Protein AF-A0A7C7WM32-F1 (afdb_monomer_lite)

pLDDT: mean 89.89, std 15.63, range [31.92, 98.81]

Foldseek 3Di:
DDDDDDDDPVVVVVPPPDPDDDPDDDCDLLVVLQPADQAPDADPWWQQFWLAWAWAAAQFKIKIKTFGPDAAPDWKWKDWAPDIFIWDDLADRRGIIMTIGGRHHGQDKTWMFIAHPVRDTRIGIDIAHHFHDQQDDDPDAFEAEDEQLFFQDWDDPDDVDTDGDHRLLVLQVVVLVVCVVVGQAYEYQANLYQQAQADFDDPGGLHGDPSNVSLVDPLVDACNDPSNVSSLCSRRVSGHSNNHGCNCVHHHYHYAYELVLLRHDCHDDPNDHPPPPDPSSVSSSVSSCSGGHDFAADDPLDDCPAPQFDADPSGGGRRAWYWHRRHQAEIETEGEQGNQFDQDAQPTASHDPVSVVSVVVVVPDPRHPYYHYRYSADPPDDQQGHSHPDQWHQPPVVRDTDNPDGRPSHHSND

Structure (mmCIF, N/CA/C/O backbone):
data_AF-A0A7C7WM32-F1
#
_entry.id   AF-A0A7C7WM32-F1
#
loop_
_atom_site.group_PDB
_atom_site.id
_atom_site.type_symbol
_atom_site.label_atom_id
_atom_site.label_alt_id
_atom_site.label_comp_id
_atom_site.label_asym_id
_atom_site.label_entity_id
_atom_site.label_seq_id
_atom_site.pdbx_PDB_ins_code
_atom_site.Cartn_x
_atom_site.Cartn_y
_atom_site.Cartn_z
_atom_site.occupancy
_atom_site.B_iso_or_equiv
_atom_site.auth_seq_id
_atom_site.auth_comp_id
_atom_site.auth_asym_id
_atom_site.auth_atom_id
_atom_site.pdbx_PDB_model_num
ATOM 1 N N . MET A 1 1 ? -22.186 64.706 -10.981 1.00 37.06 1 MET A N 1
ATOM 2 C CA . MET A 1 1 ? -22.030 63.454 -11.752 1.00 37.06 1 MET A CA 1
ATOM 3 C C . MET A 1 1 ? -21.246 62.461 -10.913 1.00 37.06 1 MET A C 1
ATOM 5 O O . MET A 1 1 ? -20.042 62.593 -10.759 1.00 37.06 1 MET A O 1
ATOM 9 N N . THR A 1 2 ? -21.954 61.529 -10.290 1.00 36.59 2 THR A N 1
ATOM 10 C CA . THR A 1 2 ? -21.413 60.441 -9.474 1.00 36.59 2 THR A CA 1
ATOM 11 C C . THR A 1 2 ? -21.012 59.279 -10.383 1.00 36.59 2 THR A C 1
ATOM 13 O O . THR A 1 2 ? -21.854 58.730 -11.089 1.00 36.59 2 THR A O 1
ATOM 16 N N . LYS A 1 3 ? -19.740 58.867 -10.366 1.00 32.66 3 LYS A N 1
ATOM 17 C CA . LYS A 1 3 ? -19.316 57.572 -10.921 1.00 32.66 3 LYS A CA 1
ATOM 18 C C . LYS A 1 3 ? -18.757 56.716 -9.790 1.00 32.66 3 LYS A C 1
ATOM 20 O O . LYS A 1 3 ? -17.651 56.934 -9.315 1.00 32.66 3 LYS A O 1
ATOM 25 N N . ARG A 1 4 ? -19.582 55.765 -9.342 1.00 36.72 4 ARG A N 1
ATOM 26 C CA . ARG A 1 4 ? -19.191 54.637 -8.491 1.00 36.72 4 ARG A CA 1
ATOM 27 C C . ARG A 1 4 ? -18.371 53.657 -9.334 1.00 36.72 4 ARG A C 1
ATOM 29 O O . ARG A 1 4 ? -18.832 53.257 -10.400 1.00 36.72 4 ARG A O 1
ATOM 36 N N . TRP A 1 5 ? -17.211 53.236 -8.841 1.00 37.19 5 TRP A N 1
ATOM 37 C CA . TRP A 1 5 ? -16.559 52.012 -9.308 1.00 37.19 5 TRP A CA 1
ATOM 38 C C . TRP A 1 5 ? -17.069 50.815 -8.494 1.00 37.19 5 TRP A C 1
ATOM 40 O O . TRP A 1 5 ? -17.200 50.933 -7.273 1.00 37.19 5 TRP A O 1
ATOM 50 N N . PRO A 1 6 ? -17.404 49.681 -9.134 1.00 40.66 6 PRO A N 1
ATOM 51 C CA . PRO A 1 6 ? -17.875 48.505 -8.424 1.00 40.66 6 PRO A CA 1
ATOM 52 C C . PRO A 1 6 ? -16.685 47.807 -7.761 1.00 40.66 6 PRO A C 1
ATOM 54 O O . PRO A 1 6 ? -15.737 47.390 -8.421 1.00 40.66 6 PRO A O 1
ATOM 57 N N . VAL A 1 7 ? -16.742 47.679 -6.438 1.00 44.41 7 VAL A N 1
ATOM 58 C CA . VAL A 1 7 ? -15.858 46.780 -5.695 1.00 44.41 7 VAL A CA 1
ATOM 59 C C . VAL A 1 7 ? -16.313 45.356 -6.001 1.00 44.41 7 VAL A C 1
ATOM 61 O O . VAL A 1 7 ? -17.405 44.947 -5.603 1.00 44.41 7 VAL A O 1
ATOM 64 N N . ASP A 1 8 ? -15.494 44.613 -6.740 1.00 47.69 8 ASP A N 1
ATOM 65 C CA . ASP A 1 8 ? -15.721 43.196 -7.002 1.00 47.69 8 ASP A CA 1
ATOM 66 C C . ASP A 1 8 ? -15.511 42.391 -5.709 1.00 47.69 8 ASP A C 1
ATOM 68 O O . ASP A 1 8 ? -14.387 42.206 -5.231 1.00 47.69 8 ASP A O 1
ATOM 72 N N . ARG A 1 9 ? -16.614 41.902 -5.132 1.00 42.22 9 ARG A N 1
ATOM 73 C CA . ARG A 1 9 ? -16.617 41.066 -3.922 1.00 42.22 9 ARG A CA 1
ATOM 74 C C . ARG A 1 9 ? -15.805 39.771 -4.085 1.00 42.22 9 ARG A C 1
ATOM 76 O O . ARG A 1 9 ? -15.397 39.213 -3.070 1.00 42.22 9 ARG A O 1
ATOM 83 N N . ARG A 1 10 ? -15.520 39.305 -5.310 1.00 40.12 10 ARG A N 1
ATOM 84 C CA . ARG A 1 10 ? -14.707 38.096 -5.547 1.00 40.12 10 ARG A CA 1
ATOM 85 C C . ARG A 1 10 ? -13.204 38.330 -5.401 1.00 40.12 10 ARG A C 1
ATOM 87 O O . ARG A 1 10 ? -12.496 37.393 -5.055 1.00 40.12 10 ARG A O 1
ATOM 94 N N . ARG A 1 11 ? -12.718 39.565 -5.566 1.00 41.09 11 ARG A N 1
ATOM 95 C CA . ARG A 1 11 ? -11.286 39.895 -5.420 1.00 41.09 11 ARG A CA 1
ATOM 96 C C . ARG A 1 11 ? -10.885 40.262 -3.985 1.00 41.09 11 ARG A C 1
ATOM 98 O O . ARG A 1 11 ? -9.706 40.256 -3.653 1.00 41.09 11 ARG A O 1
ATOM 105 N N . PHE A 1 12 ? -11.861 40.553 -3.122 1.00 39.53 12 PHE A N 1
ATOM 106 C CA . PHE A 1 12 ? -11.631 40.828 -1.699 1.00 39.53 12 PHE A CA 1
ATOM 107 C C . PHE A 1 12 ? -11.541 39.544 -0.852 1.00 39.53 12 PHE A C 1
ATOM 109 O O . PHE A 1 12 ? -10.841 39.522 0.154 1.00 39.53 12 PHE A O 1
ATOM 116 N N . LEU A 1 13 ? -12.180 38.448 -1.282 1.00 35.69 13 LEU A N 1
ATOM 117 C CA . LEU A 1 13 ? -12.151 37.161 -0.569 1.00 35.69 13 LEU A CA 1
ATOM 118 C C . LEU A 1 13 ? -10.941 36.274 -0.909 1.00 35.69 13 LEU A C 1
ATOM 120 O O . LEU A 1 13 ? -10.702 35.291 -0.217 1.00 35.69 13 LEU A O 1
ATOM 124 N N . SER A 1 14 ? -10.136 36.633 -1.912 1.00 37.81 14 SER A N 1
ATOM 125 C CA . SER A 1 14 ? -8.869 35.951 -2.217 1.00 37.81 14 SER A CA 1
ATOM 126 C C . SER A 1 14 ? -7.675 36.482 -1.407 1.00 37.81 14 SER A C 1
ATOM 128 O O . SER A 1 14 ? -6.558 36.019 -1.604 1.00 37.81 14 SER A O 1
ATOM 130 N N . GLY A 1 15 ? -7.877 37.482 -0.539 1.00 34.03 15 GLY A N 1
ATOM 131 C CA . GLY A 1 15 ? -6.792 38.241 0.097 1.00 34.03 15 GLY A CA 1
ATOM 132 C C . GLY A 1 15 ? -6.552 37.995 1.589 1.00 34.03 15 GLY A C 1
ATOM 133 O O . GLY A 1 15 ? -5.664 38.637 2.140 1.00 34.03 15 GLY A O 1
ATOM 134 N N . THR A 1 16 ? -7.314 37.132 2.273 1.00 32.47 16 THR A N 1
ATOM 135 C CA . THR A 1 16 ? -7.258 37.048 3.753 1.00 32.47 16 THR A CA 1
ATOM 136 C C . THR A 1 16 ? -7.281 35.643 4.363 1.00 32.47 16 THR A C 1
ATOM 138 O O . THR A 1 16 ? -7.339 35.520 5.584 1.00 32.47 16 THR A O 1
ATOM 141 N N . ALA A 1 17 ? -7.134 34.575 3.577 1.00 35.75 17 ALA A N 1
ATOM 142 C CA . ALA A 1 17 ? -6.922 33.228 4.113 1.00 35.75 17 ALA A CA 1
ATOM 143 C C . ALA A 1 17 ? -5.514 32.733 3.755 1.00 35.75 17 ALA A C 1
ATOM 145 O O . ALA A 1 17 ? -5.294 32.220 2.665 1.00 35.75 17 ALA A O 1
ATOM 146 N N . GLY A 1 18 ? -4.561 32.907 4.676 1.00 36.84 18 GLY A N 1
ATOM 147 C CA . GLY A 1 18 ? -3.234 32.284 4.581 1.00 36.84 18 GLY A CA 1
ATOM 148 C C . GLY A 1 18 ? -2.059 33.256 4.515 1.00 36.84 18 GLY A C 1
ATOM 149 O O . GLY A 1 18 ? -1.203 33.133 3.646 1.00 36.84 18 GLY A O 1
ATOM 150 N N . ALA A 1 19 ? -1.978 34.216 5.437 1.00 31.92 19 ALA A N 1
ATOM 151 C CA . ALA A 1 19 ? -0.726 34.922 5.682 1.00 31.92 19 ALA A CA 1
ATOM 152 C C . ALA A 1 19 ? 0.011 34.260 6.854 1.00 31.92 19 ALA A C 1
ATOM 154 O O . ALA A 1 19 ? -0.522 34.236 7.959 1.00 31.92 19 ALA A O 1
ATOM 155 N N . MET A 1 20 ? 1.235 33.788 6.571 1.00 33.12 20 MET A N 1
ATOM 156 C CA . MET A 1 20 ? 2.428 33.686 7.443 1.00 33.12 20 MET A CA 1
ATOM 157 C C . MET A 1 20 ? 3.086 32.301 7.387 1.00 33.12 20 MET A C 1
ATOM 159 O O . MET A 1 20 ? 2.882 31.452 8.246 1.00 33.12 20 MET A O 1
ATOM 163 N N . GLY A 1 21 ? 3.922 32.094 6.366 1.00 34.50 21 GLY A N 1
ATOM 164 C CA . GLY A 1 21 ? 4.806 30.930 6.299 1.00 34.50 21 GLY A CA 1
ATOM 165 C C . GLY A 1 21 ? 5.410 30.675 4.924 1.00 34.50 21 GLY A C 1
ATOM 166 O O . GLY A 1 21 ? 5.477 29.524 4.514 1.00 34.50 21 GLY A O 1
ATOM 167 N N . ALA A 1 22 ? 5.800 31.712 4.177 1.00 37.41 22 ALA A N 1
ATOM 168 C CA . ALA A 1 22 ? 6.475 31.572 2.885 1.00 37.41 22 ALA A CA 1
ATOM 169 C C . ALA A 1 22 ? 7.538 32.666 2.727 1.00 37.41 22 ALA A C 1
ATOM 171 O O . ALA A 1 22 ? 7.403 33.590 1.928 1.00 37.41 22 ALA A O 1
ATOM 172 N N . ALA A 1 23 ? 8.595 32.577 3.531 1.00 36.44 23 ALA A N 1
ATOM 173 C CA . ALA A 1 23 ? 9.800 33.350 3.284 1.00 36.44 23 ALA A CA 1
ATOM 174 C C . ALA A 1 23 ? 10.567 32.709 2.111 1.00 36.44 23 ALA A C 1
ATOM 176 O O . ALA A 1 23 ? 11.222 31.687 2.263 1.00 36.44 23 ALA A O 1
ATOM 177 N N . PHE A 1 24 ? 10.361 33.309 0.938 1.00 35.12 24 PHE A N 1
ATOM 178 C CA . PHE A 1 24 ? 11.352 33.667 -0.081 1.00 35.12 24 PHE A CA 1
ATOM 179 C C . PHE A 1 24 ? 12.240 32.575 -0.730 1.00 35.12 24 PHE A C 1
ATOM 181 O O . PHE A 1 24 ? 13.191 32.075 -0.149 1.00 35.12 24 PHE A O 1
ATOM 188 N N . PHE A 1 25 ? 11.940 32.356 -2.023 1.00 38.50 25 PHE A N 1
ATOM 189 C CA . PHE A 1 25 ? 12.722 31.736 -3.110 1.00 38.50 25 PHE A CA 1
ATOM 190 C C . PHE A 1 25 ? 13.070 30.236 -3.002 1.00 38.50 25 PHE A C 1
ATOM 192 O O . PHE A 1 25 ? 14.114 29.843 -2.503 1.00 38.50 25 PHE A O 1
ATOM 199 N N . GLY A 1 26 ? 12.181 29.405 -3.575 1.00 35.34 26 GLY A N 1
ATOM 200 C CA . GLY A 1 26 ? 12.372 27.959 -3.804 1.00 35.34 26 GLY A CA 1
ATOM 201 C C . GLY A 1 26 ? 11.076 27.164 -4.069 1.00 35.34 26 GLY A C 1
ATOM 202 O O . GLY A 1 26 ? 11.111 26.049 -4.571 1.00 35.34 26 GLY A O 1
ATOM 203 N N . ARG A 1 27 ? 9.900 27.741 -3.772 1.00 42.59 27 ARG A N 1
ATOM 204 C CA . ARG A 1 27 ? 8.613 27.013 -3.666 1.00 42.59 27 ARG A CA 1
ATOM 205 C C . ARG A 1 27 ? 7.771 26.840 -4.939 1.00 42.59 27 ARG A C 1
ATOM 207 O O . ARG A 1 27 ? 6.704 26.236 -4.865 1.00 42.59 27 ARG A O 1
ATOM 214 N N . PHE A 1 28 ? 8.195 27.355 -6.090 1.00 51.00 28 PHE A N 1
ATOM 215 C CA . PHE A 1 28 ? 7.340 27.363 -7.286 1.00 51.00 28 PHE A CA 1
ATOM 216 C C . PHE A 1 28 ? 7.044 25.983 -7.922 1.00 51.00 28 PHE A C 1
ATOM 218 O O . PHE A 1 28 ? 5.906 25.804 -8.350 1.00 51.00 28 PHE A O 1
ATOM 225 N N . PRO A 1 29 ? 7.954 24.983 -7.960 1.00 58.94 29 PRO A N 1
ATOM 226 C CA . PRO A 1 29 ? 7.610 23.672 -8.523 1.00 58.94 29 PRO A CA 1
ATOM 227 C C . PRO A 1 29 ? 6.817 22.782 -7.552 1.00 58.94 29 PRO A C 1
ATOM 229 O O . PRO A 1 29 ? 5.892 22.097 -7.979 1.00 58.94 29 PRO A O 1
ATOM 232 N N . LEU A 1 30 ? 7.115 22.831 -6.248 1.00 54.91 30 LEU A N 1
ATOM 233 C CA . LEU A 1 30 ? 6.468 21.974 -5.242 1.00 54.91 30 LEU A CA 1
ATOM 234 C C . LEU A 1 30 ? 5.008 22.367 -4.970 1.00 54.91 30 LEU A C 1
ATOM 236 O O . LEU A 1 30 ? 4.160 21.493 -4.812 1.00 54.91 30 LEU A O 1
ATOM 240 N N . GLY A 1 31 ? 4.687 23.668 -4.971 1.00 54.06 31 GLY A N 1
ATOM 241 C CA . GLY A 1 31 ? 3.297 24.127 -4.856 1.00 54.06 31 GLY A CA 1
ATOM 242 C C . GLY A 1 31 ? 2.419 23.607 -5.999 1.00 54.06 31 GLY A C 1
ATOM 243 O O . GLY A 1 31 ? 1.326 23.111 -5.755 1.00 54.06 31 GLY A O 1
ATOM 244 N N . ALA A 1 32 ? 2.944 23.613 -7.229 1.00 55.12 32 ALA A N 1
ATOM 245 C CA . ALA A 1 32 ? 2.260 23.073 -8.405 1.00 55.12 32 ALA A CA 1
ATOM 246 C C . ALA A 1 32 ? 2.169 21.532 -8.414 1.00 55.12 32 ALA A C 1
ATOM 248 O O . ALA A 1 32 ? 1.290 20.979 -9.068 1.00 55.12 32 ALA A O 1
ATOM 249 N N . MET A 1 33 ? 3.059 20.826 -7.704 1.00 60.88 33 MET A N 1
ATOM 250 C CA . MET A 1 33 ? 2.937 19.376 -7.484 1.00 60.88 33 MET A CA 1
ATOM 251 C C . MET A 1 33 ? 1.785 19.050 -6.531 1.00 60.88 33 MET A C 1
ATOM 253 O O . MET A 1 33 ? 1.025 18.126 -6.796 1.00 60.88 33 MET A O 1
ATOM 257 N N . ALA A 1 34 ? 1.626 19.837 -5.463 1.00 58.41 34 ALA A N 1
ATOM 258 C CA . ALA A 1 34 ? 0.597 19.628 -4.447 1.00 58.41 34 ALA A CA 1
ATOM 259 C C . ALA A 1 34 ? -0.835 19.961 -4.921 1.00 58.41 34 ALA A C 1
ATOM 261 O O . ALA A 1 34 ? -1.805 19.515 -4.303 1.00 58.41 34 ALA A O 1
ATOM 262 N N . GLU A 1 35 ? -0.990 20.730 -6.004 1.00 53.75 35 GLU A N 1
ATOM 263 C CA . GLU A 1 35 ? -2.287 21.135 -6.557 1.00 53.75 35 GLU A CA 1
ATOM 264 C C . GLU A 1 35 ? -2.954 20.022 -7.382 1.00 53.75 35 GLU A C 1
ATOM 266 O O . GLU A 1 35 ? -3.082 20.123 -8.600 1.00 53.75 35 GLU A O 1
ATOM 271 N N . GLN A 1 36 ? -3.454 18.970 -6.724 1.00 56.00 36 GLN A N 1
ATOM 272 C CA . GLN A 1 36 ? -4.497 18.111 -7.301 1.00 56.00 36 GLN A CA 1
ATOM 273 C C . GLN A 1 36 ? -5.496 17.637 -6.248 1.00 56.00 36 GLN A C 1
ATOM 275 O O . GLN A 1 36 ? -5.166 16.815 -5.402 1.00 56.00 36 GLN A O 1
ATOM 280 N N . GLY A 1 37 ? -6.739 18.117 -6.379 1.00 59.00 37 GLY A N 1
ATOM 281 C CA . GLY A 1 37 ? -7.932 17.596 -5.708 1.00 59.00 37 GLY A CA 1
ATOM 282 C C . GLY A 1 37 ? -7.928 17.701 -4.179 1.00 59.00 37 GLY A C 1
ATOM 283 O O . GLY A 1 37 ? -7.130 17.073 -3.491 1.00 59.00 37 GLY A O 1
ATOM 284 N N . ALA A 1 38 ? -8.900 18.422 -3.617 1.00 69.62 38 ALA A N 1
ATOM 285 C CA . ALA A 1 38 ? -9.223 18.248 -2.202 1.00 69.62 38 ALA A CA 1
ATOM 286 C C . ALA A 1 38 ? -9.580 16.768 -1.927 1.00 69.62 38 ALA A C 1
ATOM 288 O O . ALA A 1 38 ? -10.084 16.094 -2.838 1.00 69.62 38 ALA A O 1
ATOM 289 N N . PRO A 1 39 ? -9.356 16.259 -0.701 1.00 71.88 39 PRO A N 1
ATOM 290 C CA . PRO A 1 39 ? -9.872 14.954 -0.308 1.00 71.88 39 PRO A CA 1
ATOM 291 C C . PRO A 1 39 ? -11.359 14.840 -0.668 1.00 71.88 39 PRO A C 1
ATOM 293 O O . PRO A 1 39 ? -12.095 15.831 -0.564 1.00 71.88 39 PRO A O 1
ATOM 296 N N . PRO A 1 40 ? -11.836 13.664 -1.104 1.00 80.12 40 PRO A N 1
ATOM 297 C CA . PRO A 1 40 ? -13.239 13.497 -1.422 1.00 80.12 40 PRO A CA 1
ATOM 298 C C . PRO A 1 40 ? -14.053 13.724 -0.147 1.00 80.12 40 PRO A C 1
ATOM 300 O O . PRO A 1 40 ? -13.759 13.152 0.901 1.00 80.12 40 PRO A O 1
ATOM 303 N N . ALA A 1 41 ? -15.097 14.552 -0.230 1.00 81.38 41 ALA A N 1
ATOM 304 C CA . ALA A 1 41 ? -15.975 14.793 0.911 1.00 81.38 41 ALA A CA 1
ATOM 305 C C . ALA A 1 41 ? -16.582 13.467 1.384 1.00 81.38 41 ALA A C 1
ATOM 307 O O . ALA A 1 41 ? -17.228 12.782 0.583 1.00 81.38 41 ALA A O 1
ATOM 308 N N . ALA A 1 42 ? -16.364 13.100 2.646 1.00 82.25 42 ALA A N 1
ATOM 309 C CA . ALA A 1 42 ? -16.870 11.856 3.210 1.00 82.25 42 ALA A CA 1
ATOM 310 C C . ALA A 1 42 ? -18.405 11.794 3.123 1.00 82.25 42 ALA A C 1
ATOM 312 O O . ALA A 1 42 ? -19.103 12.779 3.367 1.00 82.25 42 ALA A O 1
ATOM 313 N N . GLN A 1 43 ? -18.949 10.634 2.748 1.00 81.94 43 GLN A N 1
ATOM 314 C CA . GLN A 1 43 ? -20.399 10.449 2.661 1.00 81.94 43 GLN A CA 1
ATOM 315 C C . GLN A 1 43 ? -20.970 10.032 4.017 1.00 81.94 43 GLN A C 1
ATOM 317 O O . GLN A 1 43 ? -20.613 8.974 4.541 1.00 81.94 43 GLN A O 1
ATOM 322 N N . GLY A 1 44 ? -21.874 10.859 4.555 1.00 88.19 44 GLY A N 1
ATOM 323 C CA . GLY A 1 44 ? -22.609 10.567 5.790 1.00 88.19 44 GLY A CA 1
ATOM 324 C C . GLY A 1 44 ? -21.715 10.409 7.021 1.00 88.19 44 GLY A C 1
ATOM 325 O O . GLY A 1 44 ? -22.023 9.582 7.872 1.00 88.19 44 GLY A O 1
ATOM 326 N N . TRP A 1 45 ? -20.586 11.122 7.065 1.00 96.19 45 TRP A N 1
ATOM 327 C CA . TRP A 1 45 ? -19.626 11.083 8.165 1.00 96.19 45 TRP A CA 1
ATOM 328 C C . TRP A 1 45 ? -18.861 12.401 8.246 1.00 96.19 45 TRP A C 1
ATOM 330 O O . TRP A 1 45 ? -18.387 12.889 7.216 1.00 96.19 45 TRP A O 1
ATOM 340 N N . ASP A 1 46 ? -18.735 12.972 9.440 1.00 96.31 46 ASP A N 1
ATOM 341 C CA . ASP A 1 46 ? -17.926 14.173 9.648 1.00 96.31 46 ASP A CA 1
ATOM 342 C C . ASP A 1 46 ? -16.442 13.815 9.792 1.00 96.31 46 ASP A C 1
ATOM 344 O O . ASP A 1 46 ? -15.989 13.291 10.814 1.00 96.31 46 ASP A O 1
ATOM 348 N N . ALA A 1 47 ? -15.671 14.129 8.751 1.00 95.25 47 ALA A N 1
ATOM 349 C CA . ALA A 1 47 ? -14.235 13.897 8.736 1.00 95.25 47 ALA A CA 1
ATOM 350 C C . ALA A 1 47 ? -13.449 14.833 9.662 1.00 95.25 47 ALA A C 1
ATOM 352 O O . ALA A 1 47 ? -12.304 14.524 9.986 1.00 95.25 47 ALA A O 1
ATOM 353 N N . GLY A 1 48 ? -14.035 15.938 10.131 1.00 95.25 48 GLY A N 1
ATOM 354 C CA . GLY A 1 48 ? -13.343 16.895 10.986 1.00 95.25 48 GLY A CA 1
ATOM 355 C C . GLY A 1 48 ? -12.011 17.348 10.377 1.00 95.25 48 GLY A C 1
ATOM 356 O O . GLY A 1 48 ? -11.986 17.946 9.307 1.00 95.25 48 GLY A O 1
ATOM 357 N N . ASN A 1 49 ? -10.899 17.071 11.069 1.00 93.94 49 ASN A N 1
ATOM 358 C CA . ASN A 1 49 ? -9.539 17.382 10.595 1.00 93.94 49 ASN A CA 1
ATOM 359 C C . ASN A 1 49 ? -8.877 16.213 9.838 1.00 93.94 49 ASN A C 1
ATOM 361 O O . ASN A 1 49 ? -7.731 16.330 9.412 1.00 93.94 49 ASN A O 1
ATOM 365 N N . VAL A 1 50 ? -9.536 15.056 9.738 1.00 97.12 50 VAL A N 1
ATOM 366 C CA . VAL A 1 50 ? -8.988 13.874 9.066 1.00 97.12 50 VAL A CA 1
ATOM 367 C C . VAL A 1 50 ? -9.043 14.077 7.559 1.00 97.12 50 VAL A C 1
ATOM 369 O O . VAL A 1 50 ? -10.111 14.166 6.958 1.00 97.12 50 VAL A O 1
ATOM 372 N N . ARG A 1 51 ? -7.864 14.077 6.947 1.00 95.38 51 ARG A N 1
ATOM 373 C CA . ARG A 1 51 ? -7.674 14.212 5.505 1.00 95.38 51 ARG A CA 1
ATOM 374 C C . ARG A 1 51 ? -7.791 12.866 4.795 1.00 95.38 51 ARG A C 1
ATOM 376 O O . ARG A 1 51 ? -8.331 12.775 3.694 1.00 95.38 51 ARG A O 1
ATOM 383 N N . HIS A 1 52 ? -7.268 11.818 5.422 1.00 95.50 52 HIS A N 1
ATOM 384 C CA . HIS A 1 52 ? -7.249 10.468 4.879 1.00 95.50 52 HIS A CA 1
ATOM 385 C C . HIS A 1 52 ? -7.176 9.433 6.006 1.00 95.50 52 HIS A C 1
ATOM 387 O O . HIS A 1 52 ? -6.486 9.663 7.000 1.00 95.50 52 HIS A O 1
ATOM 393 N N . LEU A 1 53 ? -7.884 8.308 5.859 1.00 98.25 53 LEU A N 1
ATOM 394 C CA . LEU A 1 53 ? -7.938 7.236 6.855 1.00 98.25 53 LEU A CA 1
ATOM 395 C C . LEU A 1 53 ? -8.103 5.872 6.186 1.00 98.25 53 LEU A C 1
ATOM 397 O O . LEU A 1 53 ? -9.157 5.595 5.609 1.00 98.25 53 LEU A O 1
ATOM 401 N N . LEU A 1 54 ? -7.098 5.007 6.343 1.00 98.69 54 LEU A N 1
ATOM 402 C CA . LEU A 1 54 ? -7.123 3.631 5.845 1.00 98.69 54 LEU A CA 1
ATOM 403 C C . LEU A 1 54 ? -6.820 2.629 6.957 1.00 98.69 54 LEU A C 1
ATOM 405 O O . LEU A 1 54 ? -5.759 2.718 7.585 1.00 98.69 54 LEU A O 1
ATOM 409 N N . PRO A 1 55 ? -7.727 1.670 7.196 1.00 98.75 55 PRO A N 1
ATOM 410 C CA . PRO A 1 55 ? -7.480 0.553 8.088 1.00 98.75 55 PRO A CA 1
ATOM 411 C C . PRO A 1 55 ? -7.052 -0.709 7.327 1.00 98.75 55 PRO A C 1
ATOM 413 O O . PRO A 1 55 ? -7.542 -0.991 6.236 1.00 98.75 55 PRO A O 1
ATOM 416 N N . THR A 1 56 ? -6.244 -1.541 7.973 1.00 98.75 56 THR A N 1
ATOM 417 C CA . THR A 1 56 ? -6.180 -2.987 7.724 1.00 98.75 56 THR A CA 1
ATOM 418 C C . THR A 1 56 ? -6.433 -3.735 9.031 1.00 98.75 56 THR A C 1
ATOM 420 O O . THR A 1 56 ? -6.249 -3.172 10.118 1.00 98.75 56 THR A O 1
ATOM 423 N N . VAL A 1 57 ? -6.893 -4.983 8.943 1.00 98.62 57 VAL A N 1
ATOM 424 C CA . VAL A 1 57 ? -7.272 -5.795 10.107 1.00 98.62 57 VAL A CA 1
ATOM 425 C C . VAL A 1 57 ? -6.853 -7.249 9.928 1.00 98.62 57 VAL A C 1
ATOM 427 O O . VAL A 1 57 ? -6.791 -7.754 8.811 1.00 98.62 57 VAL A O 1
ATOM 430 N N . SER A 1 58 ? -6.608 -7.923 11.043 1.00 98.00 58 SER A N 1
ATOM 431 C CA . SER A 1 58 ? -6.649 -9.379 11.132 1.00 98.00 58 SER A CA 1
ATOM 432 C C . SER A 1 58 ? -7.851 -9.790 11.988 1.00 98.00 58 SER A C 1
ATOM 434 O O . SER A 1 58 ? -8.769 -9.002 12.240 1.00 98.00 58 SER A O 1
ATOM 436 N N . ASP A 1 59 ? -7.858 -11.031 12.453 1.00 97.69 59 ASP A N 1
ATOM 437 C CA . ASP A 1 59 ? -8.796 -11.509 13.462 1.00 97.69 59 ASP A CA 1
ATOM 438 C C . ASP A 1 59 ? -8.597 -10.841 14.837 1.00 97.69 59 ASP A C 1
ATOM 440 O O . ASP A 1 59 ? -9.536 -10.728 15.615 1.00 97.69 59 ASP A O 1
ATOM 444 N N . SER A 1 60 ? -7.394 -10.348 15.127 1.00 97.38 60 SER A N 1
ATOM 445 C CA . SER A 1 60 ? -7.000 -9.901 16.471 1.00 97.38 60 SER A CA 1
ATOM 446 C C . SER A 1 60 ? -6.253 -8.567 16.505 1.00 97.38 60 SER A C 1
ATOM 448 O O . SER A 1 60 ? -5.909 -8.066 17.580 1.00 97.38 60 SER A O 1
ATOM 450 N N . ARG A 1 61 ? -5.980 -7.963 15.343 1.00 98.12 61 ARG A N 1
ATOM 451 C CA . ARG A 1 61 ? -5.195 -6.728 15.227 1.00 98.12 61 ARG A CA 1
ATOM 452 C C . ARG A 1 61 ? -5.826 -5.749 14.248 1.00 98.12 61 ARG A C 1
ATOM 454 O O . ARG A 1 61 ? -6.527 -6.142 13.319 1.00 98.12 61 ARG A O 1
ATOM 461 N N . MET A 1 62 ? -5.543 -4.466 14.446 1.00 98.56 62 MET A N 1
ATOM 462 C CA . MET A 1 62 ? -5.867 -3.403 13.494 1.00 98.56 62 MET A CA 1
ATOM 463 C C . MET A 1 62 ? -4.660 -2.484 13.332 1.00 98.56 62 MET A C 1
ATOM 465 O O . MET A 1 62 ? -4.050 -2.086 14.326 1.00 98.56 62 MET A O 1
ATOM 469 N N . LEU A 1 63 ? -4.357 -2.093 12.097 1.00 98.81 63 LEU A N 1
ATOM 470 C CA . LEU A 1 63 ? -3.433 -1.002 11.800 1.00 98.81 63 LEU A CA 1
ATOM 471 C C . LEU A 1 63 ? -4.187 0.082 11.037 1.00 98.81 63 LEU A C 1
ATOM 473 O O . LEU A 1 63 ? -4.792 -0.183 10.002 1.00 98.81 63 LEU A O 1
ATOM 477 N N . LEU A 1 64 ? -4.148 1.306 11.555 1.00 98.69 64 LEU A N 1
ATOM 478 C CA . LEU A 1 64 ? -4.734 2.475 10.908 1.00 98.69 64 LEU A CA 1
ATOM 479 C C . LEU A 1 64 ? -3.631 3.439 10.493 1.00 98.69 64 LEU A C 1
ATOM 481 O O . LEU A 1 64 ? -2.783 3.775 11.319 1.00 98.69 64 LEU A O 1
ATOM 485 N N . LYS A 1 65 ? -3.693 3.930 9.253 1.00 98.75 65 LYS A N 1
ATOM 486 C CA . LYS A 1 65 ? -2.924 5.082 8.767 1.00 98.75 65 LYS A CA 1
ATOM 487 C C . LYS A 1 65 ? -3.860 6.274 8.628 1.00 98.75 65 LYS A C 1
ATOM 489 O O . LYS A 1 65 ? -4.911 6.166 7.995 1.00 98.75 65 LYS A O 1
ATOM 494 N N . VAL A 1 66 ? -3.489 7.400 9.229 1.00 98.50 66 VAL A N 1
ATOM 495 C CA . VAL A 1 66 ? -4.302 8.619 9.260 1.00 98.50 66 VAL A CA 1
ATOM 496 C C . VAL A 1 66 ? -3.439 9.816 8.896 1.00 98.50 66 VAL A C 1
ATOM 498 O O . VAL A 1 66 ? -2.316 9.933 9.383 1.00 98.50 66 VAL A O 1
ATOM 501 N N . SER A 1 67 ? -3.972 10.728 8.089 1.00 98.31 67 SER A N 1
ATOM 502 C CA . SER A 1 67 ? -3.386 12.058 7.926 1.00 98.31 67 SER A CA 1
ATOM 503 C C . SER A 1 67 ? -4.392 13.169 8.184 1.00 98.31 67 SER A C 1
ATOM 505 O O . SER A 1 67 ? -5.605 12.939 8.176 1.00 98.31 67 SER A O 1
ATOM 507 N N . PHE A 1 68 ? -3.883 14.373 8.437 1.00 97.06 68 PHE A N 1
ATOM 508 C CA . PHE A 1 68 ? -4.679 15.524 8.856 1.00 97.06 68 PHE A CA 1
ATOM 509 C C . PHE A 1 68 ? -4.486 16.735 7.944 1.00 97.06 68 PHE A C 1
ATOM 511 O O . PHE A 1 68 ? -3.409 16.931 7.385 1.00 97.06 68 PHE A O 1
ATOM 518 N N . ASP A 1 69 ? -5.518 17.574 7.826 1.00 92.56 69 ASP A N 1
ATOM 519 C CA . ASP A 1 69 ? -5.422 18.849 7.096 1.00 92.56 69 ASP A CA 1
ATOM 520 C C . ASP A 1 69 ? -4.532 19.855 7.833 1.00 92.56 69 ASP A C 1
ATOM 522 O O . ASP A 1 69 ? -3.882 20.706 7.225 1.00 92.56 69 ASP A O 1
ATOM 526 N N . ARG A 1 70 ? -4.499 19.758 9.165 1.00 93.56 70 ARG A N 1
ATOM 527 C CA . ARG A 1 70 ? -3.573 20.491 10.028 1.00 93.56 70 ARG A CA 1
ATOM 528 C C . ARG A 1 70 ? -2.756 19.519 10.854 1.00 93.56 70 ARG A C 1
ATOM 530 O O . ARG A 1 70 ? -3.335 18.698 11.570 1.00 93.56 70 ARG A O 1
ATOM 537 N N . ALA A 1 71 ? -1.439 19.690 10.796 1.00 96.31 71 ALA A N 1
ATOM 538 C CA . ALA A 1 71 ? -0.498 18.949 11.614 1.00 96.31 71 ALA A CA 1
ATOM 539 C C . ALA A 1 71 ? -0.862 19.013 13.103 1.00 96.31 71 ALA A C 1
ATOM 541 O O . ALA A 1 71 ? -1.257 20.061 13.629 1.00 96.31 71 ALA A O 1
ATOM 542 N N . LEU A 1 72 ? -0.723 17.879 13.781 1.00 97.44 72 LEU A N 1
ATOM 543 C CA . LEU A 1 72 ? -0.936 17.766 15.214 1.00 97.44 72 LEU A CA 1
ATOM 544 C C . LEU A 1 72 ? 0.385 18.004 15.943 1.00 97.44 72 LEU A C 1
ATOM 546 O O . LEU A 1 72 ? 1.371 17.316 15.703 1.00 97.44 72 LEU A O 1
ATOM 550 N N . SER A 1 73 ? 0.385 18.950 16.880 1.00 95.12 73 SER A N 1
ATOM 551 C CA . SER A 1 73 ? 1.554 19.267 17.709 1.00 95.12 73 SER A CA 1
ATOM 552 C C . SER A 1 73 ? 1.760 18.310 18.887 1.00 95.12 73 SER A C 1
ATOM 554 O O . SER A 1 73 ? 2.773 18.395 19.577 1.00 95.12 73 SER A O 1
ATOM 556 N N . ALA A 1 74 ? 0.797 17.425 19.149 1.00 97.38 74 ALA A N 1
ATOM 557 C CA . ALA A 1 74 ? 0.820 16.477 20.251 1.00 97.38 74 ALA A CA 1
ATOM 558 C C . ALA A 1 74 ? 0.186 15.149 19.835 1.00 97.38 74 ALA A C 1
ATOM 560 O O . ALA A 1 74 ? -0.672 15.106 18.950 1.00 97.38 74 ALA A O 1
ATOM 561 N N . THR A 1 75 ? 0.595 14.076 20.509 1.00 98.19 75 THR A N 1
ATOM 562 C CA . THR A 1 75 ? 0.206 12.708 20.172 1.00 98.19 75 THR A CA 1
ATOM 563 C C . THR A 1 75 ? -1.308 12.482 20.301 1.00 98.19 75 THR A C 1
ATOM 565 O O . THR A 1 75 ? -1.845 12.597 21.407 1.00 98.19 75 THR A O 1
ATOM 568 N N . PRO A 1 76 ? -2.014 12.135 19.208 1.00 98.50 76 PRO A N 1
ATOM 569 C CA . PRO A 1 76 ? -3.414 11.730 19.258 1.00 98.50 76 PRO A CA 1
ATOM 570 C C . PRO A 1 76 ? -3.579 10.324 19.851 1.00 98.50 76 PRO A C 1
ATOM 572 O O . PRO A 1 76 ? -2.644 9.525 19.899 1.00 98.50 76 PRO A O 1
ATOM 575 N N . THR A 1 77 ? -4.804 9.995 20.256 1.00 98.69 77 THR A N 1
ATOM 576 C CA . THR A 1 77 ? -5.188 8.668 20.760 1.00 98.69 77 THR A CA 1
ATOM 577 C C . THR A 1 77 ? -6.342 8.102 19.941 1.00 98.69 77 THR A C 1
ATOM 579 O O . THR A 1 77 ? -7.342 8.782 19.705 1.00 98.69 77 THR A O 1
ATOM 582 N N . LEU A 1 78 ? -6.233 6.835 19.543 1.00 98.75 78 LEU A N 1
ATOM 583 C CA . LEU A 1 78 ? -7.342 6.058 18.997 1.00 98.75 78 LEU A CA 1
ATOM 584 C C . LEU A 1 78 ? -8.028 5.296 20.133 1.00 98.75 78 LEU A C 1
ATOM 586 O O . LEU A 1 78 ? -7.385 4.581 20.900 1.00 98.75 78 LEU A O 1
ATOM 590 N N . ARG A 1 79 ? -9.349 5.411 20.226 1.00 98.50 79 ARG A N 1
ATOM 591 C CA . ARG A 1 79 ? -10.178 4.549 21.073 1.00 98.50 79 ARG A CA 1
ATOM 592 C C . ARG A 1 79 ? -10.694 3.384 20.241 1.00 98.50 79 ARG A C 1
ATOM 594 O O . ARG A 1 79 ? -11.206 3.610 19.148 1.00 98.50 79 ARG A O 1
ATOM 601 N N . VAL A 1 80 ? -10.601 2.172 20.780 1.00 97.88 80 VAL A N 1
ATOM 602 C CA . VAL A 1 80 ? -11.142 0.944 20.175 1.00 97.88 80 VAL A CA 1
ATOM 603 C C . VAL A 1 80 ? -12.045 0.286 21.216 1.00 97.88 80 VAL A C 1
ATOM 605 O O . VAL A 1 80 ? -11.584 -0.437 22.101 1.00 97.88 80 VAL A O 1
ATOM 608 N N . GLY A 1 81 ? -13.337 0.628 21.198 1.00 90.75 81 GLY A N 1
ATOM 609 C CA . GLY A 1 81 ? -14.232 0.325 22.318 1.00 90.75 81 GLY A CA 1
ATOM 610 C C . GLY A 1 81 ? -13.711 0.914 23.641 1.00 90.75 81 GLY A C 1
ATOM 611 O O . GLY A 1 81 ? -13.518 2.124 23.764 1.00 90.75 81 GLY A O 1
ATOM 612 N N . ALA A 1 82 ? -13.466 0.058 24.637 1.00 88.69 82 ALA A N 1
ATOM 613 C CA . ALA A 1 82 ? -12.903 0.469 25.928 1.00 88.69 82 ALA A CA 1
ATOM 614 C C . ALA A 1 82 ? -11.372 0.671 25.901 1.00 88.69 82 ALA A C 1
ATOM 616 O O . ALA A 1 82 ? -10.836 1.335 26.790 1.00 88.69 82 ALA A O 1
ATOM 617 N N . GLY A 1 83 ? -10.682 0.138 24.888 1.00 95.31 83 GLY A N 1
ATOM 618 C CA . GLY A 1 83 ? -9.232 0.241 24.733 1.00 95.31 83 GLY A CA 1
ATOM 619 C C . GLY A 1 83 ? -8.773 1.608 24.223 1.00 95.31 83 GLY A C 1
ATOM 620 O O . GLY A 1 83 ? -9.537 2.351 23.597 1.00 95.31 83 GLY A O 1
ATOM 621 N N . ALA A 1 84 ? -7.506 1.927 24.484 1.00 97.44 84 ALA A N 1
ATOM 622 C CA . ALA A 1 84 ? -6.831 3.126 24.001 1.00 97.44 84 ALA A CA 1
ATOM 623 C C . ALA A 1 84 ? -5.503 2.748 23.342 1.00 97.44 84 ALA A C 1
ATOM 625 O O . ALA A 1 84 ? -4.735 1.968 23.900 1.00 97.44 84 ALA A O 1
ATOM 626 N N . VAL A 1 85 ? -5.231 3.329 22.178 1.00 98.31 85 VAL A N 1
ATOM 627 C CA . VAL A 1 85 ? -4.001 3.133 21.411 1.00 98.31 85 VAL A CA 1
ATOM 628 C C . VAL A 1 85 ? -3.367 4.496 21.180 1.00 98.31 85 VAL A C 1
ATOM 630 O O . VAL A 1 85 ? -3.977 5.386 20.583 1.00 98.31 85 VAL A O 1
ATOM 633 N N . VAL A 1 86 ? -2.143 4.664 21.673 1.00 98.12 86 VAL A N 1
ATOM 634 C CA . VAL A 1 86 ? -1.362 5.891 21.491 1.00 98.12 86 VAL A CA 1
ATOM 635 C C . VAL A 1 86 ? -0.905 5.977 20.037 1.00 98.12 86 VAL A C 1
ATOM 637 O O . VAL A 1 86 ? -0.404 4.999 19.481 1.00 98.12 86 VAL A O 1
ATOM 640 N N . GLY A 1 87 ? -1.094 7.139 19.414 1.00 98.25 87 GLY A N 1
ATOM 641 C CA . GLY A 1 87 ? -0.658 7.376 18.045 1.00 98.25 87 GLY A CA 1
ATOM 642 C C . GLY A 1 87 ? 0.859 7.413 17.921 1.00 98.25 87 GLY A C 1
ATOM 643 O O . GLY A 1 87 ? 1.563 7.932 18.787 1.00 98.25 87 GLY A O 1
ATOM 644 N N . ARG A 1 88 ? 1.370 6.910 16.801 1.00 98.06 88 ARG A N 1
ATOM 645 C CA . ARG A 1 88 ? 2.768 7.074 16.415 1.00 98.06 88 ARG A CA 1
ATOM 646 C C . ARG A 1 88 ? 2.870 7.950 15.175 1.00 98.06 88 ARG A C 1
ATOM 648 O O . ARG A 1 88 ? 2.213 7.674 14.178 1.00 98.06 88 ARG A O 1
ATOM 655 N N . MET A 1 89 ? 3.695 8.987 15.252 1.00 98.00 89 MET A N 1
ATOM 656 C CA . MET A 1 89 ? 3.975 9.876 14.128 1.00 98.00 89 MET A CA 1
ATOM 657 C C . MET A 1 89 ? 4.800 9.131 13.073 1.00 98.00 89 MET A C 1
ATOM 659 O O . MET A 1 89 ? 5.754 8.425 13.417 1.00 98.00 89 MET A O 1
ATOM 663 N N . ASN A 1 90 ? 4.407 9.271 11.811 1.00 97.50 90 ASN A N 1
ATOM 664 C CA . ASN A 1 90 ? 5.031 8.606 10.666 1.00 97.50 90 ASN A CA 1
ATOM 665 C C . ASN A 1 90 ? 5.793 9.564 9.751 1.00 97.50 90 ASN A C 1
ATOM 667 O O . ASN A 1 90 ? 6.497 9.098 8.859 1.00 97.50 90 ASN A O 1
ATOM 671 N N . ASP A 1 91 ? 5.659 10.864 9.974 1.00 97.50 91 ASP A N 1
ATOM 672 C CA . ASP A 1 91 ? 6.352 11.931 9.266 1.00 97.50 91 ASP A CA 1
ATOM 673 C C . ASP A 1 91 ? 7.168 12.796 10.243 1.00 97.50 91 ASP A C 1
ATOM 675 O O . ASP A 1 91 ? 7.298 12.437 11.416 1.00 97.50 91 ASP A O 1
ATOM 679 N N . THR A 1 92 ? 7.738 13.916 9.789 1.00 97.38 92 THR A N 1
ATOM 680 C CA . THR A 1 92 ? 8.478 14.837 10.681 1.00 97.38 92 THR A CA 1
ATOM 681 C C . THR A 1 92 ? 7.672 16.061 11.111 1.00 97.38 92 THR A C 1
ATOM 683 O O . THR A 1 92 ? 8.079 16.773 12.029 1.00 97.38 92 THR A O 1
ATOM 686 N N . ALA A 1 93 ? 6.517 16.297 10.483 1.00 96.25 93 ALA A N 1
ATOM 687 C CA . ALA A 1 93 ? 5.694 17.481 10.709 1.00 96.25 93 ALA A CA 1
ATOM 688 C C . ALA A 1 93 ? 4.473 17.240 11.611 1.00 96.25 93 ALA A C 1
ATOM 690 O O . ALA A 1 93 ? 3.869 18.211 12.060 1.00 96.25 93 ALA A O 1
ATOM 691 N N . GLY A 1 94 ? 4.094 15.988 11.889 1.00 97.62 94 GLY A N 1
ATOM 692 C CA . GLY A 1 94 ? 2.885 15.662 12.647 1.00 97.62 94 GLY A CA 1
ATOM 693 C C . GLY A 1 94 ? 1.617 15.636 11.794 1.00 97.62 94 GLY A C 1
ATOM 694 O O . GLY A 1 94 ? 0.512 15.739 12.333 1.00 97.62 94 GLY A O 1
ATOM 695 N N . GLU A 1 95 ? 1.740 15.503 10.474 1.00 97.88 95 GLU A N 1
ATOM 696 C CA . GLU A 1 95 ? 0.608 15.400 9.550 1.00 97.88 95 GLU A CA 1
ATOM 697 C C . GLU A 1 95 ? 0.149 13.953 9.371 1.00 97.88 95 GLU A C 1
ATOM 699 O O . GLU A 1 95 ? -1.022 13.738 9.068 1.00 97.88 95 GLU A O 1
ATOM 704 N N . HIS A 1 96 ? 1.035 12.970 9.574 1.00 98.62 96 HIS A N 1
ATOM 705 C CA . HIS A 1 96 ? 0.760 11.547 9.368 1.00 98.62 96 HIS A CA 1
ATOM 706 C C . HIS A 1 96 ? 1.005 10.731 10.632 1.00 98.62 96 HIS A C 1
ATOM 708 O O . HIS A 1 96 ? 2.068 10.788 11.249 1.00 98.62 96 HIS A O 1
ATOM 714 N N . TRP A 1 97 ? 0.022 9.910 10.984 1.00 98.75 97 TRP A N 1
ATOM 715 C CA . TRP A 1 97 ? 0.019 9.112 12.200 1.00 98.75 97 TRP A CA 1
ATOM 716 C C . TRP A 1 97 ? -0.468 7.696 11.925 1.00 98.75 97 TRP A C 1
ATOM 718 O O . TRP A 1 97 ? -1.260 7.453 11.012 1.00 98.75 97 TRP A O 1
ATOM 728 N N . GLN A 1 98 ? -0.038 6.764 12.766 1.00 98.75 98 GLN A N 1
ATOM 729 C CA . GLN A 1 98 ? -0.559 5.409 12.787 1.00 98.75 98 GLN A CA 1
ATOM 730 C C . GLN A 1 98 ? -0.963 4.939 14.175 1.00 98.75 98 GLN A C 1
ATOM 732 O O . GLN A 1 98 ? -0.455 5.421 15.188 1.00 98.75 98 GLN A O 1
ATOM 737 N N . PHE A 1 99 ? -1.838 3.939 14.196 1.00 98.75 99 PHE A N 1
ATOM 738 C CA . PHE A 1 99 ? -2.336 3.302 15.409 1.00 98.75 99 PHE A CA 1
ATOM 739 C C . PHE A 1 99 ? -2.335 1.795 15.203 1.00 98.75 99 PHE A C 1
ATOM 741 O O . PHE A 1 99 ? -2.933 1.309 14.245 1.00 98.75 99 PHE A O 1
ATOM 748 N N . TYR A 1 100 ? -1.662 1.075 16.095 1.00 98.62 100 TYR A N 1
ATOM 749 C CA . TYR A 1 100 ? -1.513 -0.375 16.033 1.00 98.62 100 TYR A CA 1
ATOM 750 C C . TYR A 1 100 ? -2.197 -1.004 17.250 1.00 98.62 100 TYR A C 1
ATOM 752 O O . TYR A 1 100 ? -1.678 -0.950 18.364 1.00 98.62 100 TYR A O 1
ATOM 760 N N . ALA A 1 101 ? -3.403 -1.531 17.042 1.00 98.31 101 ALA A N 1
ATOM 761 C CA . ALA A 1 101 ? -4.202 -2.194 18.066 1.00 98.31 101 ALA A CA 1
ATOM 762 C C . ALA A 1 101 ? -3.950 -3.706 18.036 1.00 98.31 101 ALA A C 1
ATOM 764 O O . ALA A 1 101 ? -3.870 -4.306 16.963 1.00 98.31 101 ALA A O 1
ATOM 765 N N . THR A 1 102 ? -3.858 -4.316 19.213 1.00 97.12 102 THR A N 1
ATOM 766 C CA . THR A 1 102 ? -3.609 -5.753 19.405 1.00 97.12 102 THR A CA 1
ATOM 767 C C . THR A 1 102 ? -4.607 -6.330 20.402 1.00 97.12 102 THR A C 1
ATOM 769 O O . THR A 1 102 ? -5.394 -5.576 20.979 1.00 97.12 102 THR A O 1
ATOM 772 N N . ASP A 1 103 ? -4.584 -7.653 20.569 1.00 96.25 103 ASP A N 1
ATOM 773 C CA . ASP A 1 103 ? -5.411 -8.395 21.526 1.00 96.25 103 ASP A CA 1
ATOM 774 C C . ASP A 1 103 ? -6.917 -8.114 21.378 1.00 96.25 103 ASP A C 1
ATOM 776 O O . ASP A 1 103 ? -7.673 -8.058 22.350 1.00 96.25 103 ASP A O 1
ATOM 780 N N . LEU A 1 104 ? -7.357 -7.907 20.134 1.00 97.88 104 LEU A N 1
ATOM 781 C CA . LEU A 1 104 ? -8.764 -7.746 19.794 1.00 97.88 104 LEU A CA 1
ATOM 782 C C . LEU A 1 104 ? -9.435 -9.115 19.667 1.00 97.88 104 LEU A C 1
ATOM 784 O O . LEU A 1 104 ? -8.808 -10.115 19.323 1.00 97.88 104 LEU A O 1
ATOM 788 N N . GLU A 1 105 ? -10.735 -9.150 19.925 1.00 98.12 105 GLU A N 1
ATOM 789 C CA . GLU A 1 105 ? -11.531 -10.355 19.747 1.00 98.12 105 GLU A CA 1
ATOM 790 C C . GLU A 1 105 ? -11.864 -10.558 18.262 1.00 98.12 105 GLU A C 1
ATOM 792 O O . GLU A 1 105 ? -12.183 -9.582 17.571 1.00 98.12 105 GLU A O 1
ATOM 797 N N . PRO A 1 106 ? -11.857 -11.809 17.777 1.00 98.31 106 PRO A N 1
ATOM 798 C CA . PRO A 1 106 ? -12.240 -12.139 16.412 1.00 98.31 106 PRO A CA 1
ATOM 799 C C . PRO A 1 106 ? -13.729 -11.915 16.160 1.00 98.31 106 PRO A C 1
ATOM 801 O O . PRO A 1 106 ? -14.559 -12.021 17.062 1.00 98.31 106 PRO A O 1
ATOM 804 N N . ALA A 1 107 ? -14.067 -11.635 14.900 1.00 98.06 107 ALA A N 1
ATOM 805 C CA . ALA A 1 107 ? -15.428 -11.372 14.429 1.00 98.06 107 ALA A CA 1
ATOM 806 C C . ALA A 1 107 ? -16.174 -10.298 15.245 1.00 98.06 107 ALA A C 1
ATOM 808 O O . ALA A 1 107 ? -17.403 -10.334 15.370 1.00 98.06 107 ALA A O 1
ATOM 809 N N . ARG A 1 108 ? -15.446 -9.323 15.802 1.00 98.38 108 ARG A N 1
ATOM 810 C CA . ARG A 1 108 ? -16.018 -8.287 16.660 1.00 98.38 108 ARG A CA 1
ATOM 811 C C . ARG A 1 108 ? -16.058 -6.948 15.949 1.00 98.38 108 ARG A C 1
ATOM 813 O O . ARG A 1 108 ? -15.056 -6.450 15.441 1.00 98.38 108 ARG A O 1
ATOM 820 N N . ARG A 1 109 ? -17.238 -6.326 15.975 1.00 98.44 109 ARG A N 1
ATOM 821 C CA . ARG A 1 109 ? -17.441 -4.946 15.531 1.00 98.44 109 ARG A CA 1
ATOM 822 C C . ARG A 1 109 ? -17.108 -3.986 16.668 1.00 98.44 109 ARG A C 1
ATOM 824 O O . ARG A 1 109 ? -17.764 -4.002 17.709 1.00 98.44 109 ARG A O 1
ATOM 831 N N . TYR A 1 110 ? -16.124 -3.128 16.445 1.00 98.62 110 TYR A N 1
ATOM 832 C CA . TYR A 1 110 ? -15.725 -2.073 17.368 1.00 98.62 110 TYR A CA 1
ATOM 833 C C . TYR A 1 110 ? -16.223 -0.714 16.885 1.00 98.62 110 TYR A C 1
ATOM 835 O O . TYR A 1 110 ? -16.264 -0.451 15.684 1.00 98.62 110 TYR A O 1
ATOM 843 N N . THR A 1 111 ? -16.560 0.163 17.830 1.00 98.19 111 THR A N 1
ATOM 844 C CA . THR A 1 111 ? -16.690 1.601 17.567 1.00 98.19 111 THR A CA 1
ATOM 845 C C . THR A 1 111 ? -15.342 2.257 17.825 1.00 98.19 111 THR A C 1
ATOM 847 O O . THR A 1 111 ? -14.789 2.135 18.924 1.00 98.19 111 THR A O 1
ATOM 850 N N . LEU A 1 112 ? -14.818 2.931 16.807 1.00 98.69 112 LEU A N 1
ATOM 851 C CA . LEU A 1 112 ? -13.551 3.643 16.830 1.00 98.69 112 LEU A CA 1
ATOM 852 C C . LEU A 1 112 ? -13.809 5.142 16.962 1.00 98.69 112 LEU A C 1
ATOM 854 O O . LEU A 1 112 ? -14.761 5.666 16.386 1.00 98.69 112 LEU A O 1
ATOM 858 N N . SER A 1 113 ? -12.955 5.842 17.707 1.00 98.25 113 SER A N 1
ATOM 859 C CA . SER A 1 113 ? -12.962 7.308 17.750 1.00 98.25 113 SER A CA 1
ATOM 860 C C . SER A 1 113 ? -11.551 7.851 17.888 1.00 98.25 113 SER A C 1
ATOM 862 O O . SER A 1 113 ? -10.759 7.309 18.662 1.00 98.25 113 SER A O 1
ATOM 864 N N . LEU A 1 114 ? -11.266 8.951 17.202 1.00 98.50 114 LEU A N 1
ATOM 865 C CA . LEU A 1 114 ? -9.955 9.580 17.204 1.00 98.50 114 LEU A CA 1
ATOM 866 C C . LEU A 1 114 ? -9.976 10.864 18.033 1.00 98.50 114 LEU A C 1
ATOM 868 O O . LEU A 1 114 ? -10.817 11.734 17.806 1.00 98.50 114 LEU A O 1
ATOM 872 N N . GLN A 1 115 ? -9.060 10.976 18.991 1.00 98.31 115 GLN A N 1
ATOM 873 C CA . GLN A 1 115 ? -9.001 12.082 19.945 1.00 98.31 115 GLN A CA 1
ATOM 874 C C . GLN A 1 115 ? -7.654 12.798 19.861 1.00 98.31 115 GLN A C 1
ATOM 876 O O . GLN A 1 115 ? -6.603 12.163 19.752 1.00 98.31 115 GLN A O 1
ATOM 881 N N . ALA A 1 116 ? -7.687 14.124 19.924 1.00 97.69 116 ALA A N 1
ATOM 882 C CA . ALA A 1 116 ? -6.506 14.943 20.148 1.00 97.69 116 ALA A CA 1
ATOM 883 C C . ALA A 1 116 ? -6.008 14.787 21.596 1.00 97.69 116 ALA A C 1
ATOM 885 O O . ALA A 1 116 ? -6.699 14.233 22.451 1.00 97.69 116 ALA A O 1
ATOM 886 N N . ALA A 1 117 ? -4.810 15.300 21.884 1.00 96.00 117 ALA A N 1
ATOM 887 C CA . ALA A 1 117 ? -4.212 15.229 23.220 1.00 96.00 117 ALA A CA 1
ATOM 888 C C . ALA A 1 117 ? -5.041 15.943 24.310 1.00 96.00 117 ALA A C 1
ATOM 890 O O . ALA A 1 117 ? -4.950 15.592 25.481 1.00 96.00 117 ALA A O 1
ATOM 891 N N . ASP A 1 118 ? -5.869 16.919 23.925 1.00 95.56 118 ASP A N 1
ATOM 892 C CA . ASP A 1 118 ? -6.818 17.623 24.800 1.00 95.56 118 ASP A CA 1
ATOM 893 C C . ASP A 1 118 ? -8.146 16.857 25.003 1.00 95.56 118 ASP A C 1
ATOM 895 O O . ASP A 1 118 ? -9.063 17.360 25.650 1.00 95.56 118 ASP A O 1
ATOM 899 N N . GLY A 1 119 ? -8.269 15.648 24.442 1.00 95.19 119 GLY A N 1
ATOM 900 C CA . GLY A 1 119 ? -9.466 14.806 24.500 1.00 95.19 119 GLY A CA 1
ATOM 901 C C . GLY A 1 119 ? -10.547 15.165 23.478 1.00 95.19 119 GLY A C 1
ATOM 902 O O . GLY A 1 119 ? -11.553 14.460 23.376 1.00 95.19 119 GLY A O 1
ATOM 903 N N . ARG A 1 120 ? -10.365 16.229 22.688 1.00 96.56 120 ARG A N 1
ATOM 904 C CA . ARG A 1 120 ? -11.335 16.638 21.668 1.00 96.56 120 ARG A CA 1
ATOM 905 C C . ARG A 1 120 ? -11.365 15.635 20.518 1.00 96.56 120 ARG A C 1
ATOM 907 O O . ARG A 1 120 ? -10.323 15.184 20.044 1.00 96.56 120 ARG A O 1
ATOM 914 N N . ALA A 1 121 ? -12.562 15.330 20.021 1.00 97.75 121 ALA A N 1
ATOM 915 C CA . ALA A 1 121 ? -12.727 14.495 18.837 1.00 97.75 121 ALA A CA 1
ATOM 916 C C . ALA A 1 121 ? -12.088 15.154 17.600 1.00 97.75 121 ALA A C 1
ATOM 918 O O . ALA A 1 121 ? -12.250 16.353 17.361 1.00 97.75 121 ALA A O 1
ATOM 919 N N . LEU A 1 122 ? -11.356 14.360 16.818 1.00 97.94 122 LEU A N 1
ATOM 920 C CA . LEU A 1 122 ? -10.726 14.785 15.563 1.00 97.94 122 LEU A CA 1
ATOM 921 C C . LEU A 1 122 ? -11.613 14.532 14.334 1.00 97.94 122 LEU A C 1
ATOM 923 O O . LEU A 1 122 ? -11.388 15.150 13.296 1.00 97.94 122 LEU A O 1
ATOM 927 N N . CYS A 1 123 ? -12.600 13.647 14.472 1.00 98.06 123 CYS A N 1
ATOM 928 C CA . CYS A 1 123 ? -13.629 13.287 13.496 1.00 98.06 123 CYS A CA 1
ATOM 929 C C . CYS A 1 123 ? -14.792 12.578 14.218 1.00 98.06 123 CYS A C 1
ATOM 931 O O . CYS A 1 123 ? -14.688 12.259 15.410 1.00 98.06 123 CYS A O 1
ATOM 933 N N . GLU A 1 124 ? -15.891 12.319 13.512 1.00 98.06 124 GLU A N 1
ATOM 934 C CA . GLU A 1 124 ? -16.996 11.497 14.011 1.00 98.06 124 GLU A CA 1
ATOM 935 C C . GLU A 1 124 ? -16.543 10.036 14.246 1.00 98.06 124 GLU A C 1
ATOM 937 O O . GLU A 1 124 ? -15.732 9.508 13.484 1.00 98.06 124 GLU A O 1
ATOM 942 N N . PRO A 1 125 ? -17.039 9.329 15.278 1.00 98.19 125 PRO A N 1
ATOM 943 C CA . PRO A 1 125 ? -16.766 7.902 15.456 1.00 98.19 125 PRO A CA 1
ATOM 944 C C . PRO A 1 125 ? -17.231 7.040 14.270 1.00 98.19 125 PRO A C 1
ATOM 946 O O . PRO A 1 125 ? -18.176 7.387 13.565 1.00 98.19 125 PRO A O 1
ATOM 949 N N . TRP A 1 126 ? -16.610 5.880 14.060 1.00 98.31 126 TRP A N 1
ATOM 950 C CA . TRP A 1 126 ? -17.001 4.956 12.988 1.00 98.31 126 TRP A CA 1
ATOM 951 C C . TRP A 1 126 ? -16.828 3.488 13.401 1.00 98.31 126 TRP A C 1
ATOM 953 O O . TRP A 1 126 ? -16.055 3.182 14.308 1.00 98.31 126 TRP A O 1
ATOM 963 N N . PRO A 1 127 ? -17.553 2.552 12.768 1.00 98.12 127 PRO A N 1
ATOM 964 C CA . PRO A 1 127 ? -17.393 1.132 13.042 1.00 98.12 127 PRO A CA 1
ATOM 965 C C . PRO A 1 127 ? -16.235 0.515 12.246 1.00 98.12 127 PRO A C 1
ATOM 967 O O . PRO A 1 127 ? -16.046 0.856 11.079 1.00 98.12 127 PRO A O 1
ATOM 970 N N . LEU A 1 128 ? -15.547 -0.472 12.820 1.00 98.69 128 LEU A N 1
ATOM 971 C CA . LEU A 1 128 ? -14.628 -1.369 12.108 1.00 98.69 128 LEU A CA 1
ATOM 972 C C . LEU A 1 128 ? -14.672 -2.761 12.750 1.00 98.69 128 LEU A C 1
ATOM 974 O O . LEU A 1 128 ? -14.729 -2.872 13.976 1.00 98.69 128 LEU A O 1
ATOM 978 N N . SER A 1 129 ? -14.673 -3.813 11.935 1.00 98.62 129 SER A N 1
ATOM 979 C CA . SER A 1 129 ? -14.724 -5.199 12.413 1.00 98.62 129 SER A CA 1
ATOM 980 C C . SER A 1 129 ? -13.382 -5.897 12.231 1.00 98.62 129 SER A C 1
ATOM 982 O O . SER A 1 129 ? -12.743 -5.719 11.197 1.00 98.62 129 SER A O 1
ATOM 984 N N . THR A 1 130 ? -12.980 -6.709 13.208 1.00 98.69 130 THR A N 1
ATOM 985 C CA . THR A 1 130 ? -11.947 -7.738 13.015 1.00 98.69 130 THR A CA 1
ATOM 986 C C . THR A 1 130 ? -12.491 -8.893 12.176 1.00 98.69 130 THR A C 1
ATOM 988 O O . THR A 1 130 ? -13.707 -9.102 12.086 1.00 98.69 130 THR A O 1
ATOM 991 N N . PHE A 1 131 ? -11.595 -9.659 11.558 1.00 98.44 131 PHE A N 1
ATOM 992 C CA . PHE A 1 131 ? -11.978 -10.863 10.824 1.00 98.44 131 PHE A CA 1
ATOM 993 C C . PHE A 1 131 ? -12.343 -12.030 11.754 1.00 98.44 131 PHE A C 1
ATOM 995 O O . PHE A 1 131 ? -12.032 -12.001 12.947 1.00 98.44 131 PHE A O 1
ATOM 1002 N N . PRO A 1 132 ? -13.040 -13.062 11.248 1.00 98.38 132 PRO A N 1
ATOM 1003 C CA . PRO A 1 132 ? -13.235 -14.303 11.990 1.00 98.38 132 PRO A CA 1
ATOM 1004 C C . PRO A 1 132 ? -11.900 -14.963 12.347 1.00 98.38 132 PRO A C 1
ATOM 1006 O O . PRO A 1 132 ? -10.942 -14.866 11.580 1.00 98.38 132 PRO A O 1
ATOM 1009 N N . SER A 1 133 ? -11.859 -15.679 13.473 1.00 97.06 133 SER A N 1
ATOM 1010 C CA . SER A 1 133 ? -10.675 -16.459 13.853 1.00 97.06 133 SER A CA 1
ATOM 1011 C C . SER A 1 133 ? -10.367 -17.525 12.795 1.00 97.06 133 SER A C 1
ATOM 1013 O O . SER A 1 133 ? -11.303 -18.005 12.155 1.00 97.06 133 SER A O 1
ATOM 1015 N N . PRO A 1 134 ? -9.107 -17.964 12.627 1.00 94.81 134 PRO A N 1
ATOM 1016 C CA . PRO A 1 134 ? -8.725 -18.939 11.598 1.00 94.81 134 PRO A CA 1
ATOM 1017 C C . PRO A 1 134 ? -9.522 -20.258 11.600 1.00 94.81 134 PRO A C 1
ATOM 1019 O O . PRO A 1 134 ? -9.692 -20.861 10.541 1.00 94.81 134 PRO A O 1
ATOM 1022 N N . ASP A 1 135 ? -10.046 -20.672 12.760 1.00 94.56 135 ASP A N 1
ATOM 1023 C CA . ASP A 1 135 ? -10.853 -21.892 12.928 1.00 94.56 135 ASP A CA 1
ATOM 1024 C C . ASP A 1 135 ? -12.355 -21.688 12.658 1.00 94.56 135 ASP A C 1
ATOM 1026 O O . ASP A 1 135 ? -13.121 -22.655 12.562 1.00 94.56 135 ASP A O 1
ATOM 1030 N N . ALA A 1 136 ? -12.804 -20.435 12.543 1.00 97.69 136 ALA A N 1
ATOM 1031 C CA . ALA A 1 136 ? -14.188 -20.114 12.233 1.00 97.69 136 ALA A CA 1
ATOM 1032 C C . ALA A 1 136 ? -14.547 -20.545 10.805 1.00 97.69 136 ALA A C 1
ATOM 1034 O O . ALA A 1 136 ? -13.716 -20.518 9.898 1.00 97.69 136 ALA A O 1
ATOM 1035 N N . ARG A 1 137 ? -15.822 -20.888 10.596 1.00 97.44 137 ARG A N 1
ATOM 1036 C CA . ARG A 1 137 ? -16.360 -21.361 9.312 1.00 97.44 137 ARG A CA 1
ATOM 1037 C C . ARG A 1 137 ? -17.369 -20.369 8.733 1.00 97.44 137 ARG A C 1
ATOM 1039 O O . ARG A 1 137 ? -18.565 -20.656 8.754 1.00 97.44 137 ARG A O 1
ATOM 1046 N N . PRO A 1 138 ? -16.939 -19.171 8.300 1.00 97.94 138 PRO A N 1
ATOM 1047 C CA . PRO A 1 138 ? -17.862 -18.219 7.707 1.00 97.94 138 PRO A CA 1
ATOM 1048 C C . PRO A 1 138 ? -18.442 -18.795 6.411 1.00 97.94 138 PRO A C 1
ATOM 1050 O O . PRO A 1 138 ? -17.743 -19.435 5.633 1.00 97.94 138 PRO A O 1
ATOM 1053 N N . GLU A 1 139 ? -19.727 -18.546 6.171 1.00 97.56 139 GLU A N 1
ATOM 1054 C CA . GLU A 1 139 ? -20.426 -19.031 4.971 1.00 97.56 139 GLU A CA 1
ATOM 1055 C C . GLU A 1 139 ? -20.186 -18.138 3.747 1.00 97.56 139 GLU A C 1
ATOM 1057 O O . GLU A 1 139 ? -20.462 -18.526 2.612 1.00 97.56 139 GLU A O 1
ATOM 1062 N N . ARG A 1 140 ? -19.706 -16.909 3.967 1.00 97.75 140 ARG A N 1
ATOM 1063 C CA . ARG A 1 140 ? -19.546 -15.902 2.924 1.00 97.75 140 ARG A CA 1
ATOM 1064 C C . ARG A 1 140 ? -18.377 -14.975 3.221 1.00 97.75 140 ARG A C 1
ATOM 1066 O O . ARG A 1 140 ? -18.167 -14.574 4.360 1.00 97.75 140 ARG A O 1
ATOM 1073 N N . PHE A 1 141 ? -17.696 -14.584 2.151 1.00 98.31 141 PHE A N 1
ATOM 1074 C CA . PHE A 1 141 ? -16.695 -13.531 2.129 1.00 98.31 141 PHE A CA 1
ATOM 1075 C C . PHE A 1 141 ? -16.799 -12.783 0.794 1.00 98.31 141 PHE A C 1
ATOM 1077 O O . PHE A 1 141 ? -16.896 -13.407 -0.265 1.00 98.31 141 PHE A O 1
ATOM 1084 N N . ARG A 1 142 ? -16.844 -11.449 0.826 1.00 98.38 142 ARG A N 1
ATOM 1085 C CA . ARG A 1 142 ? -16.857 -10.584 -0.359 1.00 98.38 142 ARG A CA 1
ATOM 1086 C C . ARG A 1 142 ? -15.582 -9.754 -0.396 1.00 98.38 142 ARG A C 1
ATOM 1088 O O . ARG A 1 142 ? -15.399 -8.859 0.424 1.00 98.38 142 ARG A O 1
ATOM 1095 N N . MET A 1 143 ? -14.775 -9.993 -1.420 1.00 98.12 143 MET A N 1
ATOM 1096 C CA . MET A 1 143 ? -13.513 -9.300 -1.632 1.00 98.12 143 MET A CA 1
ATOM 1097 C C . MET A 1 143 ? -13.592 -8.344 -2.823 1.00 98.12 143 MET A C 1
ATOM 1099 O O . MET A 1 143 ? -14.138 -8.699 -3.868 1.00 98.12 143 MET A O 1
ATOM 1103 N N . LEU A 1 144 ? -13.037 -7.142 -2.670 1.00 98.56 144 LEU A N 1
ATOM 1104 C CA . LEU A 1 144 ? -12.808 -6.198 -3.764 1.00 98.56 144 LEU A CA 1
ATOM 1105 C C . LEU A 1 144 ? -11.334 -6.244 -4.183 1.00 98.56 144 LEU A C 1
ATOM 1107 O O . LEU A 1 144 ? -10.469 -5.990 -3.356 1.00 98.56 144 LEU A O 1
ATOM 1111 N N . PHE A 1 145 ? -11.051 -6.492 -5.460 1.00 97.75 145 PHE A N 1
ATOM 1112 C CA . PHE A 1 145 ? -9.715 -6.329 -6.042 1.00 97.75 145 PHE A CA 1
ATOM 1113 C C . PHE A 1 145 ? -9.721 -5.174 -7.042 1.00 97.75 145 PHE A C 1
ATOM 1115 O O . PHE A 1 145 ? -10.649 -5.052 -7.845 1.00 97.75 145 PHE A O 1
ATOM 1122 N N . PHE A 1 146 ? -8.692 -4.335 -6.998 1.00 97.25 146 PHE A N 1
ATOM 1123 C CA . PHE A 1 146 ? -8.429 -3.298 -7.993 1.00 97.25 146 PHE A CA 1
ATOM 1124 C C . PHE A 1 146 ? -6.925 -3.013 -8.062 1.00 97.25 146 PHE A C 1
ATOM 1126 O O . PHE A 1 146 ? -6.192 -3.358 -7.145 1.00 97.25 146 PHE A O 1
ATOM 1133 N N . THR A 1 147 ? -6.471 -2.389 -9.142 1.00 95.44 147 THR A N 1
ATOM 1134 C CA . THR A 1 147 ? -5.064 -2.040 -9.410 1.00 95.44 147 THR A CA 1
ATOM 1135 C C . THR A 1 147 ? -5.011 -0.689 -10.135 1.00 95.44 147 THR A C 1
ATOM 1137 O O . THR A 1 147 ? -6.070 -0.159 -10.501 1.00 95.44 147 THR A O 1
ATOM 1140 N N . CYS A 1 148 ? -3.819 -0.121 -10.331 1.00 94.69 148 CYS A N 1
ATOM 1141 C CA . CYS A 1 148 ? -3.592 1.080 -11.143 1.00 94.69 148 CYS A CA 1
ATOM 1142 C C . CYS A 1 148 ? -4.433 2.286 -10.693 1.00 94.69 148 CYS A C 1
ATOM 1144 O O . CYS A 1 148 ? -5.014 3.023 -11.498 1.00 94.69 148 CYS A O 1
ATOM 1146 N N . ALA A 1 149 ? -4.547 2.470 -9.375 1.00 94.25 149 ALA A N 1
ATOM 1147 C CA . ALA A 1 149 ? -5.337 3.546 -8.778 1.00 94.25 149 ALA A CA 1
ATOM 1148 C C . ALA A 1 149 ? -4.612 4.905 -8.801 1.00 94.25 149 ALA A C 1
ATOM 1150 O O . ALA A 1 149 ? -5.251 5.952 -8.642 1.00 94.25 149 ALA A O 1
ATOM 1151 N N . GLY A 1 150 ? -3.295 4.898 -8.992 1.00 92.44 150 GLY A N 1
ATOM 1152 C CA . GLY A 1 150 ? -2.421 6.058 -8.951 1.00 92.44 150 GLY A CA 1
ATOM 1153 C C . GLY A 1 150 ? -2.490 6.972 -10.169 1.00 92.44 150 GLY A C 1
ATOM 1154 O O . GLY A 1 150 ? -3.335 6.850 -11.060 1.00 92.44 150 GLY A O 1
ATOM 1155 N N . GLY A 1 151 ? -1.583 7.945 -10.174 1.00 91.75 151 GLY A N 1
ATOM 1156 C CA . GLY A 1 151 ? -1.311 8.833 -11.298 1.00 91.75 151 GLY A CA 1
ATOM 1157 C C . GLY A 1 151 ? -1.763 10.263 -11.027 1.00 91.75 151 GLY A C 1
ATOM 1158 O O . GLY A 1 151 ? -2.846 10.459 -10.454 1.00 91.75 151 GLY A O 1
ATOM 1159 N N . PRO A 1 152 ? -0.995 11.286 -11.446 1.00 88.50 152 PRO A N 1
ATOM 1160 C CA . PRO A 1 152 ? -1.454 12.665 -11.386 1.00 88.50 152 PRO A CA 1
ATOM 1161 C C . PRO A 1 152 ? -2.745 12.839 -12.196 1.00 88.50 152 PRO A C 1
ATOM 1163 O O . PRO A 1 152 ? -2.817 12.432 -13.352 1.00 88.50 152 PRO A O 1
ATOM 1166 N N . GLY A 1 153 ? -3.779 13.436 -11.603 1.00 85.75 153 GLY A N 1
ATOM 1167 C CA . GLY A 1 153 ? -5.064 13.679 -12.253 1.00 85.75 153 GLY A CA 1
ATOM 1168 C C . GLY A 1 153 ? -4.912 14.416 -13.586 1.00 85.75 153 GLY A C 1
ATOM 1169 O O . GLY A 1 153 ? -4.385 15.525 -13.627 1.00 85.75 153 GLY A O 1
ATOM 1170 N N . GLY A 1 154 ? -5.377 13.785 -14.664 1.00 88.19 154 GLY A N 1
ATOM 1171 C CA . GLY A 1 154 ? -5.465 14.381 -15.993 1.00 88.19 154 GLY A CA 1
ATOM 1172 C C . GLY A 1 154 ? -6.821 15.038 -16.258 1.00 88.19 154 GLY A C 1
ATOM 1173 O O . GLY A 1 154 ? -7.568 15.348 -15.327 1.00 88.19 154 GLY A O 1
ATOM 1174 N N . SER A 1 155 ? -7.158 15.225 -17.536 1.00 86.94 155 SER A N 1
ATOM 1175 C CA . SER A 1 155 ? -8.467 15.727 -17.976 1.00 86.94 155 SER A CA 1
ATOM 1176 C C . SER A 1 155 ? -9.348 14.605 -18.528 1.00 86.94 155 SER A C 1
ATOM 1178 O O . SER A 1 155 ? -8.857 13.584 -19.017 1.00 86.94 155 SER A O 1
ATOM 1180 N N . TYR A 1 156 ? -10.666 14.788 -18.441 1.00 86.62 156 TYR A N 1
ATOM 1181 C CA . TYR A 1 156 ? -11.653 13.864 -18.992 1.00 86.62 156 TYR A CA 1
ATOM 1182 C C . TYR A 1 156 ? -12.878 14.638 -19.484 1.00 86.62 156 TYR A C 1
ATOM 1184 O O . TYR A 1 156 ? -13.631 15.168 -18.667 1.00 86.62 156 TYR A O 1
ATOM 1192 N N . ASP A 1 157 ? -13.087 14.646 -20.799 1.00 88.50 157 ASP A N 1
ATOM 1193 C CA . ASP A 1 157 ? -14.189 15.360 -21.462 1.00 88.50 157 ASP A CA 1
ATOM 1194 C C . ASP A 1 157 ? -15.232 14.403 -22.070 1.00 88.50 157 ASP A C 1
ATOM 1196 O O . ASP A 1 157 ? -16.251 14.823 -22.614 1.00 88.50 157 ASP A O 1
ATOM 1200 N N . GLY A 1 158 ? -15.014 13.092 -21.945 1.00 81.06 158 GLY A N 1
ATOM 1201 C CA . GLY A 1 158 ? -15.914 12.065 -22.456 1.00 81.06 158 GLY A CA 1
ATOM 1202 C C . GLY A 1 158 ? -15.214 10.726 -22.656 1.00 81.06 158 GLY A C 1
ATOM 1203 O O . GLY A 1 158 ? -13.994 10.609 -22.528 1.00 81.06 158 GLY A O 1
ATOM 1204 N N . ILE A 1 159 ? -15.993 9.692 -22.982 1.00 82.69 159 ILE A N 1
ATOM 1205 C CA . ILE A 1 159 ? -15.450 8.361 -23.282 1.00 82.69 159 ILE A CA 1
ATOM 1206 C C . ILE A 1 159 ? -14.492 8.485 -24.474 1.00 82.69 159 ILE A C 1
ATOM 1208 O O . ILE A 1 159 ? -14.858 9.020 -25.517 1.00 82.69 159 ILE A O 1
ATOM 1212 N N . GLY A 1 160 ? -13.255 8.017 -24.302 1.00 79.94 160 GLY A N 1
ATOM 1213 C CA . GLY A 1 160 ? -12.195 8.126 -25.312 1.00 79.94 160 GLY A CA 1
ATOM 1214 C C . GLY A 1 160 ? -11.523 9.503 -25.407 1.00 79.94 160 GLY A C 1
ATOM 1215 O O . GLY A 1 160 ? -10.561 9.646 -26.153 1.00 79.94 160 GLY A O 1
ATOM 1216 N N . GLN A 1 161 ? -11.970 10.503 -24.639 1.00 87.38 161 GLN A N 1
ATOM 1217 C CA . GLN A 1 161 ? -11.430 11.867 -24.637 1.00 87.38 161 GLN A CA 1
ATOM 1218 C C . GLN A 1 161 ? -10.801 12.177 -23.275 1.00 87.38 161 GLN A C 1
ATOM 1220 O O . GLN A 1 161 ? -11.367 12.876 -22.432 1.00 87.38 161 GLN A O 1
ATOM 1225 N N . ARG A 1 162 ? -9.623 11.587 -23.047 1.00 89.12 162 ARG A N 1
ATOM 1226 C CA . ARG A 1 162 ? -8.822 11.735 -21.826 1.00 89.12 162 ARG A CA 1
ATOM 1227 C C . ARG A 1 162 ? -7.406 12.166 -22.189 1.00 89.12 162 ARG A C 1
ATOM 1229 O O . ARG A 1 162 ? -6.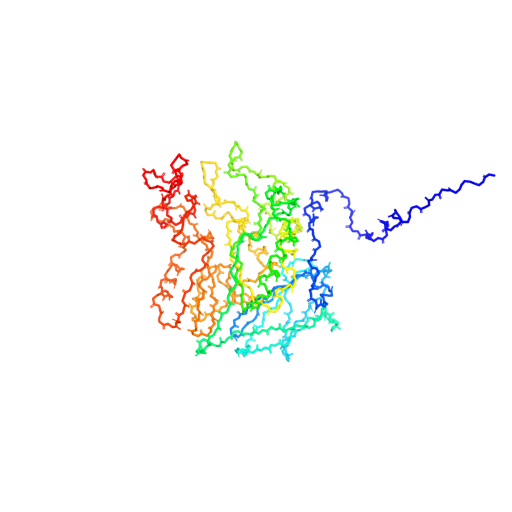804 11.559 -23.072 1.00 89.12 162 ARG A O 1
ATOM 1236 N N . GLN A 1 163 ? -6.850 13.127 -21.456 1.00 88.94 163 GLN A N 1
ATOM 1237 C CA . GLN A 1 163 ? -5.414 13.420 -21.485 1.00 88.94 163 GLN A CA 1
ATOM 1238 C C . GLN A 1 163 ? -4.787 13.058 -20.137 1.00 88.94 163 GLN A C 1
ATOM 1240 O O . GLN A 1 163 ? -5.297 13.462 -19.094 1.00 88.94 163 GLN A O 1
ATOM 1245 N N . GLY A 1 164 ? -3.684 12.305 -20.151 1.00 89.12 164 GLY A N 1
ATOM 1246 C CA . GLY A 1 164 ? -3.029 11.817 -18.931 1.00 89.12 164 GLY A CA 1
ATOM 1247 C C . GLY A 1 164 ? -3.830 10.732 -18.199 1.00 89.12 164 GLY A C 1
ATOM 1248 O O . GLY A 1 164 ? -4.594 9.986 -18.818 1.00 89.12 164 GLY A O 1
ATOM 1249 N N . PHE A 1 165 ? -3.645 10.624 -16.880 1.00 90.81 165 PHE A N 1
ATOM 1250 C CA . PHE A 1 165 ? -4.378 9.666 -16.047 1.00 90.81 165 PHE A CA 1
ATOM 1251 C C . PHE A 1 165 ? -5.828 10.099 -15.832 1.00 90.81 165 PHE A C 1
ATOM 1253 O O . PHE A 1 165 ? -6.196 11.262 -15.994 1.00 90.81 165 PHE A O 1
ATOM 1260 N N . LEU A 1 166 ? -6.678 9.155 -15.425 1.00 90.69 166 LEU A N 1
ATOM 1261 C CA . LEU A 1 166 ? -8.063 9.476 -15.093 1.00 90.69 166 LEU A CA 1
ATOM 1262 C C . LEU A 1 166 ? -8.094 10.489 -13.927 1.00 90.69 166 LEU A C 1
ATOM 1264 O O . LEU A 1 166 ? -7.329 10.318 -12.974 1.00 90.69 166 LEU A O 1
ATOM 1268 N N . PRO A 1 167 ? -8.952 11.525 -13.938 1.00 91.12 167 PRO A N 1
ATOM 1269 C CA . PRO A 1 167 ? -9.081 12.429 -12.798 1.00 91.12 167 PRO A CA 1
ATOM 1270 C C . PRO A 1 167 ? -9.321 11.664 -11.488 1.00 91.12 167 PRO A C 1
ATOM 1272 O O . PRO A 1 167 ? -10.108 10.711 -11.454 1.00 91.12 167 PRO A O 1
ATOM 1275 N N . THR A 1 168 ? -8.675 12.090 -10.402 1.00 92.81 168 THR A N 1
ATOM 1276 C CA . THR A 1 168 ? -8.780 11.451 -9.073 1.00 92.81 168 THR A CA 1
ATOM 1277 C C . THR A 1 168 ? -10.231 11.360 -8.596 1.00 92.81 168 THR A C 1
ATOM 1279 O O . THR A 1 168 ? -10.651 10.331 -8.078 1.00 92.81 168 THR A O 1
ATOM 1282 N N . VAL A 1 169 ? -11.050 12.377 -8.889 1.00 89.75 169 VAL A N 1
ATOM 1283 C CA . VAL A 1 169 ? -12.490 12.383 -8.581 1.00 89.75 169 VAL A CA 1
ATOM 1284 C C . VAL A 1 169 ? -13.267 11.262 -9.282 1.00 89.75 169 VAL A C 1
ATOM 1286 O O . VAL A 1 169 ? -14.219 10.729 -8.714 1.00 89.75 169 VAL A O 1
ATOM 1289 N N . ILE A 1 170 ? -12.888 10.876 -10.505 1.00 90.94 170 ILE A N 1
ATOM 1290 C CA . ILE A 1 170 ? -13.551 9.773 -11.213 1.00 90.94 170 ILE A CA 1
ATOM 1291 C C . ILE A 1 170 ? -13.089 8.438 -10.623 1.00 90.94 170 ILE A C 1
ATOM 1293 O O . ILE A 1 170 ? -13.932 7.585 -10.353 1.00 90.94 170 ILE A O 1
ATOM 1297 N N . ARG A 1 171 ? -11.789 8.284 -10.338 1.00 93.94 171 ARG A N 1
ATOM 1298 C CA . ARG A 1 171 ? -11.251 7.107 -9.631 1.00 93.94 171 ARG A CA 1
ATOM 1299 C C . ARG A 1 171 ? -11.945 6.893 -8.282 1.00 93.94 171 ARG A C 1
ATOM 1301 O O . ARG A 1 171 ? -12.462 5.808 -8.030 1.00 93.94 171 ARG A O 1
ATOM 1308 N N . ASN A 1 172 ? -12.083 7.946 -7.474 1.00 95.19 172 ASN A N 1
ATOM 1309 C CA . ASN A 1 172 ? -12.827 7.897 -6.215 1.00 95.19 172 ASN A CA 1
ATOM 1310 C C . ASN A 1 172 ? -14.292 7.466 -6.416 1.00 95.19 172 ASN A C 1
ATOM 1312 O O . ASN A 1 172 ? -14.795 6.619 -5.683 1.00 95.19 172 ASN A O 1
ATOM 1316 N N . ARG A 1 173 ? -14.991 7.992 -7.433 1.00 93.31 173 ARG A N 1
ATOM 1317 C CA . ARG A 1 173 ? -16.377 7.582 -7.736 1.00 93.31 173 ARG A CA 1
ATOM 1318 C C . ARG A 1 173 ? -16.487 6.099 -8.096 1.00 93.31 173 ARG A C 1
ATOM 1320 O O . ARG A 1 173 ? -17.456 5.463 -7.683 1.00 93.31 173 ARG A O 1
ATOM 1327 N N . LEU A 1 174 ? -15.518 5.548 -8.829 1.00 94.88 174 LEU A N 1
ATOM 1328 C CA . LEU A 1 174 ? -15.461 4.114 -9.130 1.00 94.88 174 LEU A CA 1
ATOM 1329 C C . LEU A 1 174 ? -15.283 3.291 -7.848 1.00 94.88 174 LEU A C 1
ATOM 1331 O O . LEU A 1 174 ? -16.032 2.341 -7.629 1.00 94.88 174 LEU A O 1
ATOM 1335 N N . LEU A 1 175 ? -14.376 3.704 -6.958 1.00 97.38 175 LEU A N 1
ATOM 1336 C CA . LEU A 1 175 ? -14.169 3.035 -5.671 1.00 97.38 175 LEU A CA 1
ATOM 1337 C C . LEU A 1 175 ? -15.397 3.138 -4.761 1.00 97.38 175 LEU A C 1
ATOM 1339 O O . LEU A 1 175 ? -15.811 2.140 -4.184 1.00 97.38 175 LEU A O 1
ATOM 1343 N N . ARG A 1 176 ? -16.070 4.290 -4.698 1.00 96.44 176 ARG A N 1
ATOM 1344 C CA . ARG A 1 176 ? -17.352 4.432 -3.983 1.00 96.44 176 ARG A CA 1
ATOM 1345 C C . ARG A 1 176 ? -18.430 3.520 -4.543 1.00 96.44 176 ARG A C 1
ATOM 1347 O O . ARG A 1 176 ? -19.202 2.931 -3.788 1.00 96.44 176 ARG A O 1
ATOM 1354 N N . ARG A 1 177 ? -18.482 3.369 -5.869 1.00 96.94 177 ARG A N 1
ATOM 1355 C CA . ARG A 1 177 ? -19.392 2.412 -6.495 1.00 96.94 177 ARG A CA 1
ATOM 1356 C C . ARG A 1 177 ? -19.044 0.986 -6.073 1.00 96.94 177 ARG A C 1
ATOM 1358 O O . ARG A 1 177 ? -19.959 0.255 -5.707 1.00 96.94 177 ARG A O 1
ATOM 1365 N N . ALA A 1 178 ? -17.767 0.615 -6.053 1.00 97.75 178 ALA A N 1
ATOM 1366 C CA . ALA A 1 178 ? -17.321 -0.687 -5.564 1.00 97.75 178 ALA A CA 1
ATOM 1367 C C . ALA A 1 178 ? -17.684 -0.906 -4.078 1.00 97.75 178 ALA A C 1
ATOM 1369 O O . ALA A 1 178 ? -18.271 -1.928 -3.729 1.00 97.75 178 ALA A O 1
ATOM 1370 N N . LEU A 1 179 ? -17.459 0.093 -3.220 1.00 97.50 179 LEU A N 1
ATOM 1371 C CA . LEU A 1 179 ? -17.827 0.071 -1.799 1.00 97.50 179 LEU A CA 1
ATOM 1372 C C . LEU A 1 179 ? -19.342 -0.009 -1.568 1.00 97.50 179 LEU A C 1
ATOM 1374 O O . LEU A 1 179 ? -19.773 -0.576 -0.569 1.00 97.50 179 LEU A O 1
ATOM 1378 N N . SER A 1 180 ? -20.173 0.475 -2.500 1.00 96.81 180 SER A N 1
ATOM 1379 C CA . SER A 1 180 ? -21.635 0.307 -2.417 1.00 96.81 180 SER A CA 1
ATOM 1380 C C . SER A 1 180 ? -22.081 -1.159 -2.498 1.00 96.81 180 SER A C 1
ATOM 1382 O O . SER A 1 180 ? -23.182 -1.493 -2.064 1.00 96.81 180 SER A O 1
ATOM 1384 N N . PHE A 1 181 ? -21.214 -2.050 -2.990 1.00 97.94 181 PHE A N 1
ATOM 1385 C CA . PHE A 1 181 ? -21.410 -3.493 -2.899 1.00 97.94 181 PHE A CA 1
ATOM 1386 C C . PHE A 1 181 ? -20.961 -4.061 -1.549 1.00 97.94 181 PHE A C 1
ATOM 1388 O O . PHE A 1 181 ? -20.892 -5.274 -1.436 1.00 97.94 181 PHE A O 1
ATOM 1395 N N . ALA A 1 182 ? -20.665 -3.249 -0.530 1.00 97.56 182 ALA A N 1
ATOM 1396 C CA . ALA A 1 182 ? -20.331 -3.670 0.834 1.00 97.56 182 ALA A CA 1
ATOM 1397 C C . ALA A 1 182 ? -19.359 -4.872 0.892 1.00 97.56 182 ALA A C 1
ATOM 1399 O O . ALA A 1 182 ? -19.771 -5.959 1.316 1.00 97.56 182 ALA A O 1
ATOM 1400 N N . PRO A 1 183 ? -18.123 -4.732 0.374 1.00 98.62 183 PRO A N 1
ATOM 1401 C CA . PRO A 1 183 ? -17.099 -5.757 0.534 1.00 98.62 183 PRO A CA 1
ATOM 1402 C C . PRO A 1 183 ? -16.667 -5.874 2.003 1.00 98.62 183 PRO A C 1
ATOM 1404 O O . PRO A 1 183 ? -16.657 -4.883 2.734 1.00 98.62 183 PRO A O 1
ATOM 1407 N N . ASP A 1 184 ? -16.293 -7.085 2.410 1.00 98.69 184 ASP A N 1
ATOM 1408 C CA . ASP A 1 184 ? -15.737 -7.370 3.737 1.00 98.69 184 ASP A CA 1
ATOM 1409 C C . ASP A 1 184 ? -14.283 -6.888 3.840 1.00 98.69 184 ASP A C 1
ATOM 1411 O O . ASP A 1 184 ? -13.828 -6.513 4.918 1.00 98.69 184 ASP A O 1
ATOM 1415 N N . ALA A 1 185 ? -13.567 -6.874 2.713 1.00 98.75 185 ALA A N 1
ATOM 1416 C CA . ALA A 1 185 ? -12.220 -6.337 2.584 1.00 98.75 185 ALA A CA 1
ATOM 1417 C C . ALA A 1 185 ? -11.907 -5.941 1.132 1.00 98.75 185 ALA A C 1
ATOM 1419 O O . ALA A 1 185 ? -12.619 -6.318 0.193 1.00 98.75 185 ALA A O 1
ATOM 1420 N N . ALA A 1 186 ? -10.827 -5.186 0.945 1.00 98.69 186 ALA A N 1
ATOM 1421 C CA . ALA A 1 186 ? -10.322 -4.800 -0.364 1.00 98.69 186 ALA A CA 1
ATOM 1422 C C . ALA A 1 186 ? -8.809 -5.024 -0.500 1.00 98.69 186 ALA A C 1
ATOM 1424 O O . ALA A 1 186 ? -8.069 -4.915 0.472 1.00 98.69 186 ALA A O 1
ATOM 1425 N N . VAL A 1 187 ? -8.349 -5.291 -1.717 1.00 98.56 187 VAL A N 1
ATOM 1426 C CA . VAL A 1 187 ? -6.937 -5.318 -2.108 1.00 98.56 187 VAL A CA 1
ATOM 1427 C C . VAL A 1 187 ? -6.725 -4.280 -3.201 1.00 98.56 187 VAL A C 1
ATOM 1429 O O . VAL A 1 187 ? -7.338 -4.358 -4.269 1.00 98.56 187 VAL A O 1
ATOM 1432 N N . ALA A 1 188 ? -5.864 -3.315 -2.895 1.00 97.94 188 ALA A N 1
ATOM 1433 C CA . ALA A 1 188 ? -5.267 -2.391 -3.841 1.00 97.94 188 ALA A CA 1
ATOM 1434 C C . ALA A 1 188 ? -3.956 -3.027 -4.319 1.00 97.94 188 ALA A C 1
ATOM 1436 O O . ALA A 1 188 ? -2.991 -3.101 -3.563 1.00 97.94 188 ALA A O 1
ATOM 1437 N N . ASN A 1 189 ? -3.944 -3.540 -5.543 1.00 96.38 189 ASN A N 1
ATOM 1438 C CA . ASN A 1 189 ? -2.836 -4.316 -6.077 1.00 96.38 189 ASN A CA 1
ATOM 1439 C C . ASN A 1 189 ? -1.918 -3.457 -6.951 1.00 96.38 189 ASN A C 1
ATOM 1441 O O . ASN A 1 189 ? -2.148 -3.390 -8.152 1.00 96.38 189 ASN A O 1
ATOM 1445 N N . GLY A 1 190 ? -0.931 -2.781 -6.374 1.00 95.56 190 GLY A N 1
ATOM 1446 C CA . GLY A 1 190 ? 0.066 -2.035 -7.136 1.00 95.56 190 GLY A CA 1
ATOM 1447 C C . GLY A 1 190 ? -0.398 -0.696 -7.697 1.00 95.56 190 GLY A C 1
ATOM 1448 O O . GLY A 1 190 ? -1.592 -0.344 -7.685 1.00 95.56 190 GLY A O 1
ATOM 1449 N N . ASP A 1 191 ? 0.578 0.040 -8.218 1.00 96.81 191 ASP A N 1
ATOM 1450 C CA . ASP A 1 191 ? 0.437 1.285 -8.959 1.00 96.81 191 ASP A CA 1
ATOM 1451 C C . ASP A 1 191 ? -0.411 2.326 -8.227 1.00 96.81 191 ASP A C 1
ATOM 1453 O O . ASP A 1 191 ? -1.395 2.875 -8.746 1.00 96.81 191 ASP A O 1
ATOM 1457 N N . HIS A 1 192 ? -0.077 2.584 -6.965 1.00 97.12 192 HIS A N 1
ATOM 1458 C CA . HIS A 1 192 ? -0.756 3.594 -6.154 1.00 97.12 192 HIS A CA 1
ATOM 1459 C C . HIS A 1 192 ? -0.285 5.012 -6.482 1.00 97.12 192 HIS A C 1
ATOM 1461 O O . HIS A 1 192 ? -1.008 5.981 -6.224 1.00 97.12 192 HIS A O 1
ATOM 1467 N N . ILE A 1 193 ? 0.882 5.136 -7.110 1.00 96.94 193 ILE A N 1
ATOM 1468 C CA . ILE A 1 193 ? 1.399 6.357 -7.728 1.00 96.94 193 ILE A CA 1
ATOM 1469 C C . ILE A 1 193 ? 1.887 6.051 -9.151 1.00 96.94 193 ILE A C 1
ATOM 1471 O O . ILE A 1 193 ? 2.135 4.905 -9.475 1.00 96.94 193 ILE A O 1
ATOM 1475 N N . TYR A 1 194 ? 2.028 7.078 -9.989 1.00 96.19 194 TYR A N 1
ATOM 1476 C CA . TYR A 1 194 ? 2.813 7.033 -11.230 1.00 96.19 194 TYR A CA 1
ATOM 1477 C C . TYR A 1 194 ? 3.703 8.278 -11.264 1.00 96.19 194 TYR A C 1
ATOM 1479 O O . TYR A 1 194 ? 3.299 9.345 -11.745 1.00 96.19 194 TYR A O 1
ATOM 1487 N N . TRP A 1 195 ? 4.885 8.174 -10.656 1.00 96.00 195 TRP A N 1
ATOM 1488 C CA . TRP A 1 195 ? 5.842 9.277 -10.525 1.00 96.00 195 TRP A CA 1
ATOM 1489 C C . TRP A 1 195 ? 7.285 8.799 -10.727 1.00 96.00 195 TRP A C 1
ATOM 1491 O O . TRP A 1 195 ? 8.149 8.993 -9.875 1.00 96.00 195 TRP A O 1
ATOM 1501 N N . ASP A 1 196 ? 7.534 8.182 -11.877 1.00 95.81 196 ASP A N 1
ATOM 1502 C CA . ASP A 1 196 ? 8.823 7.555 -12.184 1.00 95.81 196 ASP A CA 1
ATOM 1503 C C . ASP A 1 196 ? 9.950 8.582 -12.190 1.00 95.81 196 ASP A C 1
ATOM 1505 O O . ASP A 1 196 ? 9.822 9.663 -12.785 1.00 95.81 196 ASP A O 1
ATOM 1509 N N . LEU A 1 197 ? 11.070 8.262 -11.545 1.00 96.31 197 LEU A N 1
ATOM 1510 C CA . LEU A 1 197 ? 12.216 9.162 -11.491 1.00 96.31 197 LEU A CA 1
ATOM 1511 C C . LEU A 1 197 ? 12.976 9.187 -12.807 1.00 96.31 197 LEU A C 1
ATOM 1513 O O . LEU A 1 197 ? 13.468 10.259 -13.174 1.00 96.31 197 LEU A O 1
ATOM 1517 N N . HIS A 1 198 ? 13.012 8.075 -13.541 1.00 95.75 198 HIS A N 1
ATOM 1518 C CA . HIS A 1 198 ? 13.752 7.975 -14.792 1.00 95.75 198 HIS A CA 1
ATOM 1519 C C . HIS A 1 198 ? 12.853 7.766 -16.010 1.00 95.75 198 HIS A C 1
ATOM 1521 O O . HIS A 1 198 ? 11.731 7.267 -15.956 1.00 95.75 198 HIS A O 1
ATOM 1527 N N . THR A 1 199 ? 13.356 8.230 -17.149 1.00 93.88 199 THR A N 1
ATOM 1528 C CA . THR A 1 199 ? 12.770 7.944 -18.454 1.00 93.88 199 THR A CA 1
ATOM 1529 C C . THR A 1 199 ? 13.150 6.520 -18.836 1.00 93.88 199 THR A C 1
ATOM 1531 O O . THR A 1 199 ? 14.319 6.155 -18.770 1.00 93.88 199 THR A O 1
ATOM 1534 N N . TRP A 1 200 ? 12.176 5.722 -19.260 1.00 88.75 200 TRP A N 1
ATOM 1535 C CA . TRP A 1 200 ? 12.386 4.299 -19.526 1.00 88.75 200 TRP A CA 1
ATOM 1536 C C . TRP A 1 200 ? 12.493 3.933 -21.014 1.00 88.75 200 TRP A C 1
ATOM 1538 O O . TRP A 1 200 ? 12.899 2.827 -21.349 1.00 88.75 200 TRP A O 1
ATOM 1548 N N . GLN A 1 201 ? 12.124 4.844 -21.918 1.00 86.06 201 GLN A N 1
ATOM 1549 C CA . GLN A 1 201 ? 12.158 4.617 -23.365 1.00 86.06 201 GLN A CA 1
ATOM 1550 C C . GLN A 1 201 ? 12.533 5.885 -24.139 1.00 86.06 201 GLN A C 1
ATOM 1552 O O . GLN A 1 201 ? 12.300 7.005 -23.678 1.00 86.06 201 GLN A O 1
ATOM 1557 N N . GLY A 1 202 ? 13.031 5.699 -25.363 1.00 87.56 202 GLY A N 1
ATOM 1558 C CA . GLY A 1 202 ? 13.433 6.780 -26.265 1.00 87.56 202 GLY A CA 1
ATOM 1559 C C . GLY A 1 202 ? 14.857 7.278 -26.014 1.00 87.56 202 GLY A C 1
ATOM 1560 O O . GLY A 1 202 ? 15.599 6.697 -25.232 1.00 87.56 202 GLY A O 1
ATOM 1561 N N . GLU A 1 203 ? 15.232 8.376 -26.674 1.00 85.44 203 GLU A N 1
ATOM 1562 C CA . GLU A 1 203 ? 16.618 8.890 -26.732 1.00 85.44 203 GLU A CA 1
ATOM 1563 C C . GLU A 1 203 ? 17.234 9.279 -25.374 1.00 85.44 203 GLU A C 1
ATOM 1565 O O . GLU A 1 203 ? 18.436 9.499 -25.290 1.00 85.44 203 GLU A O 1
ATOM 1570 N N . ASN A 1 204 ? 16.428 9.381 -24.313 1.00 88.38 204 ASN A N 1
ATOM 1571 C CA . ASN A 1 204 ? 16.877 9.764 -22.972 1.00 88.38 204 ASN A CA 1
ATOM 1572 C C . ASN A 1 204 ? 16.589 8.680 -21.924 1.00 88.38 204 ASN A C 1
ATOM 1574 O O . ASN A 1 204 ? 16.418 9.009 -20.749 1.00 88.38 204 ASN A O 1
ATOM 1578 N N . ALA A 1 205 ? 16.482 7.411 -22.334 1.00 90.00 205 ALA A N 1
ATOM 1579 C CA . ALA A 1 205 ? 16.366 6.299 -21.395 1.00 90.00 205 ALA A CA 1
ATOM 1580 C C . ALA A 1 205 ? 17.480 6.370 -20.327 1.00 90.00 205 ALA A C 1
ATOM 1582 O O . ALA A 1 205 ? 18.605 6.774 -20.616 1.00 90.00 205 ALA A O 1
ATOM 1583 N N . GLY A 1 206 ? 17.143 6.091 -19.068 1.00 91.06 206 GLY A N 1
ATOM 1584 C CA . GLY A 1 206 ? 18.073 6.197 -17.937 1.00 91.06 206 GLY A CA 1
ATOM 1585 C C . GLY A 1 206 ? 18.288 7.604 -17.381 1.00 91.06 206 GLY A C 1
ATOM 1586 O O . GLY A 1 206 ? 18.771 7.747 -16.262 1.00 91.06 206 GLY A O 1
ATOM 1587 N N . GLN A 1 207 ? 17.887 8.663 -18.088 1.00 94.62 207 GLN A N 1
ATOM 1588 C CA . GLN A 1 207 ? 17.968 10.027 -17.558 1.00 94.62 207 GLN A CA 1
ATOM 1589 C C . GLN A 1 207 ? 16.751 10.377 -16.696 1.00 94.62 207 GLN A C 1
ATOM 1591 O O . GLN A 1 207 ? 15.668 9.812 -16.865 1.00 94.62 207 GLN A O 1
ATOM 1596 N N . LEU A 1 208 ? 16.895 11.380 -15.818 1.00 95.25 208 LEU A N 1
ATOM 1597 C CA . LEU A 1 208 ? 15.781 11.875 -15.008 1.00 95.25 208 LEU A CA 1
ATOM 1598 C C . LEU A 1 208 ? 14.591 12.291 -15.884 1.00 95.25 208 LEU A C 1
ATOM 1600 O O . LEU A 1 208 ? 14.694 13.140 -16.778 1.00 95.25 208 LEU A O 1
ATOM 1604 N N . SER A 1 209 ? 13.427 11.740 -15.558 1.00 95.06 209 SER A N 1
ATOM 1605 C CA . SER A 1 209 ? 12.155 12.096 -16.169 1.00 95.06 209 SER A CA 1
ATOM 1606 C C . SER A 1 209 ? 11.775 13.551 -15.844 1.00 95.06 209 SER A C 1
ATOM 1608 O O . SER A 1 209 ? 12.420 14.259 -15.058 1.00 95.06 209 SER A O 1
ATOM 1610 N N . ALA A 1 210 ? 10.691 14.043 -16.448 1.00 93.31 210 ALA A N 1
ATOM 1611 C CA . ALA A 1 210 ? 10.120 15.332 -16.052 1.00 93.31 210 ALA A CA 1
ATOM 1612 C C . ALA A 1 210 ? 9.673 15.337 -14.577 1.00 93.31 210 ALA A C 1
ATOM 1614 O O . ALA A 1 210 ? 9.790 16.367 -13.911 1.00 93.31 210 ALA A O 1
ATOM 1615 N N . SER A 1 211 ? 9.198 14.196 -14.073 1.00 93.50 211 SER A N 1
ATOM 1616 C CA . SER A 1 211 ? 8.827 13.996 -12.673 1.00 93.50 211 SER A CA 1
ATOM 1617 C C . SER A 1 211 ? 10.069 13.998 -11.786 1.00 93.50 211 SER A C 1
ATOM 1619 O O . SER A 1 211 ? 10.147 14.8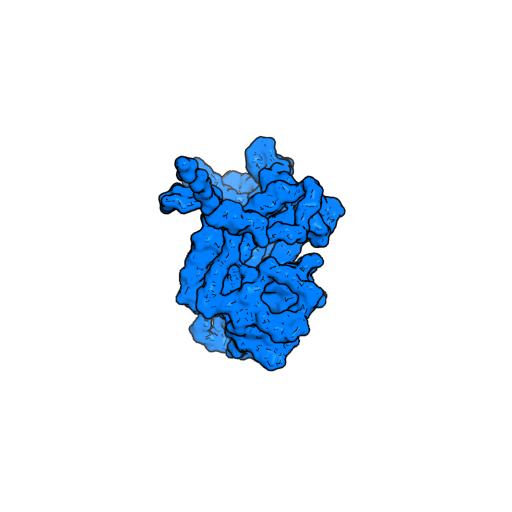20 -10.876 1.00 93.50 211 SER A O 1
ATOM 1621 N N . GLY A 1 212 ? 11.093 13.202 -12.114 1.00 93.19 212 GLY A N 1
ATOM 1622 C CA . GLY A 1 212 ? 12.361 13.145 -11.378 1.00 93.19 212 GLY A CA 1
ATOM 1623 C C . GLY A 1 212 ? 13.016 14.518 -11.210 1.00 93.19 212 GLY A C 1
ATOM 1624 O O . GLY A 1 212 ? 13.288 14.943 -10.085 1.00 93.19 212 GLY A O 1
ATOM 1625 N N . ARG A 1 213 ? 13.147 15.278 -12.307 1.00 95.50 213 ARG A N 1
ATOM 1626 C CA . ARG A 1 213 ? 13.668 16.660 -12.277 1.00 95.50 213 ARG A CA 1
ATOM 1627 C C . ARG A 1 213 ? 12.824 17.608 -11.428 1.00 95.50 213 ARG A C 1
ATOM 1629 O O . ARG A 1 213 ? 13.371 18.510 -10.804 1.00 95.50 213 ARG A O 1
ATOM 1636 N N . ARG A 1 214 ? 11.499 17.434 -11.416 1.00 94.06 214 ARG A N 1
ATOM 1637 C CA . ARG A 1 214 ? 10.587 18.297 -10.652 1.00 94.06 214 ARG A CA 1
ATOM 1638 C C . ARG A 1 214 ? 10.660 18.028 -9.152 1.00 94.06 214 ARG A C 1
ATOM 1640 O O . ARG A 1 214 ? 10.622 18.985 -8.385 1.00 94.06 214 ARG A O 1
ATOM 1647 N N . SER A 1 215 ? 10.770 16.760 -8.750 1.00 94.25 215 SER A N 1
ATOM 1648 C CA . SER A 1 215 ? 10.938 16.378 -7.339 1.00 94.25 215 SER A CA 1
ATOM 1649 C C . SER A 1 215 ? 12.250 16.910 -6.773 1.00 94.25 215 SER A C 1
ATOM 1651 O O . SER A 1 215 ? 12.287 17.298 -5.611 1.00 94.25 215 SER A O 1
ATOM 1653 N N . ASN A 1 216 ? 13.302 16.947 -7.605 1.00 94.19 216 ASN A N 1
ATOM 1654 C CA . ASN A 1 216 ? 14.626 17.453 -7.243 1.00 94.19 216 ASN A CA 1
ATOM 1655 C C . ASN A 1 216 ? 15.128 16.860 -5.911 1.00 94.19 216 ASN A C 1
ATOM 1657 O O . ASN A 1 216 ? 15.558 17.589 -5.016 1.00 94.19 216 ASN A O 1
ATOM 1661 N N . PHE A 1 217 ? 14.995 15.538 -5.771 1.00 96.62 217 PHE A N 1
ATOM 1662 C CA . PHE A 1 217 ? 15.433 14.820 -4.581 1.00 96.62 217 PHE A CA 1
ATOM 1663 C C . PHE A 1 217 ? 16.943 14.945 -4.390 1.00 96.62 217 PHE A C 1
ATOM 1665 O O . PHE A 1 217 ? 17.713 14.751 -5.334 1.00 96.62 217 PHE A O 1
ATOM 1672 N N . ASP A 1 218 ? 17.356 15.203 -3.153 1.00 96.00 218 ASP A N 1
ATOM 1673 C CA . ASP A 1 218 ? 18.744 15.047 -2.744 1.00 96.00 218 ASP A CA 1
ATOM 1674 C C . ASP A 1 218 ? 18.982 13.575 -2.394 1.00 96.00 218 ASP A C 1
ATOM 1676 O O . ASP A 1 218 ? 18.631 13.115 -1.306 1.00 96.00 218 ASP A O 1
ATOM 1680 N N . GLN A 1 219 ? 19.547 12.825 -3.341 1.00 94.06 219 GLN A N 1
ATOM 1681 C CA . GLN A 1 219 ? 19.801 11.390 -3.183 1.00 94.06 219 GLN A CA 1
ATOM 1682 C C . GLN A 1 219 ? 20.911 11.082 -2.163 1.00 94.06 219 GLN A C 1
ATOM 1684 O O . GLN A 1 219 ? 21.068 9.926 -1.771 1.00 94.06 219 GLN A O 1
ATOM 1689 N N . ALA A 1 220 ? 21.689 12.088 -1.744 1.00 94.88 220 ALA A N 1
ATOM 1690 C CA . ALA A 1 220 ? 22.716 11.932 -0.716 1.00 94.88 220 ALA A CA 1
ATOM 1691 C C . ALA A 1 220 ? 22.160 12.101 0.710 1.00 94.88 220 ALA A C 1
ATOM 1693 O O . ALA A 1 220 ? 22.855 11.782 1.677 1.00 94.88 220 ALA A O 1
ATOM 1694 N N . ASP 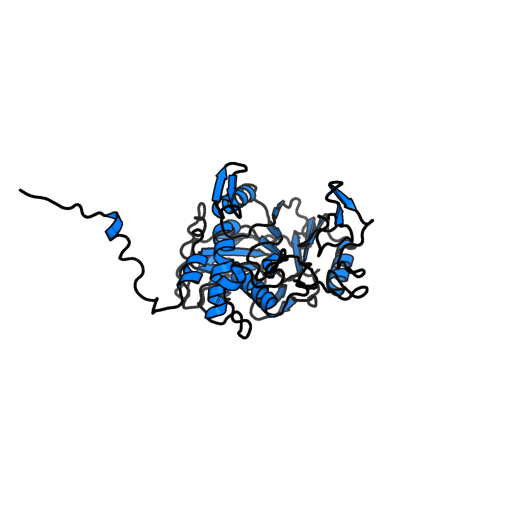A 1 221 ? 20.923 12.583 0.848 1.00 96.38 221 ASP A N 1
ATOM 1695 C CA . ASP A 1 221 ? 20.251 12.808 2.125 1.00 96.38 221 ASP A CA 1
ATOM 1696 C C . ASP A 1 221 ? 19.188 11.727 2.405 1.00 96.38 221 ASP A C 1
ATOM 1698 O O . ASP A 1 221 ? 18.830 10.897 1.566 1.00 96.38 221 ASP A O 1
ATOM 1702 N N . THR A 1 222 ? 18.661 11.715 3.624 1.00 96.50 222 THR A N 1
ATOM 1703 C CA . THR A 1 222 ? 17.580 10.816 4.030 1.00 96.50 222 THR A CA 1
ATOM 1704 C C . THR A 1 222 ? 16.243 11.226 3.410 1.00 96.50 222 THR A C 1
ATOM 1706 O O . THR A 1 222 ? 15.995 12.396 3.118 1.00 96.50 222 THR A O 1
ATOM 1709 N N . VAL A 1 223 ? 15.325 10.267 3.252 1.00 97.38 223 VAL A N 1
ATOM 1710 C CA . VAL A 1 223 ? 13.974 10.546 2.729 1.00 97.38 223 VAL A CA 1
ATOM 1711 C C . VAL A 1 223 ? 13.171 11.470 3.651 1.00 97.38 223 VAL A C 1
ATOM 1713 O O . VAL A 1 223 ? 12.410 12.299 3.167 1.00 97.38 223 VAL A O 1
ATOM 1716 N N . PHE A 1 224 ? 13.373 11.375 4.969 1.00 97.69 224 PHE A N 1
ATOM 1717 C CA . PHE A 1 224 ? 12.722 12.235 5.965 1.00 97.69 224 PHE A CA 1
ATOM 1718 C C . PHE A 1 224 ? 13.497 13.531 6.255 1.00 97.69 224 PHE A C 1
ATOM 1720 O O . PHE A 1 224 ? 13.315 14.147 7.304 1.00 97.69 224 PHE A O 1
ATOM 1727 N N . SER A 1 225 ? 14.370 13.970 5.346 1.00 96.81 225 SER A N 1
ATOM 1728 C CA . SER A 1 225 ? 14.871 15.340 5.406 1.00 96.81 225 SER A CA 1
ATOM 1729 C C . SER A 1 225 ? 13.785 16.326 4.983 1.00 96.81 225 SER A C 1
ATOM 1731 O O . SER A 1 225 ? 12.881 15.985 4.220 1.00 96.81 225 SER A O 1
ATOM 1733 N N . THR A 1 226 ? 13.874 17.577 5.442 1.00 93.31 226 THR A N 1
ATOM 1734 C CA . THR A 1 226 ? 12.856 18.600 5.153 1.00 93.31 226 THR A CA 1
ATOM 1735 C C . THR A 1 226 ? 12.570 18.733 3.654 1.00 93.31 226 THR A C 1
ATOM 1737 O O . THR A 1 226 ? 11.413 18.877 3.261 1.00 93.31 226 THR A O 1
ATOM 1740 N N . SER A 1 227 ? 13.607 18.680 2.809 1.00 94.94 227 SER A N 1
ATOM 1741 C CA . SER A 1 227 ? 13.455 18.807 1.354 1.00 94.94 227 SER A CA 1
ATOM 1742 C C . SER A 1 227 ? 12.827 17.555 0.743 1.00 94.94 227 SER A C 1
ATOM 1744 O O . SER A 1 227 ? 11.797 17.648 0.068 1.00 94.94 227 SER A O 1
ATOM 1746 N N . ASN A 1 228 ? 13.409 16.384 1.019 1.00 97.94 228 ASN A N 1
ATOM 1747 C CA . ASN A 1 228 ? 12.974 15.124 0.421 1.00 97.94 228 ASN A CA 1
ATOM 1748 C C . ASN A 1 228 ? 11.570 14.728 0.884 1.00 97.94 228 ASN A C 1
ATOM 1750 O O . ASN A 1 228 ? 10.749 14.337 0.057 1.00 97.94 228 ASN A O 1
ATOM 1754 N N . GLU A 1 229 ? 11.238 14.910 2.162 1.00 98.00 229 GLU A N 1
ATOM 1755 C CA . GLU A 1 229 ? 9.903 14.598 2.672 1.00 98.00 229 GLU A CA 1
ATOM 1756 C C . GLU A 1 229 ? 8.844 15.493 2.023 1.00 98.00 229 GLU A C 1
ATOM 1758 O O . GLU A 1 229 ? 7.790 15.010 1.604 1.00 98.00 229 GLU A O 1
ATOM 1763 N N . THR A 1 230 ? 9.138 16.791 1.885 1.00 96.12 230 THR A N 1
ATOM 1764 C CA . THR A 1 230 ? 8.233 17.739 1.222 1.00 96.12 230 THR A CA 1
ATOM 1765 C C . THR A 1 230 ? 8.004 17.341 -0.236 1.00 96.12 230 THR A C 1
ATOM 1767 O O . THR A 1 230 ? 6.858 17.309 -0.688 1.00 96.12 230 THR A O 1
ATOM 1770 N N . ALA A 1 231 ? 9.068 17.007 -0.972 1.00 96.88 231 ALA A N 1
ATOM 1771 C CA . ALA A 1 231 ? 8.972 16.568 -2.362 1.00 96.88 231 ALA A CA 1
ATOM 1772 C C . ALA A 1 231 ? 8.202 15.246 -2.502 1.00 96.88 231 ALA A C 1
ATOM 1774 O O . ALA A 1 231 ? 7.318 15.137 -3.354 1.00 96.88 231 ALA A O 1
ATOM 1775 N N . MET A 1 232 ? 8.464 14.276 -1.621 1.00 97.88 232 MET A N 1
ATOM 1776 C CA . MET A 1 232 ? 7.779 12.986 -1.601 1.00 97.88 232 MET A CA 1
ATOM 1777 C C . MET A 1 232 ? 6.277 13.158 -1.351 1.00 97.88 232 MET A C 1
ATOM 1779 O O . MET A 1 232 ? 5.459 12.652 -2.120 1.00 97.88 232 MET A O 1
ATOM 1783 N N . LYS A 1 233 ? 5.894 13.924 -0.320 1.00 97.00 233 LYS A N 1
ATOM 1784 C CA . LYS A 1 233 ? 4.485 14.217 -0.013 1.00 97.00 233 LYS A CA 1
ATOM 1785 C C . LYS A 1 233 ? 3.794 14.970 -1.151 1.00 97.00 233 LYS A C 1
ATOM 1787 O O . LYS A 1 233 ? 2.632 14.689 -1.445 1.00 97.00 233 LYS A O 1
ATOM 1792 N N . ALA A 1 234 ? 4.495 15.901 -1.802 1.00 95.06 234 ALA A N 1
ATOM 1793 C CA . ALA A 1 234 ? 3.966 16.657 -2.935 1.00 95.06 234 ALA A CA 1
ATOM 1794 C C . ALA A 1 234 ? 3.773 15.794 -4.194 1.00 95.06 234 ALA A C 1
ATOM 1796 O O . ALA A 1 234 ? 2.880 16.082 -4.982 1.00 95.06 234 ALA A O 1
ATOM 1797 N N . ALA A 1 235 ? 4.567 14.739 -4.381 1.00 95.44 235 ALA A N 1
ATOM 1798 C CA . ALA A 1 235 ? 4.403 13.795 -5.485 1.00 95.44 235 ALA A CA 1
ATOM 1799 C C . ALA A 1 235 ? 3.327 12.734 -5.195 1.00 95.44 235 ALA A C 1
ATOM 1801 O O . ALA A 1 235 ? 2.430 12.535 -6.013 1.00 95.44 235 ALA A O 1
ATOM 1802 N N . ALA A 1 236 ? 3.378 12.064 -4.039 1.00 96.38 236 ALA A N 1
ATOM 1803 C CA . ALA A 1 236 ? 2.504 10.928 -3.732 1.00 96.38 236 ALA A CA 1
ATOM 1804 C C . ALA A 1 236 ? 1.118 11.346 -3.208 1.00 96.38 236 ALA A C 1
ATOM 1806 O O . ALA A 1 236 ? 0.087 10.821 -3.637 1.00 96.38 236 ALA A O 1
ATOM 1807 N N . GLY A 1 237 ? 1.067 12.326 -2.302 1.00 95.38 237 GLY A N 1
ATOM 1808 C CA . GLY A 1 237 ? -0.161 12.743 -1.622 1.00 95.38 237 GLY A CA 1
ATOM 1809 C C . GLY A 1 237 ? -1.324 13.101 -2.558 1.00 95.38 237 GLY A C 1
ATOM 1810 O O . GLY A 1 237 ? -2.428 12.600 -2.334 1.00 95.38 237 GLY A O 1
ATOM 1811 N N . PRO A 1 238 ? -1.113 13.904 -3.619 1.00 93.56 238 PRO A N 1
ATOM 1812 C CA . PRO A 1 238 ? -2.167 14.273 -4.569 1.00 93.56 238 PRO A CA 1
ATOM 1813 C C . PRO A 1 238 ? -2.684 13.115 -5.438 1.00 93.56 238 PRO A C 1
ATOM 1815 O O . PRO A 1 238 ? -3.724 13.246 -6.080 1.00 93.56 238 PRO A O 1
ATOM 1818 N N . GLN A 1 239 ? -1.995 11.973 -5.457 1.00 94.88 239 GLN A N 1
ATOM 1819 C CA . GLN A 1 239 ? -2.421 10.776 -6.190 1.00 94.88 239 GLN A CA 1
ATOM 1820 C C . GLN A 1 239 ? -3.215 9.817 -5.299 1.00 94.88 239 GLN A C 1
ATOM 1822 O O . GLN A 1 239 ? -4.144 9.167 -5.770 1.00 94.88 239 GLN A O 1
ATOM 1827 N N . ILE A 1 240 ? -2.886 9.768 -4.007 1.00 96.38 240 ILE A N 1
ATOM 1828 C CA . ILE A 1 240 ? -3.456 8.816 -3.049 1.00 96.38 240 ILE A CA 1
ATOM 1829 C C . ILE A 1 240 ? -4.653 9.426 -2.312 1.00 96.38 240 ILE A C 1
ATOM 1831 O O . ILE A 1 240 ? -5.770 8.909 -2.357 1.00 96.38 240 ILE A O 1
ATOM 1835 N N . VAL A 1 241 ? -4.443 10.559 -1.638 1.00 96.19 241 VAL A N 1
ATOM 1836 C CA . VAL A 1 241 ? -5.439 11.157 -0.740 1.00 96.19 241 VAL A CA 1
ATOM 1837 C C . VAL A 1 241 ? -6.776 11.437 -1.435 1.00 96.19 241 VAL A C 1
ATOM 1839 O O . VAL A 1 241 ? -7.803 11.013 -0.902 1.00 96.19 241 VAL A O 1
ATOM 1842 N N . PRO A 1 242 ? -6.829 12.104 -2.605 1.00 94.31 242 PRO A N 1
ATOM 1843 C CA . PRO A 1 242 ? -8.106 12.390 -3.252 1.00 94.31 242 PRO A CA 1
ATOM 1844 C C . PRO A 1 242 ? -8.789 11.152 -3.863 1.00 94.31 242 PRO A C 1
ATOM 1846 O O . PRO A 1 242 ? -9.962 11.226 -4.230 1.00 94.31 242 PRO A O 1
ATOM 1849 N N . VAL A 1 243 ? -8.086 10.021 -3.988 1.00 95.88 243 VAL A N 1
ATOM 1850 C CA . VAL A 1 243 ? -8.657 8.759 -4.483 1.00 95.88 243 VAL A CA 1
ATOM 1851 C C . VAL A 1 243 ? -9.368 8.008 -3.359 1.00 95.88 243 VAL A C 1
ATOM 1853 O O . VAL A 1 243 ? -10.505 7.572 -3.551 1.00 95.88 243 VAL A O 1
ATOM 1856 N N . TYR A 1 244 ? -8.744 7.907 -2.182 1.00 96.12 244 TYR A N 1
ATOM 1857 C CA . TYR A 1 244 ? -9.271 7.109 -1.069 1.00 96.12 244 TYR A CA 1
ATOM 1858 C C . TYR A 1 244 ? -10.002 7.929 0.002 1.00 96.12 244 TYR A C 1
ATOM 1860 O O . TYR A 1 244 ? -11.046 7.502 0.502 1.00 96.12 244 TYR A O 1
ATOM 1868 N N . GLY A 1 245 ? -9.465 9.099 0.367 1.00 95.44 245 GLY A N 1
ATOM 1869 C CA . GLY A 1 245 ? -9.944 9.913 1.486 1.00 95.44 245 GLY A CA 1
ATOM 1870 C C . GLY A 1 245 ? -10.165 9.081 2.752 1.00 95.44 245 GLY A C 1
ATOM 1871 O O . GLY A 1 245 ? -9.250 8.437 3.258 1.00 95.44 245 GLY A O 1
ATOM 1872 N N . SER A 1 246 ? -11.399 9.080 3.250 1.00 96.75 246 SER A N 1
ATOM 1873 C CA . SER A 1 246 ? -11.855 8.262 4.384 1.00 96.75 246 SER A CA 1
ATOM 1874 C C . SER A 1 246 ? -12.987 7.298 4.000 1.00 96.75 246 SER A C 1
ATOM 1876 O O . SER A 1 246 ? -13.731 6.811 4.860 1.00 96.75 246 SER A O 1
ATOM 1878 N N . ASP A 1 247 ? -13.154 7.007 2.706 1.00 97.25 247 ASP A N 1
ATOM 1879 C CA . ASP A 1 247 ? -14.252 6.157 2.232 1.00 97.25 247 ASP A CA 1
ATOM 1880 C C . ASP A 1 247 ? -14.089 4.699 2.700 1.00 97.25 247 ASP A C 1
ATOM 1882 O O . ASP A 1 247 ? -15.079 4.045 3.020 1.00 97.25 247 ASP A O 1
ATOM 1886 N N . PHE A 1 248 ? -12.846 4.226 2.844 1.00 98.06 248 PHE A N 1
ATOM 1887 C CA . PHE A 1 248 ? -12.504 2.886 3.342 1.00 98.06 248 PHE A CA 1
ATOM 1888 C C . PHE A 1 248 ? -12.438 2.787 4.877 1.00 98.06 248 PHE A C 1
ATOM 1890 O O . PHE A 1 248 ? -12.090 1.739 5.405 1.00 98.06 248 PHE A O 1
ATOM 1897 N N . ARG A 1 249 ? -12.805 3.829 5.639 1.00 98.31 249 ARG A N 1
ATOM 1898 C CA . ARG A 1 249 ? -12.669 3.843 7.117 1.00 98.31 249 ARG A CA 1
ATOM 1899 C C . ARG A 1 249 ? -13.275 2.634 7.844 1.00 98.31 249 ARG A C 1
ATOM 1901 O O . ARG A 1 249 ? -12.805 2.268 8.918 1.00 98.31 249 ARG A O 1
ATOM 1908 N N . SER A 1 250 ? -14.310 2.029 7.262 1.00 98.19 250 SER A N 1
ATOM 1909 C CA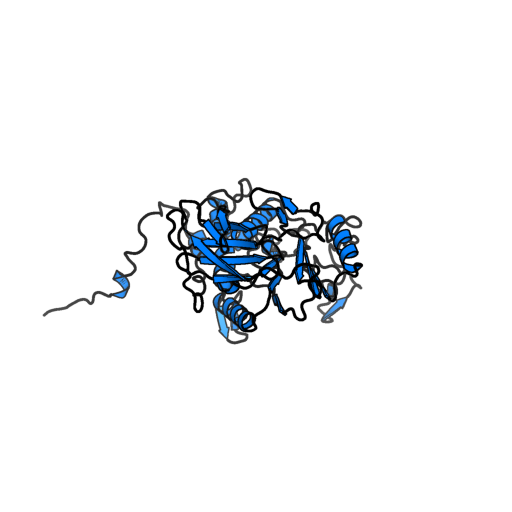 . SER A 1 250 ? -15.024 0.861 7.794 1.00 98.19 250 SER A CA 1
ATOM 1910 C C . SER A 1 250 ? -14.820 -0.419 6.973 1.00 98.19 250 SER A C 1
ATOM 1912 O O . SER A 1 250 ? -15.429 -1.436 7.295 1.00 98.19 250 SER A O 1
ATOM 1914 N N . THR A 1 251 ? -13.981 -0.382 5.936 1.00 98.62 251 THR A N 1
ATOM 1915 C CA . THR A 1 251 ? -13.651 -1.523 5.075 1.00 98.62 251 THR A CA 1
ATOM 1916 C C . THR A 1 251 ? -12.135 -1.722 5.098 1.00 98.62 251 THR A C 1
ATOM 1918 O O . THR A 1 251 ? -11.420 -0.900 4.524 1.00 98.62 251 THR A O 1
ATOM 1921 N N . PRO A 1 252 ? -11.630 -2.795 5.732 1.00 98.62 252 PRO A N 1
ATOM 1922 C CA . PRO A 1 252 ? -10.210 -3.123 5.714 1.00 98.62 252 PRO A CA 1
ATOM 1923 C C . PRO A 1 252 ? -9.667 -3.189 4.289 1.00 98.62 252 PRO A C 1
ATOM 1925 O O . PRO A 1 252 ? -10.292 -3.783 3.406 1.00 98.62 252 PRO A O 1
ATOM 1928 N N . VAL A 1 253 ? -8.498 -2.600 4.068 1.00 98.69 253 VAL A N 1
ATOM 1929 C CA . VAL A 1 253 ? -7.846 -2.571 2.764 1.00 98.69 253 VAL A CA 1
ATOM 1930 C C . VAL A 1 253 ? -6.366 -2.924 2.881 1.00 98.69 253 VAL A C 1
ATOM 1932 O O . VAL A 1 253 ? -5.671 -2.508 3.806 1.00 98.69 253 VAL A O 1
ATOM 1935 N N . PHE A 1 254 ? -5.907 -3.727 1.930 1.00 98.56 254 PHE A N 1
ATOM 1936 C CA . PHE A 1 254 ? -4.567 -4.291 1.848 1.00 98.56 254 PHE A CA 1
ATOM 1937 C C . PHE A 1 254 ? -3.881 -3.732 0.606 1.00 98.56 254 PHE A C 1
ATOM 1939 O O . PHE A 1 254 ? -4.473 -3.758 -0.472 1.00 98.56 254 PHE A O 1
ATOM 1946 N N . PHE A 1 255 ? -2.665 -3.217 0.757 1.00 98.06 255 PHE A N 1
ATOM 1947 C CA . PHE A 1 255 ? -1.934 -2.550 -0.319 1.00 98.06 255 PHE A CA 1
ATOM 1948 C C . PHE A 1 255 ? -0.710 -3.368 -0.701 1.00 98.06 255 PHE A C 1
ATOM 1950 O O . PHE A 1 255 ? 0.093 -3.713 0.163 1.00 98.06 255 PHE A O 1
ATOM 1957 N N . LEU A 1 256 ? -0.585 -3.663 -1.989 1.00 96.56 256 LEU A N 1
ATOM 1958 C CA . LEU A 1 256 ? 0.618 -4.224 -2.589 1.00 96.56 256 LEU A CA 1
ATOM 1959 C C . LEU A 1 256 ? 1.313 -3.144 -3.385 1.00 96.56 256 LEU A C 1
ATOM 1961 O O . LEU A 1 256 ? 0.650 -2.405 -4.095 1.00 96.56 256 LEU A O 1
ATOM 1965 N N . GLN A 1 257 ? 2.630 -3.089 -3.290 1.00 96.75 257 GLN A N 1
ATOM 1966 C CA . GLN A 1 257 ? 3.421 -2.229 -4.155 1.00 96.75 257 GLN A CA 1
ATOM 1967 C C . GLN A 1 257 ? 3.709 -2.958 -5.464 1.00 96.75 257 GLN A C 1
ATOM 1969 O O . GLN A 1 257 ? 3.931 -4.170 -5.448 1.00 96.75 257 GLN A O 1
ATOM 1974 N N . ASP A 1 258 ? 3.717 -2.216 -6.564 1.00 95.25 258 ASP A N 1
ATOM 1975 C CA . ASP A 1 258 ? 4.290 -2.666 -7.835 1.00 95.25 258 ASP A CA 1
ATOM 1976 C C . ASP A 1 258 ? 5.387 -1.699 -8.292 1.00 95.25 258 ASP A C 1
ATOM 1978 O O . ASP A 1 258 ? 5.894 -0.903 -7.495 1.00 95.25 258 ASP A O 1
ATOM 1982 N N . ASP A 1 259 ? 5.802 -1.786 -9.548 1.00 94.50 259 ASP A N 1
ATOM 1983 C CA . ASP A 1 259 ? 6.936 -1.051 -10.089 1.00 94.50 259 ASP A CA 1
ATOM 1984 C C . ASP A 1 259 ? 6.855 0.457 -9.842 1.00 94.50 259 ASP A C 1
ATOM 1986 O O . ASP A 1 259 ? 7.756 1.030 -9.217 1.00 94.50 259 ASP A O 1
ATOM 1990 N N . HIS A 1 260 ? 5.728 1.078 -10.188 1.00 97.12 260 HIS A N 1
ATOM 1991 C CA . HIS A 1 260 ? 5.536 2.514 -10.025 1.00 97.12 260 HIS A CA 1
ATOM 1992 C C . HIS A 1 260 ? 5.526 2.967 -8.555 1.00 97.12 260 HIS A C 1
ATOM 1994 O O . HIS A 1 260 ? 5.891 4.109 -8.252 1.00 97.12 260 HIS A O 1
ATOM 2000 N N . ASP A 1 261 ? 5.178 2.085 -7.612 1.00 97.81 261 ASP A N 1
ATOM 2001 C CA . ASP A 1 261 ? 5.269 2.364 -6.172 1.00 97.81 261 ASP A CA 1
ATOM 2002 C C . ASP A 1 261 ? 6.714 2.361 -5.656 1.00 97.81 261 ASP A C 1
ATOM 2004 O O . ASP A 1 261 ? 7.001 2.947 -4.604 1.00 97.81 261 ASP A O 1
ATOM 2008 N N . HIS A 1 262 ? 7.628 1.770 -6.429 1.00 97.38 262 HIS A N 1
ATOM 2009 C CA . HIS A 1 262 ? 9.076 1.870 -6.262 1.00 97.38 262 HIS A CA 1
ATOM 2010 C C . HIS A 1 262 ? 9.685 3.053 -7.023 1.00 97.38 262 HIS A C 1
ATOM 2012 O O . HIS A 1 262 ? 10.906 3.166 -7.101 1.00 97.38 262 HIS A O 1
ATOM 2018 N N . TRP A 1 263 ? 8.848 3.987 -7.494 1.00 97.31 263 TRP A N 1
ATOM 2019 C CA . TRP A 1 263 ? 9.247 5.232 -8.160 1.00 97.31 263 TRP A CA 1
ATOM 2020 C C . TRP A 1 263 ? 9.991 5.024 -9.487 1.00 97.31 263 TRP A C 1
ATOM 2022 O O . TRP A 1 263 ? 10.727 5.909 -9.929 1.00 97.31 263 TRP A O 1
ATOM 2032 N N . GLU A 1 264 ? 9.777 3.882 -10.135 1.00 94.81 264 GLU A N 1
ATOM 2033 C CA . GLU A 1 264 ? 10.298 3.550 -11.461 1.00 94.81 264 GLU A CA 1
ATOM 2034 C C . GLU A 1 264 ? 9.252 2.774 -12.265 1.00 94.81 264 GLU A C 1
ATOM 2036 O O . GLU A 1 264 ? 8.278 2.284 -11.718 1.00 94.81 264 GLU A O 1
ATOM 2041 N N . ASN A 1 265 ? 9.466 2.638 -13.568 1.00 92.56 265 ASN A N 1
ATOM 2042 C CA . ASN A 1 265 ? 8.696 1.718 -14.410 1.00 92.56 265 ASN A CA 1
ATOM 2043 C C . ASN A 1 265 ? 9.492 0.421 -14.615 1.00 92.56 265 ASN A C 1
ATOM 2045 O O . ASN A 1 265 ? 10.726 0.455 -14.572 1.00 92.56 265 ASN A O 1
ATOM 2049 N N . ASP A 1 266 ? 8.821 -0.685 -14.925 1.00 89.19 266 ASP A N 1
ATOM 2050 C CA . ASP A 1 266 ? 9.403 -1.966 -15.339 1.00 89.19 266 ASP A CA 1
ATOM 2051 C C . ASP A 1 266 ? 10.190 -1.862 -16.653 1.00 89.19 266 ASP A C 1
ATOM 2053 O O . ASP A 1 266 ? 9.735 -2.234 -17.740 1.00 89.19 266 ASP A O 1
ATOM 2057 N N . ALA A 1 267 ? 11.416 -1.352 -16.552 1.00 90.19 267 ALA A N 1
ATOM 2058 C CA . ALA A 1 267 ? 12.253 -1.038 -17.691 1.00 90.19 267 ALA A CA 1
ATOM 2059 C C . ALA A 1 267 ? 13.657 -1.618 -17.582 1.00 90.19 267 ALA A C 1
ATOM 2061 O O . ALA A 1 267 ? 14.343 -1.498 -16.563 1.00 90.19 267 ALA A O 1
ATOM 2062 N N . VAL A 1 268 ? 14.095 -2.178 -18.706 1.00 92.38 268 VAL A N 1
ATOM 2063 C CA . VAL A 1 268 ? 15.465 -2.616 -18.919 1.00 92.38 268 VAL A CA 1
ATOM 2064 C C . VAL A 1 268 ? 15.895 -2.312 -20.350 1.00 92.38 268 VAL A C 1
ATOM 2066 O O . VAL A 1 268 ? 15.159 -2.553 -21.309 1.00 92.38 268 VAL A O 1
ATOM 2069 N N . THR A 1 269 ? 17.089 -1.763 -20.481 1.00 91.19 269 THR A N 1
ATOM 2070 C CA . THR A 1 269 ? 17.820 -1.492 -21.720 1.00 91.19 269 THR A CA 1
ATOM 2071 C C . THR A 1 269 ? 19.314 -1.500 -21.385 1.00 91.19 269 THR A C 1
ATOM 2073 O O . THR A 1 269 ? 19.691 -1.666 -20.223 1.00 91.19 269 THR A O 1
ATOM 2076 N N . ASP A 1 270 ? 20.172 -1.248 -22.369 1.00 91.00 270 ASP A N 1
ATOM 2077 C CA . ASP A 1 270 ? 21.597 -1.019 -22.105 1.00 91.00 270 ASP A CA 1
ATOM 2078 C C . ASP A 1 270 ? 21.856 0.267 -21.286 1.00 91.00 270 ASP A C 1
ATOM 2080 O O . ASP A 1 270 ? 22.902 0.379 -20.648 1.00 91.00 270 ASP A O 1
ATOM 2084 N N . ASP A 1 271 ? 20.902 1.210 -21.251 1.00 90.81 271 ASP A N 1
ATOM 2085 C CA . ASP A 1 271 ? 21.032 2.507 -20.568 1.00 90.81 271 ASP A CA 1
ATOM 2086 C C . ASP A 1 271 ? 20.382 2.548 -19.170 1.00 90.81 271 ASP A C 1
ATOM 2088 O O . ASP A 1 271 ? 20.737 3.384 -18.336 1.00 90.81 271 ASP A O 1
ATOM 2092 N N . ILE A 1 272 ? 19.410 1.672 -18.894 1.00 91.19 272 ILE A N 1
ATOM 2093 C CA . ILE A 1 272 ? 18.678 1.621 -17.618 1.00 91.19 272 ILE A CA 1
ATOM 2094 C C . ILE A 1 272 ? 18.276 0.195 -17.264 1.00 91.19 272 ILE A C 1
ATOM 2096 O O . ILE A 1 272 ? 17.784 -0.532 -18.116 1.00 91.19 272 ILE A O 1
ATOM 2100 N N . ALA A 1 273 ? 18.397 -0.160 -15.987 1.00 93.38 273 ALA A N 1
ATOM 2101 C CA . ALA A 1 273 ? 17.714 -1.294 -15.377 1.00 93.38 273 ALA A CA 1
ATOM 2102 C C . ALA A 1 273 ? 17.045 -0.811 -14.083 1.00 93.38 273 ALA A C 1
ATOM 2104 O O . ALA A 1 273 ? 17.738 -0.451 -13.131 1.00 93.38 273 ALA A O 1
ATOM 2105 N N . SER A 1 274 ? 15.711 -0.770 -14.054 1.00 91.81 274 SER A N 1
ATOM 2106 C CA . SER A 1 274 ? 14.949 -0.248 -12.904 1.00 91.81 274 SER A CA 1
ATOM 2107 C C . SER A 1 274 ? 15.012 -1.151 -11.671 1.00 91.81 274 SER A C 1
ATOM 2109 O O . SER A 1 274 ? 14.808 -0.693 -10.548 1.00 91.81 274 SER A O 1
ATOM 2111 N N . PHE A 1 275 ? 15.304 -2.436 -11.881 1.00 94.38 275 PHE A N 1
ATOM 2112 C CA . PHE A 1 275 ? 15.383 -3.448 -10.835 1.00 94.38 275 PHE A CA 1
ATOM 2113 C C . PHE A 1 275 ? 16.689 -4.248 -10.956 1.00 94.38 275 PHE A C 1
ATOM 2115 O O . PHE A 1 275 ? 17.109 -4.519 -12.084 1.00 94.38 275 PHE A O 1
ATOM 2122 N N . PRO A 1 276 ? 17.330 -4.671 -9.845 1.00 95.19 276 PRO A N 1
ATOM 2123 C CA . PRO A 1 276 ? 16.927 -4.480 -8.445 1.00 95.19 276 PRO A CA 1
ATOM 2124 C C . PRO A 1 276 ? 16.806 -3.010 -8.037 1.00 95.19 276 PRO A C 1
ATOM 2126 O O . PRO A 1 276 ? 17.532 -2.163 -8.551 1.00 95.19 276 PRO A O 1
ATOM 2129 N N . ILE A 1 277 ? 15.878 -2.715 -7.123 1.00 94.75 277 ILE A N 1
ATOM 2130 C CA . ILE A 1 277 ? 15.518 -1.333 -6.779 1.00 94.75 277 ILE A CA 1
ATOM 2131 C C . ILE A 1 277 ? 16.741 -0.602 -6.208 1.00 94.75 277 ILE A C 1
ATOM 2133 O O . ILE A 1 277 ? 17.322 -1.070 -5.218 1.00 94.75 277 ILE A O 1
ATOM 2137 N N . PRO A 1 278 ? 17.116 0.571 -6.748 1.00 94.19 278 PRO A N 1
ATOM 2138 C CA . PRO A 1 278 ? 18.164 1.376 -6.143 1.00 94.19 278 PRO A CA 1
ATOM 2139 C C . PRO A 1 278 ? 17.791 1.806 -4.716 1.00 94.19 278 PRO A C 1
ATOM 2141 O O . PRO A 1 278 ? 16.632 2.065 -4.391 1.00 94.19 278 PRO A O 1
ATOM 2144 N N . TRP A 1 279 ? 18.787 1.907 -3.832 1.00 95.44 279 TRP A N 1
ATOM 2145 C CA . TRP A 1 279 ? 18.546 2.083 -2.394 1.00 95.44 279 TRP A CA 1
ATOM 2146 C C . TRP A 1 279 ? 17.679 3.303 -2.044 1.00 95.44 279 TRP A C 1
ATOM 2148 O O . TRP A 1 279 ? 16.824 3.213 -1.162 1.00 95.44 279 TRP A O 1
ATOM 2158 N N . PHE A 1 280 ? 17.885 4.436 -2.720 1.00 97.00 280 PHE A N 1
ATOM 2159 C CA . PHE A 1 280 ? 17.124 5.656 -2.454 1.00 97.00 280 PHE A CA 1
ATOM 2160 C C . PHE A 1 280 ? 15.639 5.494 -2.819 1.00 97.00 280 PHE A C 1
ATOM 2162 O O . PHE A 1 280 ? 14.775 5.778 -1.990 1.00 97.00 280 PHE A O 1
ATOM 2169 N N . GLN A 1 281 ? 15.342 4.952 -4.002 1.00 97.25 281 GLN A N 1
ATOM 2170 C CA . GLN A 1 281 ? 13.993 4.602 -4.457 1.00 97.25 281 GLN A CA 1
ATOM 2171 C C . GLN A 1 281 ? 13.316 3.609 -3.513 1.00 97.25 281 GLN A C 1
ATOM 2173 O O . GLN A 1 281 ? 12.163 3.801 -3.135 1.00 97.25 281 GLN A O 1
ATOM 2178 N N . LEU A 1 282 ? 14.056 2.607 -3.032 1.00 97.38 282 LEU A N 1
ATOM 2179 C CA . LEU A 1 282 ? 13.551 1.692 -2.017 1.00 97.38 282 LEU A CA 1
ATOM 2180 C C . LEU A 1 282 ? 13.163 2.445 -0.735 1.00 97.38 282 LEU A C 1
ATOM 2182 O O . LEU A 1 282 ? 12.086 2.214 -0.193 1.00 97.38 282 LEU A O 1
ATOM 2186 N N . GLN A 1 283 ? 13.987 3.378 -0.246 1.00 98.06 283 GLN A N 1
ATOM 2187 C CA . GLN A 1 283 ? 13.602 4.187 0.919 1.00 98.06 283 GLN A CA 1
ATOM 2188 C C . GLN A 1 283 ? 12.385 5.082 0.634 1.00 98.06 283 GLN A C 1
ATOM 2190 O O . GLN A 1 283 ? 11.548 5.247 1.524 1.00 98.06 283 GLN A O 1
ATOM 2195 N N . LEU A 1 284 ? 12.250 5.628 -0.579 1.00 98.25 284 LEU A N 1
ATOM 2196 C CA . LEU A 1 284 ? 11.076 6.407 -0.989 1.00 98.25 284 LEU A CA 1
ATOM 2197 C C . LEU A 1 284 ? 9.799 5.558 -0.991 1.00 98.25 284 LEU A C 1
ATOM 2199 O O . LEU A 1 284 ? 8.777 5.994 -0.457 1.00 98.25 284 LEU A O 1
ATOM 2203 N N . ALA A 1 285 ? 9.858 4.342 -1.533 1.00 98.25 285 ALA A N 1
ATOM 2204 C CA . ALA A 1 285 ? 8.747 3.393 -1.547 1.00 98.25 285 ALA A CA 1
ATOM 2205 C C . ALA A 1 285 ? 8.282 3.071 -0.120 1.00 98.25 285 ALA A C 1
ATOM 2207 O O . ALA A 1 285 ? 7.097 3.170 0.206 1.00 98.25 285 ALA A O 1
ATOM 2208 N N . ARG A 1 286 ? 9.239 2.771 0.768 1.00 97.81 286 ARG A N 1
ATOM 2209 C CA . ARG A 1 286 ? 8.990 2.480 2.189 1.00 97.81 286 ARG A CA 1
ATOM 2210 C C . ARG A 1 286 ? 8.374 3.660 2.925 1.00 97.81 286 ARG A C 1
ATOM 2212 O O . ARG A 1 286 ? 7.416 3.491 3.674 1.00 97.81 286 ARG A O 1
ATOM 2219 N N . ALA A 1 287 ? 8.906 4.861 2.715 1.00 98.38 287 ALA A N 1
ATOM 2220 C CA . ALA A 1 287 ? 8.371 6.068 3.330 1.00 98.38 287 ALA A CA 1
ATOM 2221 C C . ALA A 1 287 ? 6.965 6.394 2.801 1.00 98.38 287 ALA A C 1
ATOM 2223 O O . ALA A 1 287 ? 6.087 6.743 3.587 1.00 98.38 287 ALA A O 1
ATOM 2224 N N . THR A 1 288 ? 6.716 6.202 1.503 1.00 98.50 288 THR A N 1
ATOM 2225 C CA . THR A 1 288 ? 5.392 6.390 0.891 1.00 98.50 288 THR A CA 1
ATOM 2226 C C . THR A 1 288 ? 4.360 5.454 1.524 1.00 98.50 288 THR A C 1
ATOM 2228 O O . THR A 1 288 ? 3.339 5.931 2.022 1.00 98.50 288 THR A O 1
ATOM 2231 N N . GLN A 1 289 ? 4.648 4.150 1.604 1.00 98.19 289 GLN A N 1
ATOM 2232 C CA . GLN A 1 289 ? 3.799 3.186 2.311 1.00 98.19 289 GLN A CA 1
ATOM 2233 C C . GLN A 1 289 ? 3.591 3.605 3.771 1.00 98.19 289 GLN A C 1
ATOM 2235 O O . GLN A 1 289 ? 2.453 3.773 4.208 1.00 98.19 289 GLN A O 1
ATOM 2240 N N . GLN A 1 290 ? 4.674 3.901 4.501 1.00 97.56 290 GLN A N 1
ATOM 2241 C CA . GLN A 1 290 ? 4.611 4.302 5.908 1.00 97.56 290 GLN A CA 1
ATOM 2242 C C . GLN A 1 290 ? 3.650 5.479 6.145 1.00 97.56 290 GLN A C 1
ATOM 2244 O O . GLN A 1 290 ? 2.931 5.480 7.153 1.00 97.56 290 GLN A O 1
ATOM 2249 N N . LEU A 1 291 ? 3.632 6.471 5.252 1.00 98.44 291 LEU A N 1
ATOM 2250 C CA . LEU A 1 291 ? 2.767 7.644 5.362 1.00 98.44 291 LEU A CA 1
ATOM 2251 C C . LEU A 1 291 ? 1.314 7.362 4.986 1.00 98.44 291 LEU A C 1
ATOM 2253 O O . LEU A 1 291 ? 0.407 7.900 5.631 1.00 98.44 291 LEU A O 1
ATOM 2257 N N . TYR A 1 292 ? 1.089 6.586 3.929 1.00 98.31 292 TYR A N 1
ATOM 2258 C CA . TYR A 1 292 ? -0.189 6.610 3.233 1.00 98.31 292 TYR A CA 1
ATOM 2259 C C . TYR A 1 292 ? -1.030 5.358 3.401 1.00 98.31 292 TYR A C 1
ATOM 2261 O O . TYR A 1 292 ? -2.239 5.503 3.509 1.00 98.31 292 TYR A O 1
ATOM 2269 N N . TYR A 1 293 ? -0.465 4.156 3.447 1.00 97.75 293 TYR A N 1
ATOM 2270 C CA . TYR A 1 293 ? -1.283 2.944 3.443 1.00 97.75 293 TYR A CA 1
ATOM 2271 C C . TYR A 1 293 ? -0.720 1.837 4.339 1.00 97.75 293 TYR A C 1
ATOM 2273 O O . TYR A 1 293 ? 0.477 1.816 4.616 1.00 97.75 293 TYR A O 1
ATOM 2281 N N . PRO A 1 294 ? -1.578 0.962 4.894 1.00 97.94 294 PRO A N 1
ATOM 2282 C CA . PRO A 1 294 ? -1.133 0.012 5.905 1.00 97.94 294 PRO A CA 1
ATOM 2283 C C . PRO A 1 294 ? -0.173 -1.043 5.346 1.00 97.94 294 PRO A C 1
ATOM 2285 O O . PRO A 1 294 ? -0.434 -1.630 4.298 1.00 97.94 294 PRO A O 1
ATOM 2288 N N . GLU A 1 295 ? 0.898 -1.318 6.088 1.00 97.94 295 GLU A N 1
ATOM 2289 C CA . GLU A 1 295 ? 1.712 -2.523 5.936 1.00 97.94 295 GLU A CA 1
ATOM 2290 C C . GLU A 1 295 ? 0.925 -3.769 6.389 1.00 97.94 295 GLU A C 1
ATOM 2292 O O . GLU A 1 295 ? -0.090 -3.675 7.091 1.00 97.94 295 GLU A O 1
ATOM 2297 N N . PHE A 1 296 ? 1.401 -4.961 6.029 1.00 97.31 296 PHE A N 1
ATOM 2298 C CA . PHE A 1 296 ? 0.727 -6.205 6.381 1.00 97.31 296 PHE A CA 1
ATOM 2299 C C . PHE A 1 296 ? 0.898 -6.560 7.853 1.00 97.31 296 PHE A C 1
ATOM 2301 O O . PHE A 1 296 ? 2.005 -6.567 8.399 1.00 97.31 296 PHE A O 1
ATOM 2308 N N . LEU A 1 297 ? -0.222 -6.923 8.473 1.00 96.75 297 LEU A N 1
ATOM 2309 C CA . LEU A 1 297 ? -0.262 -7.485 9.814 1.00 96.75 297 LEU A CA 1
ATOM 2310 C C . LEU A 1 297 ? 0.374 -8.889 9.828 1.00 96.75 297 LEU A C 1
ATOM 2312 O O . LEU A 1 297 ? 0.478 -9.556 8.794 1.00 96.75 297 LEU A O 1
ATOM 2316 N N . PRO A 1 298 ? 0.847 -9.357 10.988 1.00 92.62 298 PRO A N 1
ATOM 2317 C CA . PRO A 1 298 ? 1.364 -10.704 11.115 1.00 92.62 298 PRO A CA 1
ATOM 2318 C C . PRO A 1 298 ? 0.222 -11.706 11.170 1.00 92.62 298 PRO A C 1
ATOM 2320 O O . PRO A 1 298 ? -0.882 -11.412 11.629 1.00 92.62 298 PRO A O 1
ATOM 2323 N N . ASP A 1 299 ? 0.541 -12.903 10.713 1.00 87.38 299 ASP A N 1
ATOM 2324 C CA . ASP A 1 299 ? -0.379 -14.014 10.591 1.00 87.38 299 ASP A CA 1
ATOM 2325 C C . ASP A 1 299 ? 0.370 -15.303 10.921 1.00 87.38 299 ASP A C 1
ATOM 2327 O O . ASP A 1 299 ? 1.560 -15.427 10.631 1.00 87.38 299 ASP A O 1
ATOM 2331 N N . ALA A 1 300 ? -0.321 -16.264 11.530 1.00 84.19 300 ALA A N 1
ATOM 2332 C CA . ALA A 1 300 ? 0.303 -17.501 11.993 1.00 84.19 300 ALA A CA 1
ATOM 2333 C C . ALA A 1 300 ? 0.867 -18.354 10.844 1.00 84.19 300 ALA A C 1
ATOM 2335 O O . ALA A 1 300 ? 1.788 -19.139 11.059 1.00 84.19 300 ALA A O 1
ATOM 2336 N N . SER A 1 301 ? 0.330 -18.201 9.630 1.00 84.56 301 SER A N 1
ATOM 2337 C CA . SER A 1 301 ? 0.800 -18.915 8.443 1.00 84.56 301 SER A CA 1
ATOM 2338 C C . SER A 1 301 ? 1.887 -18.161 7.668 1.00 84.56 301 SER A C 1
ATOM 2340 O O . SER A 1 301 ? 2.412 -18.685 6.685 1.00 84.56 301 SER A O 1
ATOM 2342 N N . ARG A 1 302 ? 2.267 -16.956 8.119 1.00 88.12 302 ARG A N 1
ATOM 2343 C CA . ARG A 1 302 ? 3.350 -16.151 7.550 1.00 88.12 302 ARG A CA 1
ATOM 2344 C C . ARG A 1 302 ? 4.594 -16.229 8.446 1.00 88.12 302 ARG A C 1
ATOM 2346 O O . ARG A 1 302 ? 4.554 -15.759 9.583 1.00 88.12 302 ARG A O 1
ATOM 2353 N N . PRO A 1 303 ? 5.727 -16.764 7.959 1.00 85.50 303 PRO A N 1
ATOM 2354 C CA . PRO A 1 303 ? 6.960 -16.793 8.735 1.00 85.50 303 PRO A CA 1
ATOM 2355 C C . PRO A 1 303 ? 7.422 -15.383 9.131 1.00 85.50 303 PRO A C 1
ATOM 2357 O O . PRO A 1 303 ? 7.515 -14.487 8.292 1.00 85.50 303 PRO A O 1
ATOM 2360 N N . ALA A 1 304 ? 7.788 -15.196 10.402 1.00 79.88 304 ALA A N 1
ATOM 2361 C CA . ALA A 1 304 ? 8.294 -13.913 10.901 1.00 79.88 304 ALA A CA 1
ATOM 2362 C C . ALA A 1 304 ? 9.617 -13.481 10.234 1.00 79.88 304 ALA A C 1
ATOM 2364 O O . ALA A 1 304 ? 9.940 -12.298 10.217 1.00 79.88 304 ALA A O 1
ATOM 2365 N N . GLY A 1 305 ? 10.375 -14.439 9.687 1.00 84.50 305 GLY A N 1
ATOM 2366 C CA . GLY A 1 305 ? 11.662 -14.209 9.029 1.00 84.50 305 GLY A CA 1
ATOM 2367 C C . GLY A 1 305 ? 11.586 -13.858 7.543 1.00 84.50 305 GLY A C 1
ATOM 2368 O O . GLY A 1 305 ? 12.643 -13.702 6.940 1.00 84.50 305 GLY A O 1
ATOM 2369 N N . LEU A 1 306 ? 10.390 -13.745 6.945 1.00 91.12 306 LEU A N 1
ATOM 2370 C CA . LEU A 1 306 ? 10.294 -13.338 5.540 1.00 91.12 306 LEU A CA 1
ATOM 2371 C C . LEU A 1 306 ? 10.952 -11.962 5.328 1.00 91.12 306 LEU A C 1
ATOM 2373 O O . LEU A 1 306 ? 10.802 -11.086 6.192 1.00 91.12 306 LEU A O 1
ATOM 2377 N N . PRO A 1 307 ? 11.622 -11.732 4.182 1.00 92.00 307 PRO A N 1
ATOM 2378 C CA . PRO A 1 307 ? 12.240 -10.448 3.875 1.00 92.00 307 PRO A CA 1
ATOM 2379 C C . PRO A 1 307 ? 11.267 -9.284 4.083 1.00 92.00 307 PRO A C 1
ATOM 2381 O O . PRO A 1 307 ? 10.065 -9.409 3.852 1.00 92.00 307 PRO A O 1
ATOM 2384 N N . TRP A 1 308 ? 11.782 -8.144 4.547 1.00 92.31 308 TRP A N 1
ATOM 2385 C CA . TRP A 1 308 ? 10.984 -6.932 4.798 1.00 92.31 308 TRP A CA 1
ATOM 2386 C C . TRP A 1 308 ? 9.868 -7.086 5.842 1.00 92.31 308 TRP A C 1
ATOM 2388 O O . TRP A 1 308 ? 8.957 -6.262 5.909 1.00 92.31 308 TRP A O 1
ATOM 2398 N N . SER A 1 309 ? 9.967 -8.109 6.692 1.00 92.19 309 SER A N 1
ATOM 2399 C CA . SER A 1 309 ? 9.172 -8.252 7.911 1.00 92.19 309 SER A CA 1
ATOM 2400 C C . SER A 1 309 ? 10.002 -7.832 9.116 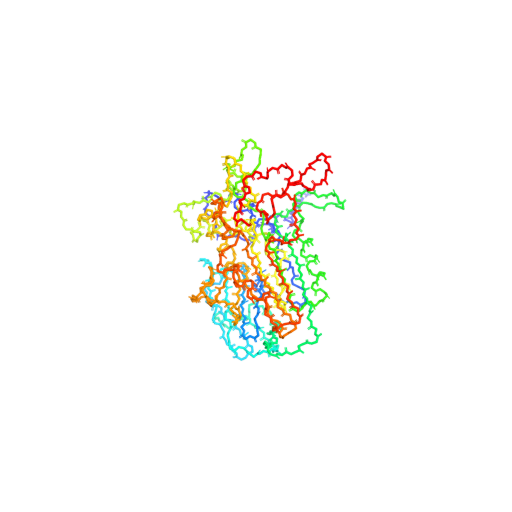1.00 92.19 309 SER A C 1
ATOM 2402 O O . SER A 1 309 ? 11.146 -8.257 9.270 1.00 92.19 309 SER A O 1
ATOM 2404 N N . SER A 1 310 ? 9.453 -6.972 9.972 1.00 90.56 310 SER A N 1
ATOM 2405 C CA . SER A 1 310 ? 10.163 -6.541 11.175 1.00 90.56 310 SER A CA 1
ATOM 2406 C C . SER A 1 310 ? 9.222 -6.156 12.311 1.00 90.56 310 SER A C 1
ATOM 2408 O O . SER A 1 310 ? 8.200 -5.498 12.113 1.00 90.56 310 SER A O 1
ATOM 2410 N N . ALA A 1 311 ? 9.626 -6.516 13.529 1.00 90.56 311 ALA A N 1
ATOM 2411 C CA . ALA A 1 311 ? 9.046 -5.988 14.752 1.00 90.56 311 ALA A CA 1
ATOM 2412 C C . ALA A 1 311 ? 9.764 -4.688 15.123 1.00 90.56 311 ALA A C 1
ATOM 2414 O O . ALA A 1 311 ? 10.945 -4.676 15.470 1.00 90.56 311 ALA A O 1
ATOM 2415 N N . THR A 1 312 ? 9.045 -3.573 15.049 1.00 90.12 312 THR A N 1
ATOM 2416 C CA . THR A 1 312 ? 9.550 -2.254 15.443 1.00 90.12 312 THR A CA 1
ATOM 2417 C C . THR A 1 312 ? 8.579 -1.613 16.427 1.00 90.12 312 THR A C 1
ATOM 2419 O O . THR A 1 312 ? 7.478 -2.111 16.652 1.00 90.12 312 THR A O 1
ATOM 2422 N N . GLY A 1 313 ? 8.898 -0.428 16.954 1.00 88.44 313 GLY A N 1
ATOM 2423 C CA . GLY A 1 313 ? 7.907 0.340 17.719 1.00 88.44 313 GLY A CA 1
ATOM 2424 C C . GLY A 1 313 ? 6.663 0.758 16.909 1.00 88.44 313 GLY A C 1
ATOM 2425 O O . GLY A 1 313 ? 5.845 1.513 17.417 1.00 88.44 313 GLY A O 1
ATOM 2426 N N . ARG A 1 314 ? 6.579 0.451 15.599 1.00 90.94 314 ARG A N 1
ATOM 2427 C CA . ARG A 1 314 ? 5.405 0.723 14.743 1.00 90.94 314 ARG A CA 1
ATOM 2428 C C . ARG A 1 314 ? 4.417 -0.445 14.804 1.00 90.94 314 ARG A C 1
ATOM 2430 O O . ARG A 1 314 ? 3.265 -0.273 14.428 1.00 90.94 314 ARG A O 1
ATOM 2437 N N . GLY A 1 315 ? 4.867 -1.599 15.280 1.00 93.00 315 GLY A N 1
ATOM 2438 C CA . GLY A 1 315 ? 4.170 -2.868 15.186 1.00 93.00 315 GLY A CA 1
ATOM 2439 C C . GLY A 1 315 ? 5.084 -3.940 14.600 1.00 93.00 315 GLY A C 1
ATOM 2440 O O . GLY A 1 315 ? 6.222 -3.671 14.203 1.00 93.00 315 GLY A O 1
ATOM 2441 N N . ASP A 1 316 ? 4.552 -5.153 14.563 1.00 94.38 316 ASP A N 1
ATOM 2442 C CA . ASP A 1 316 ? 5.103 -6.282 13.819 1.00 94.38 316 ASP A CA 1
ATOM 2443 C C . ASP A 1 316 ? 4.462 -6.270 12.435 1.00 94.38 316 ASP A C 1
ATOM 2445 O O . ASP A 1 316 ? 3.269 -6.540 12.313 1.00 94.38 316 ASP A O 1
ATOM 2449 N N . LEU A 1 317 ? 5.217 -5.824 11.434 1.00 95.56 317 LEU A N 1
ATOM 2450 C CA . LEU A 1 317 ? 4.688 -5.458 10.123 1.00 95.56 317 LEU A CA 1
ATOM 2451 C C . LEU A 1 317 ? 5.554 -6.040 9.008 1.00 95.56 317 LEU A C 1
ATOM 2453 O O . LEU A 1 317 ? 6.774 -6.147 9.155 1.00 95.56 317 LEU A O 1
ATOM 2457 N N . SER A 1 318 ? 4.923 -6.375 7.883 1.00 95.88 318 SER A N 1
ATOM 2458 C CA . SER A 1 318 ? 5.620 -6.677 6.631 1.00 95.88 318 SER A CA 1
ATOM 2459 C C . SER A 1 318 ? 5.274 -5.672 5.549 1.00 95.88 318 SER A C 1
ATOM 2461 O O . SER A 1 318 ? 4.106 -5.379 5.308 1.00 95.88 318 SER A O 1
ATOM 2463 N N . GLU A 1 319 ? 6.306 -5.155 4.895 1.00 95.25 319 GLU A N 1
ATOM 2464 C CA . GLU A 1 319 ? 6.169 -4.141 3.848 1.00 95.25 319 GLU A CA 1
ATOM 2465 C C . GLU A 1 319 ? 5.747 -4.756 2.499 1.00 95.25 319 GLU A C 1
ATOM 2467 O O . GLU A 1 319 ? 5.135 -4.067 1.688 1.00 95.25 319 GLU A O 1
ATOM 2472 N N . SER A 1 320 ? 6.027 -6.049 2.278 1.00 94.88 320 SER A N 1
ATOM 2473 C CA . SER A 1 320 ? 5.935 -6.677 0.946 1.00 94.88 320 SER A CA 1
ATOM 2474 C C . SER A 1 320 ? 5.198 -8.010 0.891 1.00 94.88 320 SER A C 1
ATOM 2476 O O . SER A 1 320 ? 4.747 -8.384 -0.187 1.00 94.88 320 SER A O 1
ATOM 2478 N N . PHE A 1 321 ? 5.053 -8.725 2.012 1.00 95.38 321 PHE A N 1
ATOM 2479 C CA . PHE A 1 321 ? 4.468 -10.068 2.020 1.00 95.38 321 PHE A CA 1
ATOM 2480 C C . PHE A 1 321 ? 3.425 -10.196 3.125 1.00 95.38 321 PHE A C 1
ATOM 2482 O O . PHE A 1 321 ? 3.722 -10.025 4.307 1.00 95.38 321 PHE A O 1
ATOM 2489 N N . GLY A 1 322 ? 2.192 -10.510 2.752 1.00 94.25 322 GLY A N 1
ATOM 2490 C CA . GLY A 1 322 ? 1.058 -10.542 3.662 1.00 94.25 322 GLY A CA 1
ATOM 2491 C C . GLY A 1 322 ? 0.104 -11.684 3.384 1.00 94.25 322 GLY A C 1
ATOM 2492 O O . GLY A 1 322 ? 0.119 -12.311 2.325 1.00 94.25 322 GLY A O 1
ATOM 2493 N N . THR A 1 323 ? -0.771 -11.920 4.352 1.00 94.69 323 THR A N 1
ATOM 2494 C CA . THR A 1 323 ? -1.933 -12.781 4.182 1.00 94.69 323 THR A CA 1
ATOM 2495 C C . THR A 1 323 ? -3.181 -12.050 4.640 1.00 94.69 323 THR A C 1
ATOM 2497 O O . THR A 1 323 ? -3.176 -11.300 5.617 1.00 94.69 323 THR A O 1
ATOM 2500 N N . LEU A 1 324 ? -4.272 -12.279 3.919 1.00 96.06 324 LEU A N 1
ATOM 2501 C CA . LEU A 1 324 ? -5.614 -12.003 4.407 1.00 96.06 324 LEU A CA 1
ATOM 2502 C C . LEU A 1 324 ? -6.263 -13.346 4.703 1.00 96.06 324 LEU A C 1
ATOM 2504 O O . LEU A 1 324 ? -6.508 -14.127 3.785 1.00 96.06 324 LEU A O 1
ATOM 2508 N N . ARG A 1 325 ? -6.557 -13.606 5.977 1.00 96.44 325 ARG A N 1
ATOM 2509 C CA . ARG A 1 325 ? -7.235 -14.823 6.418 1.00 96.44 325 ARG A CA 1
ATOM 2510 C C . ARG A 1 325 ? -8.644 -14.502 6.909 1.00 96.44 325 ARG A C 1
ATOM 2512 O O . ARG A 1 325 ? -8.811 -13.708 7.830 1.00 96.44 325 ARG A O 1
ATOM 2519 N N . TYR A 1 326 ? -9.655 -15.125 6.303 1.00 97.75 326 TYR A N 1
ATOM 2520 C CA . TYR A 1 326 ? -11.060 -14.946 6.675 1.00 97.75 326 TYR A CA 1
ATOM 2521 C C . TYR A 1 326 ? -11.669 -16.284 7.108 1.00 97.75 326 TYR A C 1
ATOM 2523 O O . TYR A 1 326 ? -12.273 -17.016 6.314 1.00 97.75 326 TYR A O 1
ATOM 2531 N N . GLY A 1 327 ? -11.461 -16.634 8.380 1.00 97.19 327 GLY A N 1
ATOM 2532 C CA . GLY A 1 327 ? -11.776 -17.969 8.889 1.00 97.19 327 GLY A CA 1
ATOM 2533 C C . GLY A 1 327 ? -11.021 -19.071 8.151 1.00 97.19 327 GLY A C 1
ATOM 2534 O O . GLY A 1 327 ? -9.902 -18.869 7.684 1.00 97.19 327 GLY A O 1
ATOM 2535 N N . ASN A 1 328 ? -11.648 -20.231 7.987 1.00 96.81 328 ASN A N 1
ATOM 2536 C CA . ASN A 1 328 ? -11.171 -21.300 7.109 1.00 96.81 328 ASN A CA 1
ATOM 2537 C C . ASN A 1 328 ? -11.825 -21.282 5.714 1.00 96.81 328 ASN A C 1
ATOM 2539 O O . ASN A 1 328 ? -11.655 -22.219 4.927 1.00 96.81 328 ASN A O 1
ATOM 2543 N N . LEU A 1 329 ? -12.574 -20.222 5.396 1.00 97.94 329 LEU A N 1
ATOM 2544 C CA . LEU A 1 329 ? -13.208 -20.072 4.093 1.00 97.94 329 LEU A CA 1
ATOM 2545 C C . LEU A 1 329 ? -12.188 -19.636 3.045 1.00 97.94 329 LEU A C 1
ATOM 2547 O O . LEU A 1 329 ? -12.066 -20.294 2.016 1.00 97.94 329 LEU A O 1
ATOM 2551 N N . ALA A 1 330 ? -11.464 -18.546 3.303 1.00 97.69 330 ALA A N 1
ATOM 2552 C CA . ALA A 1 330 ? -10.571 -17.946 2.322 1.00 97.69 330 ALA A CA 1
ATOM 2553 C C . ALA A 1 330 ? -9.237 -17.501 2.928 1.00 97.69 330 ALA A C 1
ATOM 2555 O O . ALA A 1 330 ? -9.184 -16.949 4.031 1.00 97.69 330 ALA A O 1
ATOM 2556 N N . GLU A 1 331 ? -8.179 -17.693 2.150 1.00 97.56 331 GLU A N 1
ATOM 2557 C CA . GLU A 1 331 ? -6.865 -17.099 2.354 1.00 97.56 331 GLU A CA 1
ATOM 2558 C C . GLU A 1 331 ? -6.392 -16.450 1.059 1.00 97.56 331 GLU A C 1
ATOM 2560 O O . GLU A 1 331 ? -6.497 -17.035 -0.021 1.00 97.56 331 GLU A O 1
ATOM 2565 N N . ILE A 1 332 ? -5.883 -15.229 1.177 1.00 97.50 332 ILE A N 1
ATOM 2566 C CA . ILE A 1 332 ? -5.313 -14.474 0.069 1.00 97.50 332 ILE A CA 1
ATOM 2567 C C . ILE A 1 332 ? -3.847 -14.218 0.388 1.00 97.50 332 ILE A C 1
ATOM 2569 O O . ILE A 1 332 ? -3.540 -13.556 1.379 1.00 97.50 332 ILE A O 1
ATOM 2573 N N . LEU A 1 333 ? -2.964 -14.747 -0.454 1.00 97.19 333 LEU A N 1
ATOM 2574 C CA . LEU A 1 333 ? -1.522 -14.540 -0.397 1.00 97.19 333 LEU 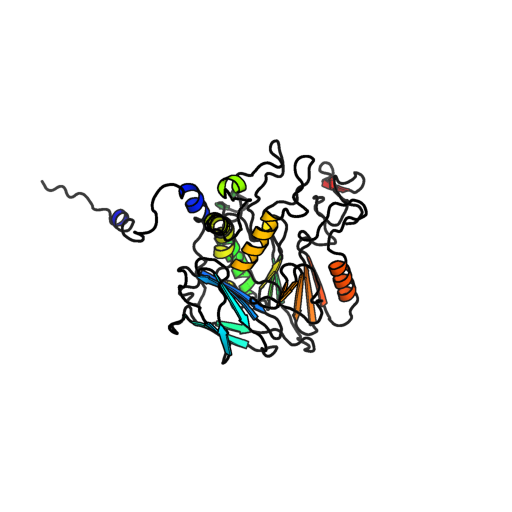A CA 1
ATOM 2575 C C . LEU A 1 333 ? -1.189 -13.269 -1.174 1.00 97.19 333 LEU A C 1
ATOM 2577 O O . LEU A 1 333 ? -1.434 -13.198 -2.378 1.00 97.19 333 LEU A O 1
ATOM 2581 N N . LEU A 1 334 ? -0.654 -12.272 -0.476 1.00 96.88 334 LEU A N 1
ATOM 2582 C CA . LEU A 1 334 ? -0.372 -10.934 -0.990 1.00 96.88 334 LEU A CA 1
ATOM 2583 C C . LEU A 1 334 ? 1.144 -10.762 -1.067 1.00 96.88 334 LEU A C 1
ATOM 2585 O O . LEU A 1 334 ? 1.810 -10.883 -0.037 1.00 96.88 334 LEU A O 1
ATOM 2589 N N . TYR A 1 335 ? 1.699 -10.515 -2.255 1.00 95.75 335 TYR A N 1
ATOM 2590 C CA . TYR A 1 335 ? 3.152 -10.414 -2.403 1.00 95.75 335 TYR A CA 1
ATOM 2591 C C . TYR A 1 335 ? 3.618 -9.478 -3.528 1.00 95.75 335 TYR A C 1
ATOM 2593 O O . TYR A 1 335 ? 3.168 -9.561 -4.667 1.00 95.75 335 TYR A O 1
ATOM 2601 N N . ASP A 1 336 ? 4.541 -8.585 -3.182 1.00 95.00 336 ASP A N 1
ATOM 2602 C CA . ASP A 1 336 ? 5.301 -7.732 -4.104 1.00 95.00 336 ASP A CA 1
ATOM 2603 C C . ASP A 1 336 ? 6.380 -8.577 -4.802 1.00 95.00 336 ASP A C 1
ATOM 2605 O O . ASP A 1 336 ? 7.189 -9.228 -4.134 1.00 95.00 336 ASP A O 1
ATOM 2609 N N . VAL A 1 337 ? 6.383 -8.583 -6.140 1.00 94.31 337 VAL A N 1
ATOM 2610 C CA . VAL A 1 337 ? 7.351 -9.357 -6.942 1.00 94.31 337 VAL A CA 1
ATOM 2611 C C . VAL A 1 337 ? 8.517 -8.521 -7.472 1.00 94.31 337 VAL A C 1
ATOM 2613 O O . VAL A 1 337 ? 9.377 -9.025 -8.182 1.00 94.31 337 VAL A O 1
ATOM 2616 N N . ARG A 1 338 ? 8.553 -7.225 -7.171 1.00 94.62 338 ARG A N 1
ATOM 2617 C CA . ARG A 1 338 ? 9.573 -6.288 -7.648 1.00 94.62 338 ARG A CA 1
ATOM 2618 C C . ARG A 1 338 ? 10.689 -6.124 -6.636 1.00 94.62 338 ARG A C 1
ATOM 2620 O O . ARG A 1 338 ? 11.865 -6.113 -6.997 1.00 94.62 338 ARG A O 1
ATOM 2627 N N . ARG A 1 339 ? 10.343 -6.051 -5.350 1.00 94.44 339 ARG A N 1
ATOM 2628 C CA . ARG A 1 339 ? 11.303 -5.701 -4.296 1.00 94.44 339 ARG A CA 1
ATOM 2629 C C . ARG A 1 339 ? 12.447 -6.695 -4.125 1.00 94.44 339 ARG A C 1
ATOM 2631 O O . ARG A 1 339 ? 13.554 -6.285 -3.781 1.00 94.44 339 ARG A O 1
ATOM 2638 N N . THR A 1 340 ? 12.192 -7.983 -4.327 1.00 94.19 340 THR A N 1
ATOM 2639 C CA . THR A 1 340 ? 13.217 -9.033 -4.199 1.00 94.19 340 THR A CA 1
ATOM 2640 C C . THR A 1 340 ? 13.739 -9.537 -5.541 1.00 94.19 340 THR A C 1
ATOM 2642 O O . THR A 1 340 ? 14.592 -10.422 -5.549 1.00 94.19 340 THR A O 1
ATOM 2645 N N . MET A 1 341 ? 13.247 -8.994 -6.659 1.00 94.88 341 MET A N 1
ATOM 2646 C CA . MET A 1 341 ? 13.664 -9.423 -7.989 1.00 94.88 341 MET A CA 1
ATOM 2647 C C . MET A 1 341 ? 15.154 -9.146 -8.199 1.00 94.88 341 MET A C 1
ATOM 2649 O O . MET A 1 341 ? 15.657 -8.070 -7.864 1.00 94.88 341 MET A O 1
ATOM 2653 N N . SER A 1 342 ? 15.864 -10.114 -8.778 1.00 95.25 342 SER A N 1
ATOM 2654 C CA . SER A 1 342 ? 17.290 -9.993 -9.085 1.00 95.25 342 SER A CA 1
ATOM 2655 C C . SER A 1 342 ? 17.620 -10.263 -10.552 1.00 95.25 342 SER A C 1
ATOM 2657 O O . SER A 1 342 ? 16.866 -10.922 -11.264 1.00 95.25 342 SER A O 1
ATOM 2659 N N . LEU A 1 343 ? 18.768 -9.739 -10.997 1.00 94.94 343 LEU A N 1
ATOM 2660 C CA . LEU A 1 343 ? 19.331 -9.931 -12.337 1.00 94.94 343 LEU A CA 1
ATOM 2661 C C . LEU A 1 343 ? 20.679 -10.653 -12.226 1.00 94.94 343 LEU A C 1
ATOM 2663 O O . LEU A 1 343 ? 21.735 -10.025 -12.171 1.00 94.94 343 LEU A O 1
ATOM 2667 N N . ALA A 1 344 ? 20.632 -11.981 -12.124 1.00 95.12 344 ALA A N 1
ATOM 2668 C CA . ALA A 1 344 ? 21.805 -12.840 -11.933 1.00 95.12 344 ALA A CA 1
ATOM 2669 C C . ALA A 1 344 ? 21.806 -14.079 -12.854 1.00 95.12 344 ALA A C 1
ATOM 2671 O O . ALA A 1 344 ? 22.361 -15.127 -12.512 1.00 95.12 344 ALA A O 1
ATOM 2672 N N . GLY A 1 345 ? 21.182 -13.965 -14.030 1.00 93.62 345 GLY A N 1
ATOM 2673 C CA . GLY A 1 345 ? 21.084 -15.021 -15.033 1.00 93.62 345 GLY A CA 1
ATOM 2674 C C . GLY A 1 345 ? 20.408 -16.278 -14.469 1.00 93.62 345 GLY A C 1
ATOM 2675 O O . GLY A 1 345 ? 19.318 -16.168 -13.910 1.00 93.62 345 GLY A O 1
ATOM 2676 N N . PRO A 1 346 ? 21.045 -17.461 -14.552 1.00 94.69 346 PRO A N 1
ATOM 2677 C CA . PRO A 1 346 ? 20.507 -18.700 -13.978 1.00 94.69 346 PRO A CA 1
ATOM 2678 C C . PRO A 1 346 ? 20.333 -18.686 -12.451 1.00 94.69 346 PRO A C 1
ATOM 2680 O O . PRO A 1 346 ? 19.608 -19.513 -11.918 1.00 94.69 346 PRO A O 1
ATOM 2683 N N . ASN A 1 347 ? 21.008 -17.772 -11.740 1.00 95.75 347 ASN A N 1
ATOM 2684 C CA . ASN A 1 347 ? 20.873 -17.610 -10.286 1.00 95.75 347 ASN A CA 1
ATOM 2685 C C . ASN A 1 347 ? 19.961 -16.433 -9.909 1.00 95.75 347 ASN A C 1
ATOM 2687 O O . ASN A 1 347 ? 19.903 -16.057 -8.737 1.00 95.75 347 ASN A O 1
ATOM 2691 N N . ALA A 1 348 ? 19.328 -15.792 -10.896 1.00 96.12 348 ALA A N 1
ATOM 2692 C CA . ALA A 1 348 ? 18.322 -14.781 -10.628 1.00 96.12 348 ALA A CA 1
ATOM 2693 C C . ALA A 1 348 ? 17.145 -15.404 -9.878 1.00 96.12 348 ALA A C 1
ATOM 2695 O O . ALA A 1 348 ? 16.915 -16.605 -9.950 1.00 96.12 348 ALA A O 1
ATOM 2696 N N . VAL A 1 349 ? 16.387 -14.560 -9.197 1.00 95.19 349 VAL A N 1
ATOM 2697 C CA . VAL A 1 349 ? 15.114 -14.934 -8.593 1.00 95.19 349 VAL A CA 1
ATOM 2698 C C . VAL A 1 349 ? 14.103 -13.842 -8.896 1.00 95.19 349 VAL A C 1
ATOM 2700 O O . VAL A 1 349 ? 14.443 -12.656 -8.819 1.00 95.19 349 VAL A O 1
ATOM 2703 N N . PHE A 1 350 ? 12.882 -14.229 -9.258 1.00 93.94 350 PHE A N 1
ATOM 2704 C CA . PHE A 1 350 ? 11.778 -13.282 -9.415 1.00 93.94 350 PHE A CA 1
ATOM 2705 C C . PHE A 1 350 ? 11.248 -12.846 -8.043 1.00 93.94 350 PHE A C 1
ATOM 2707 O O . PHE A 1 350 ? 11.020 -11.669 -7.780 1.00 93.94 350 PHE A O 1
ATOM 2714 N N . ILE A 1 351 ? 11.175 -13.801 -7.116 1.00 94.94 351 ILE A N 1
ATOM 2715 C CA . ILE A 1 351 ? 10.857 -13.597 -5.702 1.00 94.94 351 ILE A CA 1
ATOM 2716 C C . ILE A 1 351 ? 11.896 -14.293 -4.823 1.00 94.94 351 ILE A C 1
ATOM 2718 O O . ILE A 1 351 ? 12.484 -15.289 -5.224 1.00 94.94 351 ILE A O 1
ATOM 2722 N N . ASP A 1 352 ? 12.132 -13.788 -3.612 1.00 94.62 352 ASP A N 1
ATOM 2723 C CA . ASP A 1 352 ? 13.094 -14.405 -2.691 1.00 94.62 352 ASP A CA 1
ATOM 2724 C C . ASP A 1 352 ? 12.764 -15.888 -2.427 1.00 94.62 352 ASP A C 1
ATOM 2726 O O . ASP A 1 352 ? 11.606 -16.250 -2.217 1.00 94.62 352 ASP A O 1
ATOM 2730 N N . ALA A 1 353 ? 13.778 -16.755 -2.384 1.00 93.50 353 ALA A N 1
ATOM 2731 C CA . ALA A 1 353 ? 13.583 -18.202 -2.261 1.00 93.50 353 ALA A CA 1
ATOM 2732 C C . ALA A 1 353 ? 12.854 -18.628 -0.967 1.00 93.50 353 ALA A C 1
ATOM 2734 O O . ALA A 1 353 ? 12.194 -19.669 -0.936 1.00 93.50 353 ALA A O 1
ATOM 2735 N N . GLN A 1 354 ? 12.957 -17.855 0.123 1.00 94.00 354 GLN A N 1
ATOM 2736 C CA . GLN A 1 354 ? 12.180 -18.122 1.339 1.00 94.00 354 GLN A CA 1
ATOM 2737 C C . GLN A 1 354 ? 10.705 -17.769 1.149 1.00 94.00 354 GLN A C 1
ATOM 2739 O O . GLN A 1 354 ? 9.837 -18.467 1.676 1.00 94.00 354 GLN A O 1
ATOM 2744 N N . VAL A 1 355 ? 10.426 -16.709 0.386 1.00 95.38 355 VAL A N 1
ATOM 2745 C CA . VAL A 1 355 ? 9.066 -16.313 0.005 1.00 95.38 355 VAL A CA 1
ATOM 2746 C C . VAL A 1 355 ? 8.476 -17.354 -0.935 1.00 95.38 355 VAL A C 1
ATOM 2748 O O . VAL A 1 355 ? 7.370 -17.816 -0.684 1.00 95.38 355 VAL A O 1
ATOM 2751 N N . GLU A 1 356 ? 9.216 -17.784 -1.956 1.00 95.06 356 GLU A N 1
ATOM 2752 C CA . GLU A 1 356 ? 8.777 -18.838 -2.874 1.00 95.06 356 GLU A CA 1
ATOM 2753 C C . GLU A 1 356 ? 8.418 -20.122 -2.119 1.00 95.06 356 GLU A C 1
ATOM 2755 O O . GLU A 1 356 ? 7.317 -20.649 -2.276 1.00 95.06 356 GLU A O 1
ATOM 2760 N N . ARG A 1 357 ? 9.298 -20.584 -1.221 1.00 95.38 357 ARG A N 1
ATOM 2761 C CA . ARG A 1 357 ? 9.024 -21.763 -0.392 1.00 95.38 357 ARG A CA 1
ATOM 2762 C C . ARG A 1 357 ? 7.776 -21.586 0.461 1.00 95.38 357 ARG A C 1
ATOM 2764 O O . ARG A 1 357 ? 6.949 -22.489 0.519 1.00 95.38 357 ARG A O 1
ATOM 2771 N N . TRP A 1 358 ? 7.624 -20.426 1.096 1.00 95.62 358 TRP A N 1
ATOM 2772 C CA . TRP A 1 358 ? 6.423 -20.116 1.861 1.00 95.62 358 TRP A CA 1
ATOM 2773 C C . TRP A 1 358 ? 5.165 -20.184 0.986 1.00 95.62 358 TRP A C 1
ATOM 2775 O O . TRP A 1 358 ? 4.194 -20.826 1.381 1.00 95.62 358 TRP A O 1
ATOM 2785 N N . LEU A 1 359 ? 5.185 -19.598 -0.214 1.00 95.88 359 LEU A N 1
ATOM 2786 C CA . LEU A 1 359 ? 4.064 -19.664 -1.151 1.00 95.88 359 LEU A CA 1
ATOM 2787 C C . LEU A 1 359 ? 3.753 -21.114 -1.544 1.00 95.88 359 LEU A C 1
ATOM 2789 O O . LEU A 1 359 ? 2.592 -21.507 -1.486 1.00 95.88 359 LEU A O 1
ATOM 2793 N N . MET A 1 360 ? 4.763 -21.928 -1.865 1.00 96.00 360 MET A N 1
ATOM 2794 C CA . MET A 1 360 ? 4.584 -23.354 -2.171 1.00 96.00 360 MET A CA 1
ATOM 2795 C C . MET A 1 360 ? 3.967 -24.126 -0.996 1.00 96.00 360 MET A C 1
ATOM 2797 O O . MET A 1 360 ? 3.022 -24.895 -1.191 1.00 96.00 360 MET A O 1
ATOM 2801 N N . ASP A 1 361 ? 4.454 -23.890 0.224 1.00 95.69 361 ASP A N 1
ATOM 2802 C CA . ASP A 1 361 ? 3.941 -24.521 1.442 1.00 95.69 361 ASP A CA 1
ATOM 2803 C C . ASP A 1 361 ? 2.478 -24.128 1.699 1.00 95.69 361 ASP A C 1
ATOM 2805 O O . ASP A 1 361 ? 1.659 -24.969 2.086 1.00 95.69 361 ASP A O 1
ATOM 2809 N N . ARG A 1 362 ? 2.113 -22.859 1.462 1.00 95.69 362 ARG A N 1
ATOM 2810 C CA . ARG A 1 362 ? 0.720 -22.400 1.565 1.00 95.69 362 ARG A CA 1
ATOM 2811 C C . ARG A 1 362 ? -0.164 -23.018 0.486 1.00 95.69 362 ARG A C 1
ATOM 2813 O O . ARG A 1 362 ? -1.256 -23.476 0.817 1.00 95.69 362 ARG A O 1
ATOM 2820 N N . THR A 1 363 ? 0.317 -23.110 -0.753 1.00 96.06 363 THR A N 1
ATOM 2821 C CA . THR A 1 363 ? -0.392 -23.755 -1.870 1.00 96.06 363 THR A CA 1
ATOM 2822 C C . THR A 1 363 ? -0.666 -25.233 -1.617 1.00 96.06 363 THR A C 1
ATOM 2824 O O . THR A 1 363 ? -1.736 -25.728 -1.965 1.00 96.06 363 THR A O 1
ATOM 2827 N N . GLY A 1 364 ? 0.265 -25.940 -0.973 1.00 96.00 364 GLY A N 1
ATOM 2828 C CA . GLY A 1 364 ? 0.102 -27.351 -0.617 1.00 96.00 364 GLY A CA 1
ATOM 2829 C C . GLY A 1 364 ? -0.768 -27.617 0.619 1.00 96.00 364 GLY A C 1
ATOM 2830 O O . GLY A 1 364 ? -1.080 -28.775 0.904 1.00 96.00 364 GLY A O 1
ATOM 2831 N N . ALA A 1 365 ? -1.157 -26.590 1.381 1.00 94.50 365 ALA A N 1
ATOM 2832 C CA . ALA A 1 365 ? -1.835 -26.766 2.662 1.00 94.50 365 ALA A CA 1
ATOM 2833 C C . ALA A 1 365 ? -3.360 -26.943 2.533 1.00 94.50 365 ALA A C 1
ATOM 2835 O O . ALA A 1 365 ? -4.041 -26.204 1.831 1.00 94.50 365 ALA A O 1
ATOM 2836 N N . SER A 1 366 ? -3.938 -27.851 3.325 1.00 85.69 366 SER A N 1
ATOM 2837 C CA . SER A 1 366 ? -5.373 -28.201 3.302 1.00 85.69 366 SER A CA 1
ATOM 2838 C C . SER A 1 366 ? -6.253 -27.420 4.296 1.00 85.69 366 SER A C 1
ATOM 2840 O O . SER A 1 366 ? -7.327 -27.872 4.687 1.00 85.69 366 SER A O 1
ATOM 2842 N N . GLY A 1 367 ? -5.810 -26.237 4.731 1.00 89.31 367 GLY A N 1
ATOM 2843 C CA . GLY A 1 367 ? -6.448 -25.476 5.815 1.00 89.31 367 GLY A CA 1
ATOM 2844 C C . GLY A 1 367 ? -7.533 -24.478 5.397 1.00 89.31 367 GLY A C 1
ATOM 2845 O O . GLY A 1 367 ? -8.110 -23.840 6.277 1.00 89.31 367 GLY A O 1
ATOM 2846 N N . VAL A 1 368 ? -7.781 -24.288 4.097 1.00 95.06 368 VAL A N 1
ATOM 2847 C CA . VAL A 1 368 ? -8.788 -23.352 3.557 1.00 95.06 368 VAL A CA 1
ATOM 2848 C C . VAL A 1 368 ? -9.606 -23.967 2.449 1.00 95.06 368 VAL A C 1
ATOM 2850 O O . VAL A 1 368 ? -9.130 -24.834 1.725 1.00 95.06 368 VAL A O 1
ATOM 2853 N N . SER A 1 369 ? -10.823 -23.454 2.291 1.00 96.62 369 SER A N 1
ATOM 2854 C CA . SER A 1 369 ? -11.685 -23.806 1.160 1.00 96.62 369 SER A CA 1
ATOM 2855 C C . SER A 1 369 ? -11.258 -23.095 -0.129 1.00 96.62 369 SER A C 1
ATOM 2857 O O . SER A 1 369 ? -11.331 -23.677 -1.209 1.00 96.62 369 SER A O 1
ATOM 2859 N N . HIS A 1 370 ? -10.791 -21.849 -0.020 1.00 97.44 370 HIS A N 1
ATOM 2860 C CA . HIS A 1 370 ? -10.326 -21.038 -1.139 1.00 97.44 370 HIS A CA 1
ATOM 2861 C C . HIS A 1 370 ? -8.954 -20.441 -0.833 1.00 97.44 370 HIS A C 1
ATOM 2863 O O . HIS A 1 370 ? -8.793 -19.709 0.142 1.00 97.44 370 HIS A O 1
ATOM 2869 N N . LEU A 1 371 ? -7.986 -20.720 -1.700 1.00 96.88 371 LEU A N 1
ATOM 2870 C CA . LEU A 1 371 ? -6.695 -20.050 -1.709 1.00 96.88 371 LEU A CA 1
ATOM 2871 C C . LEU A 1 371 ? -6.613 -19.164 -2.951 1.00 96.88 371 LEU A C 1
ATOM 2873 O O . LEU A 1 371 ? -6.887 -19.622 -4.060 1.00 96.88 371 LEU A O 1
ATOM 2877 N N . VAL A 1 372 ? -6.245 -17.902 -2.761 1.00 96.19 372 VAL A N 1
ATOM 2878 C CA . VAL A 1 372 ? -6.054 -16.937 -3.845 1.00 96.19 372 VAL A CA 1
ATOM 2879 C C . VAL A 1 372 ? -4.645 -16.382 -3.750 1.00 96.19 372 VAL A C 1
ATOM 2881 O O . VAL A 1 372 ? -4.245 -15.877 -2.707 1.00 96.19 372 VAL A O 1
ATOM 2884 N N . HIS A 1 373 ? -3.903 -16.423 -4.847 1.00 96.62 373 HIS A N 1
ATOM 2885 C CA . HIS A 1 373 ? -2.692 -15.626 -4.966 1.00 96.62 373 HIS A CA 1
ATOM 2886 C C . HIS A 1 373 ? -3.033 -14.275 -5.584 1.00 96.62 373 HIS A C 1
ATOM 2888 O O . HIS A 1 373 ? -3.719 -14.204 -6.602 1.00 96.62 373 HIS A O 1
ATOM 2894 N N . ALA A 1 374 ? -2.515 -13.219 -4.979 1.00 96.25 374 ALA A N 1
ATOM 2895 C CA . ALA A 1 374 ? -2.601 -11.856 -5.467 1.00 96.25 374 ALA A CA 1
ATOM 2896 C C . ALA A 1 374 ? -1.194 -11.233 -5.422 1.00 96.25 374 ALA A C 1
ATOM 2898 O O . ALA A 1 374 ? -0.886 -10.491 -4.492 1.00 96.25 374 ALA A O 1
ATOM 2899 N N . PRO A 1 375 ? -0.310 -11.591 -6.369 1.00 95.62 375 PRO A N 1
ATOM 2900 C CA . PRO A 1 375 ? 0.943 -10.869 -6.578 1.00 95.62 375 PRO A CA 1
ATOM 2901 C C . PRO A 1 375 ? 0.709 -9.482 -7.187 1.00 95.62 375 PRO A C 1
ATOM 2903 O O . PRO A 1 375 ? -0.309 -9.282 -7.858 1.00 95.62 375 PRO A O 1
ATOM 2906 N N . SER A 1 376 ? 1.694 -8.585 -7.070 1.00 93.19 376 SER A N 1
ATOM 2907 C CA . SER A 1 376 ? 1.710 -7.327 -7.838 1.00 93.19 376 SER A CA 1
ATOM 2908 C C . SER A 1 376 ? 1.684 -7.584 -9.355 1.00 93.19 376 SER A C 1
ATOM 2910 O O . SER A 1 376 ? 0.850 -7.025 -10.060 1.00 93.19 376 SER A O 1
ATOM 2912 N N . ASN A 1 377 ? 2.445 -8.581 -9.826 1.00 90.38 377 ASN A N 1
ATOM 2913 C CA . ASN A 1 377 ? 2.389 -9.102 -11.196 1.00 90.38 377 ASN A CA 1
ATOM 2914 C C . ASN A 1 377 ? 1.814 -10.541 -11.231 1.00 90.38 377 ASN A C 1
ATOM 2916 O O . ASN A 1 377 ? 2.434 -11.450 -10.672 1.00 90.38 377 ASN A O 1
ATOM 2920 N N . PRO A 1 378 ? 0.647 -10.798 -11.856 1.00 84.12 378 PRO A N 1
ATOM 2921 C CA . PRO A 1 378 ? -0.017 -12.107 -11.840 1.00 84.12 378 PRO A CA 1
ATOM 2922 C C . PRO A 1 378 ? 0.717 -13.185 -12.639 1.00 84.12 378 PRO A C 1
ATOM 2924 O O . PRO A 1 378 ? 1.056 -12.990 -13.801 1.00 84.12 378 PRO A O 1
ATOM 2927 N N . PHE A 1 379 ? 0.859 -14.374 -12.045 1.00 86.25 379 PHE A N 1
ATOM 2928 C CA . PHE A 1 379 ? 1.206 -15.578 -12.798 1.00 86.25 379 PHE A CA 1
ATOM 2929 C C . PHE A 1 379 ? 0.042 -16.018 -13.699 1.00 86.25 379 PHE A C 1
ATOM 2931 O O . PHE A 1 379 ? -1.121 -15.680 -13.476 1.00 86.25 379 PHE A O 1
ATOM 2938 N N . GLY A 1 380 ? 0.347 -16.821 -14.716 1.00 84.75 380 GLY A N 1
ATOM 2939 C CA . GLY A 1 380 ? -0.623 -17.319 -15.695 1.00 84.75 380 GLY A CA 1
ATOM 2940 C C . GLY A 1 380 ? -1.055 -16.287 -16.740 1.00 84.75 380 GLY A C 1
ATOM 2941 O O . GLY A 1 380 ? -1.864 -16.610 -17.609 1.00 84.75 380 GLY A O 1
ATOM 2942 N N . TRP A 1 381 ? -0.518 -15.068 -16.681 1.00 83.81 381 TRP A N 1
ATOM 2943 C CA . TRP A 1 381 ? -0.731 -14.011 -17.661 1.00 83.81 381 TRP A CA 1
ATOM 2944 C C . TRP A 1 381 ? 0.598 -13.325 -18.000 1.00 83.81 381 TRP A C 1
ATOM 2946 O O . TRP A 1 381 ? 1.506 -13.284 -17.176 1.00 83.81 381 TRP A O 1
ATOM 2956 N N . SER A 1 382 ? 0.706 -12.804 -19.219 1.00 86.69 382 SER A N 1
ATOM 2957 C CA . SER A 1 382 ? 1.861 -12.048 -19.703 1.00 86.69 382 SER A CA 1
ATOM 2958 C C . SER A 1 382 ? 1.387 -10.989 -20.697 1.00 86.69 382 SER A C 1
ATOM 2960 O O . SER A 1 382 ? 0.510 -11.256 -21.524 1.00 86.69 382 SER A O 1
ATOM 2962 N N . ALA A 1 383 ? 1.954 -9.785 -20.628 1.00 86.81 383 ALA A N 1
ATOM 2963 C CA . ALA A 1 383 ? 1.876 -8.784 -21.692 1.00 86.81 383 ALA A CA 1
ATOM 2964 C C . ALA A 1 383 ? 3.092 -8.834 -22.627 1.00 86.81 383 ALA A C 1
ATOM 2966 O O . ALA A 1 383 ? 3.206 -8.003 -23.535 1.00 86.81 383 ALA A O 1
ATOM 2967 N N . GLY A 1 384 ? 4.016 -9.769 -22.403 1.00 87.62 384 GLY A N 1
ATOM 2968 C CA . GLY A 1 384 ? 5.299 -9.825 -23.084 1.00 87.62 384 GLY A CA 1
ATOM 2969 C C . GLY A 1 384 ? 6.232 -8.679 -22.688 1.00 87.62 384 GLY A C 1
ATOM 2970 O O . GLY A 1 384 ? 7.136 -8.335 -23.451 1.00 87.62 384 GLY A O 1
ATOM 2971 N N . LYS A 1 385 ? 6.001 -8.057 -21.526 1.00 88.06 385 LYS A N 1
ATOM 2972 C CA . LYS A 1 385 ? 6.828 -6.982 -20.965 1.00 88.06 385 LYS A CA 1
ATOM 2973 C C . LYS A 1 385 ? 7.989 -7.564 -20.172 1.00 88.06 385 LYS A C 1
ATOM 2975 O O . LYS A 1 385 ? 7.911 -8.677 -19.659 1.00 88.06 385 LYS A O 1
ATOM 2980 N N . TRP A 1 386 ? 9.084 -6.820 -20.061 1.00 91.00 386 TRP A N 1
ATOM 2981 C CA . TRP A 1 386 ? 10.143 -7.198 -19.129 1.00 91.00 386 TRP A CA 1
ATOM 2982 C C . TRP A 1 386 ? 9.637 -7.176 -17.675 1.00 91.00 386 TRP A C 1
ATOM 2984 O O . TRP A 1 386 ? 8.654 -6.504 -17.377 1.00 91.00 386 TRP A O 1
ATOM 2994 N N . GLY A 1 387 ? 10.283 -7.944 -16.793 1.00 89.44 387 GLY A N 1
ATOM 2995 C CA . GLY A 1 387 ? 9.838 -8.093 -15.405 1.00 89.44 387 GLY A CA 1
ATOM 2996 C C . GLY A 1 387 ? 8.578 -8.955 -15.256 1.00 89.44 387 GLY A C 1
ATOM 2997 O O . GLY A 1 387 ? 7.835 -8.795 -14.294 1.00 89.44 387 GLY A O 1
ATOM 2998 N N . GLU A 1 388 ? 8.306 -9.867 -16.187 1.00 91.19 388 GLU A N 1
ATOM 2999 C CA . GLU A 1 388 ? 7.211 -10.842 -16.078 1.00 91.19 388 GLU A CA 1
ATOM 3000 C C . GLU A 1 388 ? 7.757 -12.263 -15.899 1.00 91.19 388 GLU A C 1
ATOM 3002 O O . GLU A 1 388 ? 8.862 -12.575 -16.351 1.00 91.19 388 GLU A O 1
ATOM 3007 N N . TRP A 1 389 ? 6.937 -13.128 -15.295 1.00 92.25 389 TRP A N 1
ATOM 3008 C CA . TRP A 1 389 ? 7.248 -14.531 -14.997 1.00 92.25 389 TRP A CA 1
ATOM 3009 C C . TRP A 1 389 ? 7.720 -15.340 -16.210 1.00 92.25 389 TRP A C 1
ATOM 3011 O O . TRP A 1 389 ? 8.482 -16.289 -16.070 1.00 92.25 389 TRP A O 1
ATOM 3021 N N . TYR A 1 390 ? 7.252 -14.994 -17.411 1.00 93.31 390 TYR A N 1
ATOM 3022 C CA . TYR A 1 390 ? 7.439 -15.815 -18.602 1.00 93.31 390 TYR A CA 1
ATOM 3023 C C . TYR A 1 390 ? 8.412 -15.180 -19.611 1.00 93.31 390 TYR A C 1
ATOM 3025 O O . TYR A 1 390 ? 8.454 -13.949 -19.766 1.00 93.31 390 TYR A O 1
ATOM 3033 N N . PRO A 1 391 ? 9.179 -16.012 -20.347 1.00 94.31 391 PRO A N 1
ATOM 3034 C CA . PRO A 1 391 ? 10.150 -15.563 -21.346 1.00 94.31 391 PRO A CA 1
ATOM 3035 C C . PRO A 1 391 ? 9.501 -15.164 -22.678 1.00 94.31 391 PRO A C 1
ATOM 3037 O O . PRO A 1 391 ? 10.193 -15.038 -23.686 1.00 94.31 391 PRO A O 1
ATOM 3040 N N . ASP A 1 392 ? 8.180 -15.013 -22.725 1.00 94.25 392 ASP A N 1
ATOM 3041 C CA . ASP A 1 392 ? 7.450 -14.630 -23.924 1.00 94.25 392 ASP A CA 1
ATOM 3042 C C . ASP A 1 392 ? 7.485 -13.113 -24.162 1.00 94.25 392 ASP A C 1
ATOM 3044 O O . ASP A 1 392 ? 7.592 -12.294 -23.246 1.00 94.25 392 ASP A O 1
ATOM 3048 N N . ILE A 1 393 ? 7.407 -12.728 -25.433 1.00 93.44 393 ILE A N 1
ATOM 3049 C CA . ILE A 1 393 ? 7.360 -11.336 -25.879 1.00 93.44 393 ILE A CA 1
ATOM 3050 C C . ILE A 1 393 ? 6.188 -11.139 -26.837 1.00 93.44 393 ILE A C 1
ATOM 3052 O O . ILE A 1 393 ? 5.809 -12.054 -27.571 1.00 93.44 393 ILE A O 1
ATOM 3056 N N . LEU A 1 394 ? 5.608 -9.938 -26.838 1.00 90.38 394 LEU A N 1
ATOM 3057 C CA . LEU A 1 394 ? 4.583 -9.568 -27.806 1.00 90.38 394 LEU A CA 1
ATOM 3058 C C . LEU A 1 394 ? 5.209 -9.385 -29.193 1.00 90.38 394 LEU A C 1
ATOM 3060 O O . LEU A 1 394 ? 5.882 -8.385 -29.457 1.00 90.38 394 LEU A O 1
ATOM 3064 N N . ASP A 1 395 ? 4.920 -10.317 -30.094 1.00 89.69 395 ASP A N 1
ATOM 3065 C CA . ASP A 1 395 ? 5.102 -10.128 -31.526 1.00 89.69 395 ASP A CA 1
ATOM 3066 C C . ASP A 1 395 ? 4.068 -9.105 -32.008 1.00 89.69 395 ASP A C 1
ATOM 3068 O O . ASP A 1 395 ? 2.868 -9.380 -32.082 1.00 89.69 395 ASP A O 1
ATOM 3072 N N . ARG A 1 396 ? 4.532 -7.887 -32.300 1.00 86.75 396 ARG A N 1
ATOM 3073 C CA . ARG A 1 396 ? 3.663 -6.784 -32.729 1.00 86.75 396 ARG A CA 1
ATOM 3074 C C . ARG A 1 396 ? 3.125 -6.965 -34.145 1.00 86.75 396 ARG A C 1
ATOM 3076 O O . ARG A 1 396 ? 2.095 -6.372 -34.450 1.00 86.75 396 ARG A O 1
ATOM 3083 N N . GLU A 1 397 ? 3.799 -7.743 -34.989 1.00 90.31 397 GLU A N 1
ATOM 3084 C CA . GLU A 1 397 ? 3.347 -7.999 -36.359 1.00 90.31 397 GLU A CA 1
ATOM 3085 C C . GLU A 1 397 ? 2.174 -8.979 -36.352 1.00 90.31 397 GLU A C 1
ATOM 3087 O O . GLU A 1 397 ? 1.164 -8.745 -37.014 1.00 90.31 397 GLU A O 1
ATOM 3092 N N . ASN A 1 398 ? 2.277 -10.031 -35.537 1.00 89.88 398 ASN A N 1
ATOM 3093 C CA . ASN A 1 398 ? 1.247 -11.066 -35.421 1.00 89.88 398 ASN A CA 1
ATOM 3094 C C . ASN A 1 398 ? 0.247 -10.825 -34.277 1.00 89.88 398 ASN A C 1
ATOM 3096 O O . ASN A 1 398 ? -0.705 -11.590 -34.124 1.00 89.88 398 ASN A O 1
ATOM 3100 N N . ALA A 1 399 ? 0.452 -9.769 -33.481 1.00 88.62 399 ALA A N 1
ATOM 3101 C CA . ALA A 1 399 ? -0.330 -9.426 -32.293 1.00 88.62 399 ALA A CA 1
ATOM 3102 C C . ALA A 1 399 ? -0.515 -10.613 -31.323 1.00 88.62 399 ALA A C 1
ATOM 3104 O O . ALA A 1 399 ? -1.591 -10.805 -30.753 1.00 88.62 399 ALA A O 1
ATOM 3105 N N . ALA A 1 400 ? 0.538 -11.414 -31.146 1.00 91.00 400 ALA A N 1
ATOM 3106 C CA . ALA A 1 400 ? 0.527 -12.638 -30.350 1.00 91.00 400 ALA A CA 1
ATOM 3107 C C . ALA A 1 400 ? 1.787 -12.750 -29.483 1.00 91.00 400 ALA A C 1
ATOM 3109 O O . ALA A 1 400 ? 2.842 -12.228 -29.833 1.00 91.00 400 ALA A O 1
ATOM 3110 N N . LEU A 1 401 ? 1.686 -13.443 -28.348 1.00 92.75 401 LEU A N 1
ATOM 3111 C CA . LEU A 1 401 ? 2.851 -13.766 -27.524 1.00 92.75 401 LEU A CA 1
ATOM 3112 C C . LEU A 1 401 ? 3.642 -14.908 -28.165 1.00 92.75 401 LEU A C 1
ATOM 3114 O O . LEU A 1 401 ? 3.060 -15.871 -28.669 1.00 92.75 401 LEU A O 1
ATOM 3118 N N . THR A 1 402 ? 4.968 -14.807 -28.139 1.00 93.19 402 THR A N 1
ATOM 3119 C CA . THR A 1 402 ? 5.864 -15.820 -28.700 1.00 93.19 402 THR A CA 1
ATOM 3120 C C . THR A 1 402 ? 7.107 -16.007 -27.843 1.00 93.19 402 THR A C 1
ATOM 3122 O O . THR A 1 402 ? 7.625 -15.058 -27.261 1.00 93.19 402 THR A O 1
ATOM 3125 N N . THR A 1 403 ? 7.612 -17.239 -27.810 1.00 94.44 403 THR A N 1
ATOM 3126 C CA . THR A 1 403 ? 8.922 -17.604 -27.246 1.00 94.44 403 THR A CA 1
ATOM 3127 C C . THR A 1 403 ? 9.938 -17.951 -28.340 1.00 94.44 403 THR A C 1
ATOM 3129 O O . THR A 1 403 ? 11.027 -18.436 -28.045 1.00 94.44 403 THR A O 1
ATOM 3132 N N . ALA A 1 404 ? 9.592 -17.743 -29.619 1.00 94.12 404 ALA A N 1
ATOM 3133 C CA . ALA A 1 404 ? 10.492 -18.005 -30.746 1.00 94.12 404 ALA A CA 1
ATOM 3134 C C . ALA A 1 404 ? 11.668 -17.014 -30.807 1.00 94.12 404 ALA A C 1
ATOM 3136 O O . ALA A 1 404 ? 12.695 -17.302 -31.419 1.00 94.12 404 ALA A O 1
ATOM 3137 N N . VAL A 1 405 ? 11.509 -15.853 -30.170 1.00 92.25 405 VAL A N 1
ATOM 3138 C CA . VAL A 1 405 ? 12.549 -14.843 -29.987 1.00 92.25 405 VAL A CA 1
ATOM 3139 C C . VAL A 1 405 ? 12.858 -14.768 -28.501 1.00 92.25 405 VAL A C 1
ATOM 3141 O O . VAL A 1 405 ? 11.945 -14.675 -27.683 1.00 92.25 405 VAL A O 1
ATOM 3144 N N . ALA A 1 406 ? 14.143 -14.806 -28.154 1.00 92.81 406 ALA A N 1
ATOM 3145 C CA . ALA A 1 406 ? 14.567 -14.639 -26.773 1.00 92.81 406 ALA A CA 1
ATOM 3146 C C . ALA A 1 406 ? 14.158 -13.248 -26.271 1.00 92.81 406 ALA A C 1
ATOM 3148 O O . ALA A 1 406 ? 14.517 -12.233 -26.874 1.00 92.81 406 ALA A O 1
ATOM 3149 N N . LYS A 1 407 ? 13.418 -13.207 -25.162 1.00 94.19 407 LYS A N 1
ATOM 3150 C CA . LYS A 1 407 ? 13.035 -11.961 -24.503 1.00 94.19 407 LYS A CA 1
ATOM 3151 C C . LYS A 1 407 ? 14.286 -11.265 -23.955 1.00 94.19 407 LYS A C 1
ATOM 3153 O O . LYS A 1 407 ? 14.983 -11.853 -23.123 1.00 94.19 407 LYS A O 1
ATOM 3158 N N . PRO A 1 408 ? 14.597 -10.034 -24.401 1.00 92.12 408 PRO A N 1
ATOM 3159 C CA . PRO A 1 408 ? 15.781 -9.323 -23.938 1.00 92.12 408 PRO A CA 1
ATOM 3160 C C . PRO A 1 408 ? 15.803 -9.184 -22.414 1.00 92.12 408 PRO A C 1
ATOM 3162 O O . PRO A 1 408 ? 14.793 -8.833 -21.804 1.00 92.12 408 PRO A O 1
ATOM 3165 N N . TYR A 1 409 ? 16.968 -9.458 -21.818 1.00 94.19 409 TYR A N 1
ATOM 3166 C CA . TYR A 1 409 ? 17.243 -9.346 -20.378 1.00 94.19 409 TYR A CA 1
ATOM 3167 C C . TYR A 1 409 ? 16.305 -10.148 -19.454 1.00 94.19 409 TYR A C 1
ATOM 3169 O O . TYR A 1 409 ? 16.312 -9.925 -18.239 1.00 94.19 409 TYR A O 1
ATOM 3177 N N . TRP A 1 410 ? 15.510 -11.080 -19.986 1.00 95.50 410 TRP A N 1
ATOM 3178 C CA . TRP A 1 410 ? 14.799 -12.056 -19.162 1.00 95.50 410 TRP A CA 1
ATOM 3179 C C . TRP A 1 410 ? 15.807 -13.016 -18.524 1.00 95.50 410 TRP A C 1
ATOM 3181 O O . TRP A 1 410 ? 16.829 -13.340 -19.134 1.00 95.50 410 TRP A O 1
ATOM 3191 N N . GLN A 1 411 ? 15.557 -13.431 -17.286 1.00 95.44 411 GLN A N 1
ATOM 3192 C CA . GLN A 1 411 ? 16.503 -14.237 -16.521 1.00 95.44 411 GLN A CA 1
ATOM 3193 C C . GLN A 1 411 ? 16.012 -15.679 -16.429 1.00 95.44 411 GLN A C 1
ATOM 3195 O O . GLN A 1 411 ? 14.879 -15.909 -16.035 1.00 95.44 411 GLN A O 1
ATOM 3200 N N . GLU A 1 412 ? 16.879 -16.648 -16.727 1.00 93.00 412 GLU A N 1
ATOM 3201 C CA . GLU A 1 412 ? 16.538 -18.079 -16.656 1.00 93.00 412 GLU A CA 1
ATOM 3202 C C . GLU A 1 412 ? 16.107 -18.540 -15.257 1.00 93.00 412 GLU A C 1
ATOM 3204 O O . GLU A 1 412 ? 15.320 -19.473 -15.151 1.00 93.00 412 GLU A O 1
ATOM 3209 N N . GLY A 1 413 ? 16.606 -17.894 -14.198 1.00 93.00 413 GLY A N 1
ATOM 3210 C CA . GLY A 1 413 ? 16.223 -18.217 -12.821 1.00 93.00 413 GLY A CA 1
ATOM 3211 C C . GLY A 1 413 ? 14.881 -17.633 -12.356 1.00 93.00 413 GLY A C 1
ATOM 3212 O O . GLY A 1 413 ? 14.508 -17.866 -11.208 1.00 93.00 413 GLY A O 1
ATOM 3213 N N . TRP A 1 414 ? 14.190 -16.837 -13.183 1.00 93.00 414 TRP A N 1
ATOM 3214 C CA . TRP A 1 414 ? 12.883 -16.264 -12.833 1.00 93.00 414 TRP A CA 1
ATOM 3215 C C . TRP A 1 414 ? 11.740 -17.273 -12.854 1.00 93.00 414 TRP A C 1
ATOM 3217 O O . TRP A 1 414 ? 11.746 -18.178 -13.720 1.00 93.00 414 TRP A O 1
#

Radius of gyration: 23.0 Å; chains: 1; bounding box: 45×92×62 Å

Secondary structure (DSSP, 8-state):
---PPP--HHHHTTSSS--S---SSS-HHHHHHH-S-PPPPPSSS--TTEEEEEEEE-SS-EEEEEEESS--SS--EEEETTEEEE-EE-SSSSSEEEEEE-SPPTT-EEEEEEE-TTS-BSS--EEEEPPPPTT---S---EEEE----S-B-EEEETTEEESBPPHHHHHHHHHHHHTT--SEEEEES-S----SB--SSTTTTSBPHHHHHH---TTS-TTSHHHHHHHHHHHHHHHHHHHTTTTTTS-EEEE--GGGGTS-S-BSSS-B--SPPHHHHHHHHHHHHHHSPPBPP-TTS-TTSTTEEEEBTEEEESSEEEEEETTTEEEEEE-SSTT----GGG--SS-HHHHHHHHHHHT--S-SEEEEEESS-TT---S-TTSSSS-EEETTTTEEESSSPPTT--TT-

Sequence (414 aa):
MTKRWPVDRRRFLSGTAGAMGAAFFGRFPLGAMAEQGAPPAAQGWDAGNVRHLLPTVSDSRMLLKVSFDRALSATPTLRVGAGAVVGRMNDTAGEHWQFYATDLEPARRYTLSLQAADGRALCEPWPLSTFPSPDARPERFRMLFFTCAGGPGGSYDGIGQRQGFLPTVIRNRLLRRALSFAPDAAVANGDHIYWDLHTWQGENAGQLSASGRRSNFDQADTVFSTSNETAMKAAAGPQIVPVYGSDFRSTPVFFLQDDHDHWENDAVTDDIASFPIPWFQLQLARATQQLYYPEFLPDASRPAGLPWSSATGRGDLSESFGTLRYGNLAEILLYDVRRTMSLAGPNAVFIDAQVERWLMDRTGASGVSHLVHAPSNPFGWSAGKWGEWYPDILDRENAALTTAVAKPYWQEGW